Protein 5B4S (pdb70)

Radius of gyration: 27.18 Å; Cα contacts (8 Å, |Δi|>4): 978; chains: 2; bounding box: 67×73×70 Å

InterPro domains:
  IPR000400 Glycoside hydrolase, family 46 [PS60000] (121-167)
  IPR006311 Twin-arginine translocation pathway, signal sequence [PS51318] (1-37)
  IPR023346 Lysozyme-like domain superfamily [SSF53955] (87-176)
  IPR025880 Glycosyl hydrolase family 80, chitosanase [PF13647] (80-387)

Foldseek 3Di:
DDFFDACPPPCHPCHLAVVVCLAPSLQRLQLQCLQCLVPVGSPNRHHDQALDKDAQPCVVVVHDDGFGIFGGSLTDTQQACVVVLVQFQCCCLQVVDHPCDLVVCVVLCVQQVQDSVQFDGDNRHTAGNPPDDSPDPSRSSSSVSVSVVLSVSCVPPVNSSVSVSNCLRVQQVVLLQVLCVLQPDHHAQQANCCSLLRSVCSLAVFSNVLNQVNVQVVVVLQPPNDSRLSSLQLSLQLQLVQCCDPVHSVNNQQNVVSCSSVLCVVGSHGHNVSVVV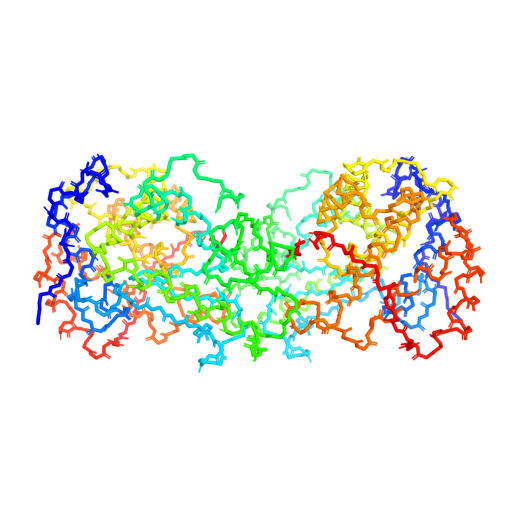CCVVAPHPNGHDRDHDPRDGPDHDGD/DDDFADACPPPCHPCHLAPVVCLAPSQQCLQLQCLCCLVPVGSPNRHHDQALDKDAQVCVVVVHPDGFGMFGGNLTDTQQACVVVLVQVQCCCLQVVHPGDDLVVCVVLCVQLVADSVQFDGDNRHTAGNPPDDSPDPSRSSSSVSVSVVLSVSCVPPVNSSSSVSNCLRVQQVVLLQVQCVLQPDHHAQQANCCSLLRSVCSLAVFSNVLNQVNVQVVVCLQPPPDSSLSSLQLSLQLQLVQCVDPVHSVNNQQNVVSCSSVLCVVGRHGHNVSVVVCCVVAPHPNGHDRDHDPRDTPDHDGD

Structure (mmCIF, N/CA/C/O backbone):
data_5B4S
#
_entry.id   5B4S
#
_cell.length_a   51.879
_cell.length_b   56.366
_cell.length_c   207.081
_cell.angle_alpha   90.00
_cell.angle_beta   90.00
_cell.angle_gamma   90.00
#
_symmetry.space_group_name_H-M   'P 21 21 21'
#
loop_
_entity.id
_entity.type
_entity.pdbx_description
1 polymer Chitosanase
2 water water
#
loop_
_atom_site.group_PDB
_atom_site.id
_atom_site.type_symbol
_atom_site.label_atom_id
_atom_site.label_alt_id
_atom_site.label_comp_id
_atom_site.label_asym_id
_atom_site.label_entity_id
_atom_site.label_seq_id
_atom_site.pdbx_PDB_ins_code
_atom_site.Cartn_x
_atom_site.Cartn_y
_atom_site.Cartn_z
_atom_site.occupancy
_atom_site.B_iso_or_equiv
_atom_site.auth_seq_id
_atom_site.auth_comp_id
_atom_site.auth_asym_id
_atom_site.auth_atom_id
_atom_site.pdbx_PDB_model_num
ATOM 1 N N . ALA A 1 17 ? 54.465 -12.830 28.528 1.00 30.59 3 ALA A N 1
ATOM 2 C CA . ALA A 1 17 ? 53.857 -13.563 29.633 1.00 26.66 3 ALA A CA 1
ATOM 3 C C . ALA A 1 17 ? 52.596 -14.302 29.186 1.00 18.42 3 ALA A C 1
ATOM 4 O O . ALA A 1 17 ? 52.137 -14.163 28.038 1.00 19.39 3 ALA A O 1
ATOM 6 N N . ALA A 1 18 ? 52.040 -15.096 30.093 1.00 18.85 4 ALA A N 1
ATOM 7 C CA . ALA A 1 18 ? 50.816 -15.838 29.809 1.00 16.45 4 ALA A CA 1
ATOM 8 C C . ALA A 1 18 ? 49.630 -14.888 29.716 1.00 16.49 4 ALA A C 1
ATOM 9 O O . ALA A 1 18 ? 49.573 -13.896 30.438 1.00 20.01 4 ALA A O 1
ATOM 11 N N . GLY A 1 19 ? 48.687 -15.206 28.836 1.00 16.01 5 GLY A N 1
ATOM 12 C CA . GLY A 1 19 ? 47.468 -14.423 28.721 1.00 13.33 5 GLY A CA 1
ATOM 13 C C . GLY A 1 19 ? 46.366 -15.012 29.578 1.00 14.09 5 GLY A C 1
ATOM 14 O O . GLY A 1 19 ? 46.570 -16.013 30.272 1.00 13.03 5 GLY A O 1
ATOM 15 N N . VAL A 1 20 ? 45.194 -14.391 29.543 1.00 10.33 6 VAL A N 1
ATOM 16 C CA . VAL A 1 20 ? 44.020 -14.973 30.190 1.00 9.34 6 VAL A CA 1
ATOM 17 C C . VAL A 1 20 ? 43.543 -16.194 29.392 1.00 10.34 6 VAL A C 1
ATOM 18 O O . VAL A 1 20 ? 44.005 -16.422 28.267 1.00 10.65 6 VAL A O 1
ATOM 22 N N . ILE A 1 21 ? 42.632 -16.984 29.961 1.00 8.12 7 ILE A N 1
ATOM 23 C CA . ILE A 1 21 ? 42.159 -18.182 29.259 1.00 9.90 7 ILE A CA 1
ATOM 24 C C . ILE A 1 21 ? 41.559 -17.791 27.910 1.00 9.89 7 ILE A C 1
ATOM 25 O O . ILE A 1 21 ? 40.856 -16.772 27.804 1.00 7.98 7 ILE A O 1
ATOM 30 N N . PRO A 1 22 ? 41.862 -18.581 26.866 1.00 8.92 8 PRO A N 1
ATOM 31 C CA . PRO A 1 22 ? 41.393 -18.287 25.510 1.00 10.76 8 PRO A CA 1
ATOM 32 C C . PRO A 1 22 ? 39.979 -18.765 25.303 1.00 8.65 8 PRO A C 1
ATOM 33 O O . PRO A 1 22 ? 39.430 -19.523 26.119 1.00 10.43 8 PRO A O 1
ATOM 37 N N . VAL A 1 23 ? 39.383 -18.328 24.202 1.00 7.43 9 VAL A N 1
ATOM 38 C CA . VAL A 1 23 ? 38.002 -18.687 23.930 1.00 9.58 9 VAL A CA 1
ATOM 39 C C . VAL A 1 23 ? 37.850 -20.219 23.838 1.00 9.78 9 VAL A C 1
ATOM 40 O O . VAL A 1 23 ? 36.820 -20.768 24.230 1.00 12.42 9 VAL A O 1
ATOM 44 N N . GLY A 1 24 ? 38.898 -20.906 23.381 1.00 11.17 10 GLY A N 1
ATOM 45 C CA . GLY A 1 24 ? 38.870 -22.357 23.221 1.00 10.16 10 GLY A CA 1
ATOM 46 C C . GLY A 1 24 ? 38.966 -23.183 24.500 1.00 12.66 10 GLY A C 1
ATOM 47 O O . GLY A 1 24 ? 38.821 -24.410 24.462 1.00 10.76 10 GLY A O 1
ATOM 48 N N . ASP A 1 25 ? 39.224 -22.525 25.628 1.00 11.17 11 ASP A N 1
ATOM 49 C CA . ASP A 1 25 ? 39.196 -23.195 26.931 1.00 11.90 11 ASP A CA 1
ATOM 50 C C . ASP A 1 25 ? 37.820 -23.834 27.123 1.00 11.72 11 ASP A C 1
ATOM 51 O O . ASP A 1 25 ? 36.801 -23.260 26.732 1.00 10.29 11 ASP A O 1
ATOM 56 N N . SER A 1 26 ? 37.788 -25.022 27.722 1.00 11.64 12 SER A N 1
ATOM 57 C CA A SER A 1 26 ? 36.544 -25.772 27.860 0.53 13.15 12 SER A CA 1
ATOM 58 C CA B SER A 1 26 ? 36.542 -25.770 27.868 0.47 13.14 12 SER A CA 1
ATOM 59 C C . SER A 1 26 ? 35.495 -25.036 28.694 1.00 12.05 12 SER A C 1
ATOM 60 O O . SER A 1 26 ? 34.297 -25.314 28.579 1.00 11.82 12 SER A O 1
ATOM 65 N N . ARG A 1 27 ? 35.941 -24.102 29.532 1.00 10.50 13 ARG A N 1
ATOM 66 C CA . ARG A 1 27 ? 35.030 -23.368 30.402 1.00 12.68 13 ARG A CA 1
ATOM 67 C C . ARG A 1 27 ? 34.387 -22.199 29.683 1.00 11.96 13 ARG A C 1
ATOM 68 O O . ARG A 1 27 ? 33.447 -21.585 30.198 1.00 14.02 13 ARG A O 1
ATOM 76 N N . VAL A 1 28 ? 34.915 -21.871 28.506 1.00 10.62 14 VAL A N 1
ATOM 77 C CA . VAL A 1 28 ? 34.482 -20.667 27.797 1.00 9.30 14 VAL A CA 1
ATOM 78 C C . VAL A 1 28 ? 33.570 -20.992 26.601 1.00 10.55 14 VAL A C 1
ATOM 79 O O . VAL A 1 28 ? 32.349 -20.931 26.722 1.00 10.99 14 VAL A O 1
ATOM 83 N N . TYR A 1 29 ? 34.149 -21.345 25.458 1.00 9.99 15 TYR A N 1
ATOM 84 C CA . TYR A 1 29 ? 33.358 -21.646 24.254 1.00 11.51 15 TYR A CA 1
ATOM 85 C C . TYR A 1 29 ? 32.346 -22.758 24.476 1.00 13.30 15 TYR A C 1
ATOM 86 O O . TYR A 1 29 ? 32.705 -23.844 24.935 1.00 12.67 15 TYR A O 1
ATOM 95 N N . GLY A 1 30 ? 31.087 -22.493 24.140 1.00 11.98 16 GLY A N 1
ATOM 96 C CA . GLY A 1 30 ? 30.043 -23.498 24.265 1.00 14.07 16 GLY A CA 1
ATOM 97 C C . GLY A 1 30 ? 29.429 -23.543 25.650 1.00 17.85 16 GLY A C 1
ATOM 98 O O . GLY A 1 30 ? 28.353 -24.115 25.845 1.00 17.99 16 GLY A O 1
ATOM 99 N N . ALA A 1 31 ? 30.109 -22.933 26.618 1.00 13.38 17 ALA A N 1
ATOM 100 C CA . ALA A 1 31 ? 29.667 -22.969 28.006 1.00 14.72 17 ALA A CA 1
ATOM 101 C C . ALA A 1 31 ? 29.138 -21.613 28.464 1.00 16.65 17 ALA A C 1
ATOM 102 O O . ALA A 1 31 ? 27.945 -21.467 28.723 1.00 20.31 17 ALA A O 1
ATOM 104 N N . VAL A 1 32 ? 30.015 -20.616 28.574 1.00 13.54 18 VAL A N 1
ATOM 105 C CA . VAL A 1 32 ? 29.548 -19.275 28.925 1.00 13.12 18 VAL A CA 1
ATOM 106 C C . VAL A 1 32 ? 29.554 -18.328 27.725 1.00 12.21 18 VAL A C 1
ATOM 107 O O . VAL A 1 32 ? 29.032 -17.222 27.807 1.00 13.65 18 VAL A O 1
ATOM 111 N N . PHE A 1 33 ? 30.128 -18.772 26.610 1.00 11.51 19 PHE A N 1
ATOM 112 C CA . PHE A 1 33 ? 30.299 -17.904 25.445 1.00 9.85 19 PHE A CA 1
ATOM 113 C C . PHE A 1 33 ? 29.932 -18.669 24.176 1.00 9.70 19 PHE A C 1
ATOM 114 O O . PHE A 1 33 ? 30.496 -19.731 23.933 1.00 11.68 19 PHE A O 1
ATOM 122 N N . ASP A 1 34 ? 29.029 -18.111 23.363 1.00 9.27 20 ASP A N 1
ATOM 123 C CA . ASP A 1 34 ? 28.511 -18.783 22.161 1.00 10.64 20 ASP A CA 1
ATOM 124 C C . ASP A 1 34 ? 27.945 -20.145 22.533 1.00 13.61 20 ASP A C 1
ATOM 125 O O . ASP A 1 34 ? 28.448 -21.192 22.111 1.00 13.40 20 ASP A O 1
ATOM 130 N N . LYS A 1 35 ? 26.897 -20.114 23.344 1.00 12.66 21 LYS A N 1
ATOM 131 C CA . LYS A 1 35 ? 26.342 -21.330 23.918 1.00 15.48 21 LYS A CA 1
ATOM 132 C C . LYS A 1 35 ? 25.761 -22.265 22.862 1.00 15.61 21 LYS A C 1
ATOM 133 O O . LYS A 1 35 ? 25.654 -23.471 23.097 1.00 18.44 21 LYS A O 1
ATOM 139 N N . GLY A 1 36 ? 25.398 -21.708 21.709 1.00 13.91 22 GLY A N 1
ATOM 140 C CA . GLY A 1 36 ? 24.836 -22.486 20.613 1.00 13.39 22 GLY A CA 1
ATOM 141 C C . GLY A 1 36 ? 25.844 -22.812 19.523 1.00 14.96 22 GLY A C 1
ATOM 142 O O . GLY A 1 36 ? 25.479 -23.384 18.486 1.00 14.07 22 GLY A O 1
ATOM 143 N N . ARG A 1 37 ? 27.106 -22.450 19.759 1.00 9.53 23 ARG A N 1
ATOM 144 C CA . ARG A 1 37 ? 28.208 -22.783 18.854 1.00 9.94 23 ARG A CA 1
ATOM 145 C C . ARG A 1 37 ? 27.962 -22.323 17.409 1.00 11.91 23 ARG A C 1
ATOM 146 O O . ARG A 1 37 ? 28.174 -23.082 16.457 1.00 12.85 23 ARG A O 1
ATOM 154 N N . LYS A 1 38 ? 27.516 -21.078 17.263 1.00 11.50 24 LYS A N 1
ATOM 155 C CA . LYS A 1 38 ? 27.236 -20.498 15.946 1.00 9.56 24 LYS A CA 1
ATOM 156 C C . LYS A 1 38 ? 28.504 -20.287 15.127 1.00 10.43 24 LYS A C 1
ATOM 157 O O . LYS A 1 38 ? 28.476 -20.387 13.895 1.00 13.07 24 LYS A O 1
ATOM 163 N N . LEU A 1 39 ? 29.601 -19.966 15.812 1.00 10.53 25 LEU A N 1
ATOM 164 C CA . LEU A 1 39 ? 30.921 -19.859 15.191 1.00 8.56 25 LEU A CA 1
ATOM 165 C C . LEU A 1 39 ? 31.772 -20.989 15.761 1.00 11.39 25 LEU A C 1
ATOM 166 O O . LEU A 1 39 ? 31.460 -21.521 16.835 1.00 12.41 25 LEU A O 1
ATOM 171 N N . THR A 1 40 ? 32.833 -21.372 15.059 1.00 8.78 26 THR A N 1
ATOM 172 C CA . THR A 1 40 ? 33.780 -22.351 15.591 1.00 11.39 26 THR A CA 1
ATOM 173 C C . THR A 1 40 ? 34.803 -21.664 16.489 1.00 9.36 26 THR A C 1
ATOM 174 O O . THR A 1 40 ? 34.872 -20.430 16.517 1.00 8.95 26 THR A O 1
ATOM 178 N N . VAL A 1 41 ? 35.603 -22.452 17.212 1.00 9.77 27 VAL A N 1
ATOM 179 C CA . VAL A 1 41 ? 36.659 -21.897 18.056 1.00 10.57 27 VAL A CA 1
ATOM 180 C C . VAL A 1 41 ? 37.679 -21.102 17.244 1.00 10.55 27 VAL A C 1
ATOM 181 O O . VAL A 1 41 ? 38.110 -20.022 17.655 1.00 10.03 27 VAL A O 1
ATOM 185 N N . ASN A 1 42 ? 38.066 -21.623 16.084 1.00 10.56 28 ASN A N 1
ATOM 186 C CA . ASN A 1 42 ? 39.043 -20.913 15.266 1.00 12.22 28 ASN A CA 1
ATOM 187 C C . ASN A 1 42 ? 38.477 -19.622 14.679 1.00 8.19 28 ASN A C 1
ATOM 188 O O . ASN A 1 42 ? 39.215 -18.654 14.509 1.00 9.26 28 ASN A O 1
ATOM 193 N N . GLN A 1 43 ? 37.182 -19.612 14.370 1.00 8.29 29 GLN A N 1
ATOM 194 C CA . GLN A 1 43 ? 36.519 -18.363 13.978 1.00 7.58 29 GLN A CA 1
ATOM 195 C C . GLN A 1 43 ? 36.537 -17.339 15.118 1.00 8.16 29 GLN A C 1
ATOM 196 O O . GLN A 1 43 ? 36.821 -16.169 14.890 1.00 7.22 29 GLN A O 1
ATOM 202 N N . TRP A 1 44 ? 36.237 -17.769 16.343 1.00 7.01 30 TRP A N 1
ATOM 203 C CA . TRP A 1 44 ? 36.334 -16.840 17.481 1.00 7.72 30 TRP A CA 1
ATOM 204 C C . TRP A 1 44 ? 37.758 -16.359 17.746 1.00 8.52 30 TRP A C 1
ATOM 205 O O . TRP A 1 44 ? 37.971 -15.194 18.094 1.00 8.82 30 TRP A O 1
ATOM 216 N N . GLN A 1 45 ? 38.737 -17.245 17.592 1.00 8.03 31 GLN A N 1
ATOM 217 C CA . GLN A 1 45 ? 40.138 -16.830 17.728 1.00 8.25 31 GLN A CA 1
ATOM 218 C C . GLN A 1 45 ? 40.453 -15.697 16.748 1.00 8.32 31 GLN A C 1
ATOM 219 O O . GLN A 1 45 ? 41.059 -14.686 17.108 1.00 8.36 31 GLN A O 1
ATOM 225 N N . ALA A 1 46 ? 40.011 -15.852 15.509 1.00 7.69 32 ALA A N 1
ATOM 226 C CA . ALA A 1 46 ? 40.264 -14.826 14.506 1.00 8.95 32 ALA A CA 1
ATOM 227 C C . ALA A 1 46 ? 39.518 -13.518 14.805 1.00 8.43 32 ALA A C 1
ATOM 228 O O . ALA A 1 46 ? 40.105 -12.430 14.760 1.00 7.38 32 ALA A O 1
ATOM 230 N N . VAL A 1 47 ? 38.233 -13.630 15.131 1.00 5.75 33 VAL A N 1
ATOM 231 C CA . VAL A 1 47 ? 37.377 -12.459 15.339 1.00 5.69 33 VAL A CA 1
ATOM 232 C C . VAL A 1 47 ? 37.782 -11.646 16.572 1.00 7.43 33 VAL A C 1
ATOM 233 O O . VAL A 1 47 ? 37.897 -10.422 16.509 1.00 6.89 33 VAL A O 1
ATOM 237 N N . LEU A 1 48 ? 38.000 -12.320 17.694 1.00 6.63 34 LEU A N 1
ATOM 238 C CA . LEU A 1 48 ? 38.454 -11.621 18.895 1.00 7.06 34 LEU A CA 1
ATOM 239 C C . LEU A 1 48 ? 39.847 -11.008 18.707 1.00 7.42 34 LEU A C 1
ATOM 240 O O . LEU A 1 48 ? 40.120 -9.931 19.218 1.00 6.81 34 LEU A O 1
ATOM 245 N N . SER A 1 49 ? 40.726 -11.681 17.970 1.00 5.95 35 SER A N 1
ATOM 246 C CA . SER A 1 49 ? 42.060 -11.131 17.723 1.00 6.65 35 SER A CA 1
ATOM 247 C C . SER A 1 49 ? 41.957 -9.886 16.855 1.00 9.19 35 SER A C 1
ATOM 248 O O . SER A 1 49 ? 42.622 -8.873 17.102 1.00 6.88 35 SER A O 1
ATOM 259 N N . ASP A 1 51 ? 39.376 -7.861 16.575 1.00 8.71 37 ASP A N 1
ATOM 260 C CA A ASP A 1 51 ? 38.723 -6.782 17.319 0.58 11.40 37 ASP A CA 1
ATOM 261 C CA B ASP A 1 51 ? 38.727 -6.800 17.337 0.42 11.41 37 ASP A CA 1
ATOM 262 C C . ASP A 1 51 ? 39.688 -6.100 18.279 1.00 13.93 37 ASP A C 1
ATOM 263 O O . ASP A 1 51 ? 39.561 -4.901 18.543 1.00 12.70 37 ASP A O 1
ATOM 272 N N . ALA A 1 52 ? 40.650 -6.859 18.794 1.00 10.00 38 ALA A N 1
ATOM 273 C CA . ALA A 1 52 ? 41.594 -6.318 19.759 1.00 10.94 38 ALA A CA 1
ATOM 274 C C . ALA A 1 52 ? 42.551 -5.309 19.142 1.00 10.91 38 ALA A C 1
ATOM 275 O O . ALA A 1 52 ? 43.085 -4.445 19.840 1.00 13.30 38 ALA A O 1
ATOM 277 N N . TYR A 1 53 ? 42.771 -5.403 17.836 1.00 8.97 39 TYR A N 1
ATOM 278 C CA . TYR A 1 53 ? 43.769 -4.543 17.209 1.00 11.16 39 TYR A CA 1
ATOM 279 C C . TYR A 1 53 ? 43.431 -3.035 17.259 1.00 12.37 39 TYR A C 1
ATOM 280 O O . TYR A 1 53 ? 44.253 -2.242 17.734 1.00 11.94 39 TYR A O 1
ATOM 289 N N . PRO A 1 54 ? 42.225 -2.637 16.804 1.00 11.92 40 PRO A N 1
ATOM 290 C CA . PRO A 1 54 ? 41.925 -1.199 16.837 1.00 12.40 40 PRO A CA 1
ATOM 291 C C . PRO A 1 54 ? 41.814 -0.704 18.261 1.00 17.81 40 PRO A C 1
ATOM 292 O O . PRO A 1 54 ? 42.061 0.471 18.537 1.00 18.31 40 PRO A O 1
ATOM 296 N N . GLU A 1 55 ? 41.439 -1.607 19.159 1.00 14.60 41 GLU A N 1
ATOM 297 C CA . GLU A 1 55 ? 41.237 -1.251 20.552 1.00 20.17 41 GLU A CA 1
ATOM 298 C C . GLU A 1 55 ? 42.524 -1.191 21.370 1.00 20.20 41 GLU A C 1
ATOM 299 O O . GLU A 1 55 ? 42.691 -0.289 22.190 1.00 25.40 41 GLU A O 1
ATOM 305 N N . ASN A 1 56 ? 43.429 -2.145 21.149 1.00 16.09 42 ASN A N 1
ATOM 306 C CA . ASN A 1 56 ? 44.614 -2.295 21.996 1.00 18.70 42 ASN A CA 1
ATOM 307 C C . ASN A 1 56 ? 45.959 -2.212 21.268 1.00 18.48 42 ASN A C 1
ATOM 308 O O . ASN A 1 56 ? 47.012 -2.220 21.910 1.00 19.46 42 ASN A O 1
ATOM 313 N N . GLY A 1 57 ? 45.935 -2.172 19.940 1.00 13.30 43 GL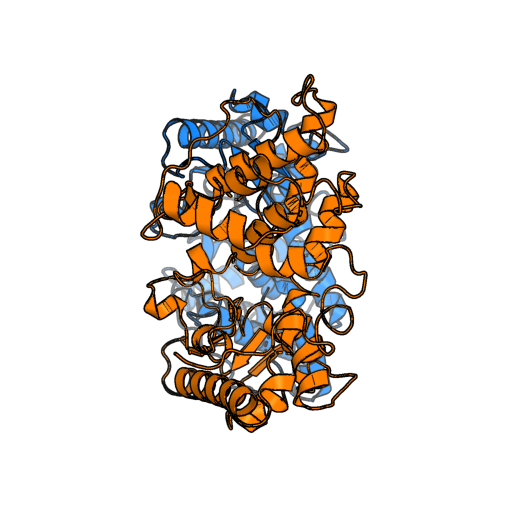Y A N 1
ATOM 314 C CA . GLY A 1 57 ? 47.165 -2.111 19.172 1.00 14.52 43 GLY A CA 1
ATOM 315 C C . GLY A 1 57 ? 47.841 -3.446 18.905 1.00 15.28 43 GLY A C 1
ATOM 316 O O . GLY A 1 57 ? 48.951 -3.489 18.381 1.00 18.18 43 GLY A O 1
ATOM 317 N N . THR A 1 58 ? 47.177 -4.540 19.264 1.00 12.88 44 THR A N 1
ATOM 318 C CA . THR A 1 58 ? 47.737 -5.871 19.061 1.00 12.97 44 THR A CA 1
ATOM 319 C C . THR A 1 58 ? 46.598 -6.820 18.743 1.00 10.24 44 THR A C 1
ATOM 320 O O . THR A 1 58 ? 45.458 -6.551 19.113 1.00 11.40 44 THR A O 1
ATOM 324 N N . THR A 1 59 ? 46.895 -7.937 18.082 1.00 10.79 45 THR A N 1
ATOM 325 C CA . THR A 1 59 ? 45.859 -8.955 17.884 1.00 9.01 45 THR A CA 1
ATOM 326 C C . THR A 1 59 ? 45.836 -9.965 19.024 1.00 10.39 45 THR A C 1
ATOM 327 O O . THR A 1 59 ? 45.033 -10.902 19.011 1.00 9.84 45 THR A O 1
ATOM 331 N N . ASN A 1 60 ? 46.718 -9.780 19.998 1.00 8.51 46 ASN A N 1
ATOM 332 C CA . ASN A 1 60 ? 46.800 -10.686 21.153 1.00 9.47 46 ASN A CA 1
ATOM 333 C C . ASN A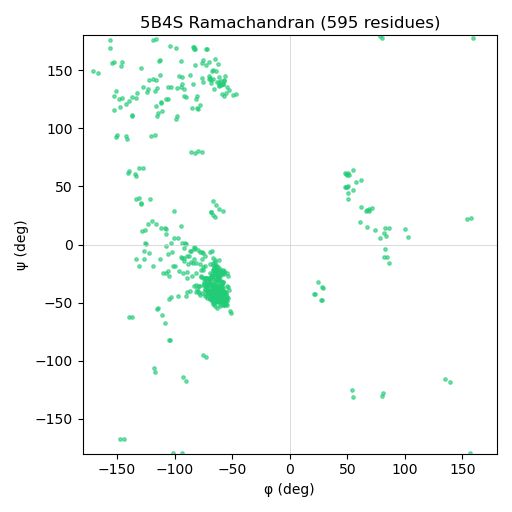 1 60 ? 45.697 -10.335 22.144 1.00 8.96 46 ASN A C 1
ATOM 334 O O . ASN A 1 60 ? 45.939 -9.646 23.142 1.00 10.44 46 ASN A O 1
ATOM 339 N N . TYR A 1 61 ? 44.484 -10.807 21.863 1.00 8.50 47 TYR A N 1
ATOM 340 C CA . TYR A 1 61 ? 43.312 -10.408 22.643 1.00 8.27 47 TYR A CA 1
ATOM 341 C C . TYR A 1 61 ? 43.372 -10.914 24.085 1.00 9.37 47 TYR A C 1
ATOM 342 O O . TYR A 1 61 ? 42.662 -10.391 24.943 1.00 10.50 47 TYR A O 1
ATOM 351 N N . GLN A 1 62 ? 44.224 -11.907 24.348 1.00 8.27 48 GLN A N 1
ATOM 352 C CA . GLN A 1 62 ? 44.313 -12.503 25.684 1.00 8.83 48 GLN A CA 1
ATOM 353 C C . GLN A 1 62 ? 45.245 -11.764 26.638 1.00 10.89 48 GLN A C 1
ATOM 354 O O . GLN A 1 62 ? 45.335 -12.146 27.804 1.00 11.26 48 GLN A O 1
ATOM 360 N N . GLU A 1 63 ? 45.960 -10.743 26.156 1.00 10.12 49 GLU A N 1
ATOM 361 C CA A GLU A 1 63 ? 46.924 -10.047 27.012 0.48 12.61 49 GLU A CA 1
ATOM 362 C CA B GLU A 1 63 ? 46.913 -10.002 26.988 0.52 12.62 49 GLU A CA 1
ATOM 363 C C . GLU A 1 63 ? 46.251 -9.552 28.291 1.00 12.31 49 GLU A C 1
ATOM 364 O O . GLU A 1 63 ? 45.153 -8.993 28.264 1.00 11.45 49 GLU A O 1
ATOM 375 N N . VAL A 1 64 ? 46.905 -9.801 29.424 1.00 11.19 50 VAL A N 1
ATOM 376 C CA . VAL A 1 64 ? 46.259 -9.565 30.719 1.00 11.00 50 VAL A CA 1
ATOM 377 C C . VAL A 1 64 ? 45.865 -8.112 30.964 1.00 11.90 50 VAL A C 1
ATOM 378 O O . VAL A 1 64 ? 44.870 -7.842 31.645 1.00 10.95 50 VAL A O 1
ATOM 382 N N . GLY A 1 65 ? 46.627 -7.184 30.396 1.00 12.16 51 GLY A N 1
ATOM 383 C CA . GLY A 1 65 ? 46.416 -5.772 30.673 1.00 13.02 51 GLY A CA 1
ATOM 384 C C . GLY A 1 65 ? 44.994 -5.266 30.496 1.00 12.12 51 GLY A C 1
ATOM 385 O O . GLY A 1 65 ? 44.402 -4.718 31.433 1.00 12.46 51 GLY A O 1
ATOM 386 N N . PRO A 1 66 ? 44.431 -5.437 29.294 1.00 11.24 52 PRO A N 1
ATOM 387 C CA . PRO A 1 66 ? 43.067 -4.956 29.060 1.00 11.08 52 PRO A CA 1
ATOM 388 C C . PRO A 1 66 ? 42.012 -5.707 29.869 1.00 11.45 52 PRO A C 1
ATOM 389 O O . PRO A 1 66 ? 40.926 -5.162 30.063 1.00 11.48 52 PRO A O 1
ATOM 393 N N . TRP A 1 67 ? 42.300 -6.931 30.314 1.00 8.31 53 TRP A N 1
ATOM 394 C CA . TRP A 1 67 ? 41.326 -7.670 31.126 1.00 8.39 53 TRP A CA 1
ATOM 395 C C . TRP A 1 67 ? 41.299 -7.205 32.586 1.00 9.74 53 TRP A C 1
ATOM 396 O O . TRP A 1 67 ? 40.236 -7.201 33.217 1.00 10.76 53 TRP A O 1
ATOM 407 N N . ARG A 1 68 ? 42.460 -6.838 33.131 1.00 9.72 54 ARG A N 1
ATOM 408 C CA . ARG A 1 68 ? 42.512 -6.296 34.493 1.00 9.42 54 ARG A CA 1
ATOM 409 C C . ARG A 1 68 ? 42.211 -4.799 34.516 1.00 10.52 54 ARG A C 1
ATOM 410 O O . ARG A 1 68 ? 41.901 -4.241 35.567 1.00 9.43 54 ARG A O 1
ATOM 418 N N . TYR A 1 69 ? 42.278 -4.159 33.352 1.00 10.03 55 TYR A N 1
ATOM 419 C CA . TYR A 1 69 ? 42.095 -2.704 33.238 1.00 11.40 55 TYR A CA 1
ATOM 420 C C . TYR A 1 69 ? 40.846 -2.191 33.948 1.00 10.68 55 TYR A C 1
ATOM 421 O O . TYR A 1 69 ? 39.748 -2.732 33.786 1.00 11.30 55 TYR A O 1
ATOM 430 N N . CYS A 1 70 ? 41.032 -1.175 34.783 1.00 8.79 56 CYS A N 1
ATOM 431 C CA . CYS A 1 70 ? 39.899 -0.447 35.333 1.00 9.42 56 CYS A CA 1
ATOM 432 C C . CYS A 1 70 ? 40.336 0.988 35.541 1.00 11.00 56 CYS A C 1
ATOM 433 O O . CYS A 1 70 ? 41.345 1.249 36.201 1.00 13.88 56 CYS A O 1
ATOM 436 N N . GLU A 1 71 ? 39.594 1.919 34.964 1.00 8.80 57 GLU A N 1
ATOM 437 C CA . GLU A 1 71 ? 39.981 3.316 35.075 1.00 9.06 57 GLU A CA 1
ATOM 438 C C . GLU A 1 71 ? 38.832 4.175 35.588 1.00 8.91 57 GLU A C 1
ATOM 439 O O . GLU A 1 71 ? 37.680 4.032 35.160 1.00 9.76 57 GLU A O 1
ATOM 445 N N . VAL A 1 72 ? 39.150 5.059 36.528 1.00 8.48 58 VAL A N 1
ATOM 446 C CA . VAL A 1 72 ? 38.170 6.001 37.050 1.00 9.08 58 VAL A CA 1
ATOM 447 C C . VAL A 1 72 ? 38.002 7.200 36.114 1.00 10.83 58 VAL A C 1
ATOM 448 O O . VAL A 1 72 ? 38.956 7.948 35.886 1.00 9.14 58 VAL A O 1
ATOM 452 N N . ASP A 1 73 ? 36.795 7.361 35.569 1.00 7.46 59 ASP A N 1
ATOM 453 C CA . ASP A 1 73 ? 36.459 8.494 34.699 1.00 9.94 59 ASP A CA 1
ATOM 454 C C . ASP A 1 73 ? 37.487 8.690 33.578 1.00 11.23 59 ASP A C 1
ATOM 455 O O . ASP A 1 73 ? 38.153 9.733 33.490 1.00 11.63 59 ASP A O 1
ATOM 460 N N . TYR A 1 74 ? 37.612 7.678 32.726 1.00 9.82 60 TYR A N 1
ATOM 461 C CA . TYR A 1 74 ? 38.482 7.743 31.561 1.00 11.77 60 TYR A CA 1
ATOM 462 C C . TYR A 1 74 ? 38.121 8.955 30.719 1.00 13.06 60 TYR A C 1
ATOM 463 O O . TYR A 1 74 ? 39.008 9.650 30.218 1.00 11.43 60 TYR A O 1
ATOM 472 N N . GLU A 1 75 ? 36.820 9.204 30.584 1.00 11.60 61 GLU A N 1
ATOM 473 C CA . GLU A 1 75 ? 36.332 10.341 29.805 1.00 12.80 61 GLU A CA 1
ATOM 474 C C . GLU A 1 75 ? 36.948 11.661 30.271 1.00 11.32 61 GLU A C 1
ATOM 475 O O . GLU A 1 75 ? 37.487 12.415 29.457 1.00 13.18 61 GLU A O 1
ATOM 481 N N . ALA A 1 76 ? 36.882 11.943 31.568 1.00 12.15 62 ALA A N 1
ATOM 482 C CA . ALA A 1 76 ? 37.445 13.200 32.075 1.00 12.68 62 ALA A CA 1
ATOM 483 C C . ALA A 1 76 ? 38.944 13.298 31.804 1.00 13.26 62 ALA A C 1
ATOM 484 O O . ALA A 1 76 ? 39.459 14.370 31.473 1.00 13.21 62 ALA A O 1
ATOM 48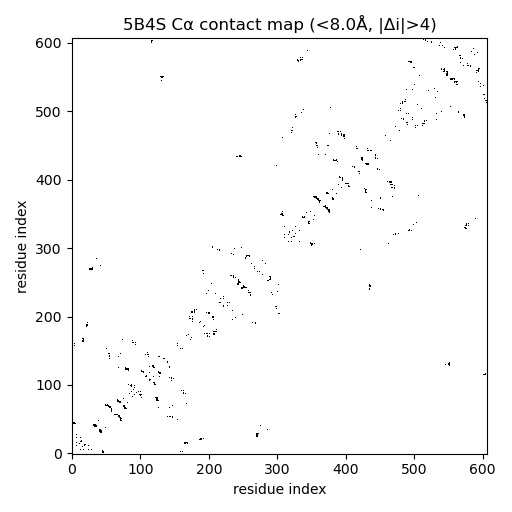6 N N . ALA A 1 77 ? 39.646 12.177 31.941 1.00 12.26 63 ALA A N 1
ATOM 487 C CA . ALA A 1 77 ? 41.092 12.174 31.753 1.00 11.93 63 ALA A CA 1
ATOM 488 C C . ALA A 1 77 ? 41.454 12.562 30.326 1.00 14.27 63 ALA A C 1
ATOM 489 O O . ALA A 1 77 ? 42.543 13.088 30.074 1.00 14.62 63 ALA A O 1
ATOM 491 N N . GLN A 1 78 ? 40.529 12.307 29.403 1.00 14.01 64 GLN A N 1
ATOM 492 C CA . GLN A 1 78 ? 40.760 12.528 27.974 1.00 16.25 64 GLN A CA 1
ATOM 493 C C . GLN A 1 78 ? 39.993 13.732 27.426 1.00 15.68 64 GLN A C 1
ATOM 494 O O . GLN A 1 78 ? 39.947 13.948 26.209 1.00 15.85 64 GLN A O 1
ATOM 500 N N . GLY A 1 79 ? 39.395 14.513 28.319 1.00 15.31 65 GLY A N 1
ATOM 501 C CA . GLY A 1 79 ? 38.678 15.718 27.927 1.00 15.63 65 GLY A CA 1
ATOM 502 C C . GLY A 1 79 ? 37.398 15.445 27.155 1.00 19.19 65 GLY A C 1
ATOM 503 O O . GLY A 1 79 ? 36.982 16.251 26.316 1.00 17.91 65 GLY A O 1
ATOM 504 N N . ILE A 1 80 ? 36.787 14.293 27.426 1.00 15.49 66 ILE A N 1
ATOM 505 C CA . ILE A 1 80 ? 35.484 13.942 26.869 1.00 18.66 66 ILE A CA 1
ATOM 506 C C . ILE A 1 80 ? 34.399 14.329 27.873 1.00 17.35 66 ILE A C 1
ATOM 507 O O . ILE A 1 80 ? 34.530 14.064 29.072 1.00 17.31 66 ILE A O 1
ATOM 512 N N . SER A 1 81 ? 33.325 14.953 27.395 1.00 17.60 67 SER A N 1
ATOM 513 C CA . SER A 1 81 ? 32.321 15.520 28.289 1.00 18.99 67 SER A CA 1
ATOM 514 C C . SER A 1 81 ? 31.403 14.478 28.930 1.00 18.82 67 SER A C 1
ATOM 515 O O . SER A 1 81 ? 30.970 14.652 30.072 1.00 20.56 67 SER A O 1
ATOM 518 N N . ASP A 1 82 ? 31.090 13.420 28.184 1.00 18.20 68 ASP A N 1
ATOM 519 C CA . ASP A 1 82 ? 30.198 12.366 28.672 1.00 18.78 68 ASP A CA 1
ATOM 520 C C . ASP A 1 82 ? 30.740 11.777 29.961 1.00 19.06 68 ASP A C 1
ATOM 521 O O . ASP A 1 82 ? 31.949 11.600 30.093 1.00 14.67 68 ASP A O 1
ATOM 526 N N . TYR A 1 83 ? 29.856 11.480 30.910 1.00 16.50 69 TYR A N 1
ATOM 527 C CA . TYR A 1 83 ? 30.273 10.819 32.145 1.00 14.82 69 TYR A CA 1
ATOM 528 C C . TYR A 1 83 ? 29.796 9.377 32.154 1.00 15.72 69 TYR A C 1
ATOM 529 O O . TYR A 1 83 ? 28.594 9.108 32.003 1.00 16.97 69 TYR A O 1
ATOM 538 N N . ARG A 1 84 ? 30.734 8.453 32.340 1.00 12.50 70 ARG A N 1
ATOM 539 C CA . ARG A 1 84 ? 30.425 7.029 32.314 1.00 11.74 70 ARG A CA 1
ATOM 540 C C . ARG A 1 84 ? 30.885 6.293 33.576 1.00 10.46 70 ARG A C 1
ATOM 541 O O . ARG A 1 84 ? 30.704 5.087 33.685 1.00 12.29 70 ARG A O 1
ATOM 549 N N . GLY A 1 85 ? 31.469 7.005 34.532 1.00 10.21 71 GLY A N 1
ATOM 550 C CA . GLY A 1 85 ? 31.904 6.349 35.759 1.00 11.43 71 GLY A CA 1
ATOM 551 C C . GLY A 1 85 ? 33.229 5.633 35.596 1.00 10.08 71 GLY A C 1
ATOM 552 O O . GLY A 1 85 ? 34.199 6.222 35.110 1.00 11.00 71 GLY A O 1
ATOM 553 N N . ASP A 1 86 ? 33.294 4.370 36.019 1.00 7.67 72 ASP A N 1
ATOM 554 C CA . ASP A 1 86 ? 34.499 3.576 35.815 1.00 7.66 72 ASP A CA 1
ATOM 555 C C . ASP A 1 86 ? 34.362 2.781 34.535 1.00 8.61 72 ASP A C 1
ATOM 556 O O . ASP A 1 86 ? 33.280 2.293 34.224 1.00 9.99 72 ASP A O 1
ATOM 561 N N . THR A 1 87 ? 35.465 2.620 33.819 1.00 8.44 73 THR A N 1
ATOM 562 C CA . THR A 1 87 ? 35.486 1.792 32.615 1.00 9.25 73 THR A CA 1
ATOM 563 C C . THR A 1 87 ? 36.409 0.619 32.884 1.00 10.20 73 THR A C 1
ATOM 564 O O . THR A 1 87 ? 37.505 0.808 33.414 1.00 8.97 73 THR A O 1
ATOM 568 N N . PHE A 1 88 ? 35.999 -0.598 32.525 1.00 8.51 74 PHE A N 1
ATOM 569 C CA . PHE A 1 88 ? 36.845 -1.743 32.859 1.00 9.58 74 PHE A CA 1
ATOM 570 C C . PHE A 1 88 ? 36.697 -2.961 31.954 1.00 8.02 74 PHE A C 1
ATOM 571 O O . PHE A 1 88 ? 35.658 -3.148 31.297 1.00 8.33 74 PHE A O 1
ATOM 579 N N . GLY A 1 89 ? 37.751 -3.777 31.924 1.00 9.18 75 GLY A N 1
ATOM 580 C CA . GLY A 1 89 ? 37.730 -5.032 31.188 1.00 9.30 75 GLY A CA 1
ATOM 581 C C . GLY A 1 89 ? 37.965 -4.856 29.702 1.00 10.57 75 GLY A C 1
ATOM 582 O O . GLY A 1 89 ? 38.105 -3.728 29.217 1.00 9.48 75 GLY A O 1
ATOM 583 N N . PRO A 1 90 ? 38.003 -5.976 28.964 1.00 9.66 76 PRO A N 1
ATOM 584 C CA . PRO A 1 90 ? 38.386 -5.977 27.547 1.00 12.41 76 PRO A CA 1
ATOM 585 C C . PRO A 1 90 ? 37.408 -5.258 26.628 1.00 14.90 76 PRO A C 1
ATOM 586 O O . PRO A 1 90 ? 37.821 -4.863 25.537 1.00 16.77 76 PRO A O 1
ATOM 590 N N . VAL A 1 91 ? 36.150 -5.090 27.032 1.00 12.17 77 VAL A N 1
ATOM 591 C CA . VAL A 1 91 ? 35.211 -4.360 26.185 1.00 12.37 77 VAL A CA 1
ATOM 592 C C . VAL A 1 91 ? 34.657 -3.114 26.873 1.00 12.93 77 VAL A C 1
ATOM 593 O O . VAL A 1 91 ? 33.609 -2.599 26.488 1.00 13.12 77 VAL A O 1
ATOM 597 N N . GLY A 1 92 ? 35.367 -2.631 27.893 1.00 12.30 78 GLY A N 1
ATOM 598 C CA . GLY A 1 92 ? 35.042 -1.354 28.504 1.00 12.75 78 GLY A CA 1
ATOM 599 C C . GLY A 1 92 ? 33.631 -1.217 29.062 1.00 13.31 78 GLY A C 1
ATOM 600 O O . GLY A 1 92 ? 32.906 -0.274 28.726 1.00 12.65 78 GLY A O 1
ATOM 601 N N . VAL A 1 93 ? 33.241 -2.150 29.921 1.00 8.87 79 VAL A N 1
ATOM 602 C CA . VAL A 1 93 ? 31.995 -2.019 30.657 1.00 8.89 79 VAL A CA 1
ATOM 603 C C . VAL A 1 93 ? 32.090 -0.719 31.436 1.00 9.40 79 VAL A C 1
ATOM 604 O O . VAL A 1 93 ? 33.159 -0.398 31.963 1.00 10.52 79 VAL A O 1
ATOM 608 N N . THR A 1 94 ? 31.009 0.057 31.474 1.00 10.29 80 THR A N 1
ATOM 609 C CA . THR A 1 94 ? 31.027 1.303 32.231 1.00 9.98 80 THR A CA 1
ATOM 610 C C . THR A 1 94 ? 29.988 1.286 33.335 1.00 10.61 80 THR A C 1
ATOM 611 O O . THR A 1 94 ? 28.886 0.777 33.154 1.00 10.58 80 THR A O 1
ATOM 615 N N . THR A 1 95 ? 30.328 1.860 34.483 1.00 9.72 81 THR A N 1
ATOM 616 C CA . THR A 1 95 ? 29.420 1.797 35.621 1.00 8.66 81 THR A CA 1
ATOM 617 C C . THR A 1 95 ? 28.130 2.609 35.426 1.00 10.93 81 THR A C 1
ATOM 618 O O . THR A 1 95 ? 27.097 2.272 35.995 1.00 11.15 81 THR A O 1
ATOM 622 N N . VAL A 1 96 ? 28.197 3.668 34.619 1.00 10.61 82 VAL A N 1
ATOM 623 C CA . VAL A 1 96 ? 26.993 4.258 34.042 1.00 12.24 82 VAL A CA 1
ATOM 624 C C . VAL A 1 96 ? 26.911 3.694 32.627 1.00 13.91 82 VAL A C 1
ATOM 625 O O . VAL A 1 96 ? 27.718 4.046 31.755 1.00 15.48 82 VAL A O 1
ATOM 629 N N . GLY A 1 97 ? 25.959 2.796 32.405 1.00 12.21 83 GLY A N 1
ATOM 630 C CA . GLY A 1 97 ? 25.883 2.091 31.141 1.00 14.52 83 GLY A CA 1
ATOM 631 C C . GLY A 1 97 ? 25.540 0.624 31.303 1.00 14.26 83 GLY A C 1
ATOM 632 O O . GLY A 1 97 ? 24.471 0.283 31.809 1.00 15.52 83 GLY A O 1
ATOM 633 N N . ASP A 1 98 ? 26.441 -0.253 30.869 1.00 13.48 84 ASP A N 1
ATOM 634 C CA . ASP A 1 98 ? 26.136 -1.677 30.846 1.00 13.18 84 ASP A CA 1
ATOM 635 C C . ASP A 1 98 ? 26.523 -2.415 32.127 1.00 10.98 84 ASP A C 1
ATOM 636 O O . ASP A 1 98 ? 26.329 -3.624 32.221 1.00 10.14 84 ASP A O 1
ATOM 641 N N . PHE A 1 99 ? 27.061 -1.707 33.117 1.00 10.28 85 PHE A N 1
ATOM 642 C CA . PHE A 1 99 ? 27.439 -2.366 34.375 1.00 9.26 85 PHE A CA 1
ATOM 643 C C . PHE A 1 99 ? 26.322 -3.149 35.077 1.00 8.21 85 PHE A C 1
ATOM 644 O O . PHE A 1 99 ? 26.575 -4.261 35.546 1.00 9.25 85 PHE A O 1
ATOM 652 N N . PRO A 1 100 ? 25.095 -2.588 35.170 1.00 9.69 86 PRO A N 1
ATOM 653 C CA . PRO A 1 100 ? 24.071 -3.379 35.860 1.00 9.97 86 PRO A CA 1
ATOM 654 C C . PRO A 1 100 ? 23.849 -4.753 35.231 1.00 10.51 86 PRO A C 1
ATOM 655 O O . PRO A 1 100 ? 23.750 -5.751 35.961 1.00 9.93 86 PRO A O 1
ATOM 659 N N . ASP A 1 101 ? 23.807 -4.817 33.902 1.00 12.05 87 ASP A N 1
ATOM 660 C CA . ASP A 1 101 ? 23.682 -6.104 33.224 1.00 11.53 87 ASP A CA 1
ATOM 661 C C . ASP A 1 101 ? 24.920 -6.967 33.455 1.00 10.31 87 ASP A C 1
ATOM 662 O O . ASP A 1 101 ? 24.810 -8.179 33.659 1.00 10.04 87 ASP A O 1
ATOM 667 N N . TYR A 1 102 ? 26.102 -6.348 33.409 1.00 7.92 88 TYR A N 1
ATOM 668 C CA . TYR A 1 102 ? 27.334 -7.080 33.689 1.00 8.90 88 TYR A CA 1
ATOM 669 C C . TYR A 1 102 ? 27.281 -7.650 35.103 1.00 8.78 88 TYR A C 1
ATOM 670 O O . TYR A 1 102 ? 27.623 -8.812 35.328 1.00 7.05 88 TYR A O 1
ATOM 679 N N . PHE A 1 103 ? 26.864 -6.831 36.063 1.00 7.03 89 PHE A N 1
ATOM 680 C CA . PHE A 1 103 ? 26.836 -7.291 37.449 1.00 7.46 89 PHE A CA 1
ATOM 681 C C . PHE A 1 103 ? 25.824 -8.410 37.654 1.00 9.37 89 PHE A C 1
ATOM 682 O O . PHE A 1 103 ? 26.149 -9.466 38.210 1.00 8.90 89 PHE A O 1
ATOM 690 N N . LYS A 1 104 ? 24.592 -8.186 37.209 1.00 7.80 90 LYS A N 1
ATOM 691 C CA . LYS A 1 104 ? 23.505 -9.111 37.531 1.00 11.07 90 LYS A CA 1
ATOM 692 C C . LYS A 1 104 ? 23.609 -10.433 36.781 1.00 12.60 90 LYS A C 1
ATOM 693 O O . LYS A 1 104 ? 23.263 -11.486 37.323 1.00 12.17 90 LYS A O 1
ATOM 699 N N . LYS A 1 105 ? 24.091 -10.386 35.545 1.00 9.41 91 LYS A N 1
ATOM 700 C CA . LYS A 1 105 ? 24.092 -11.585 34.701 1.00 11.32 91 LYS A CA 1
ATOM 701 C C . LYS A 1 105 ? 25.457 -12.226 34.474 1.00 13.25 91 LYS A C 1
ATOM 702 O O . LYS A 1 105 ? 25.557 -13.265 33.804 1.00 12.29 91 LYS A O 1
ATOM 708 N N . ALA A 1 106 ? 26.509 -11.634 35.033 1.00 9.99 92 ALA A N 1
ATOM 709 C CA . ALA A 1 106 ? 27.858 -12.148 34.787 1.00 9.02 92 ALA A CA 1
ATOM 710 C C . ALA A 1 106 ? 28.731 -12.143 36.040 1.00 8.42 92 ALA A C 1
ATOM 711 O O . ALA A 1 106 ? 29.174 -13.199 36.497 1.00 9.66 92 ALA A O 1
ATOM 713 N N . PHE A 1 107 ? 28.985 -10.963 36.597 1.00 8.29 93 PHE A N 1
ATOM 714 C CA . PHE A 1 107 ? 29.842 -10.876 37.781 1.00 9.11 93 PHE A CA 1
ATOM 715 C C . PHE A 1 107 ? 29.241 -11.617 38.978 1.00 9.53 93 PHE A C 1
ATOM 716 O O . PHE A 1 107 ? 29.919 -12.416 39.618 1.00 9.15 93 PHE A O 1
ATOM 724 N N . ALA A 1 108 ? 27.973 -11.360 39.290 1.00 9.01 94 ALA A N 1
ATOM 725 C CA . ALA A 1 108 ? 27.371 -12.004 40.454 1.00 10.04 94 ALA A CA 1
ATOM 726 C C . ALA A 1 108 ? 27.342 -13.535 40.340 1.00 11.24 94 ALA A C 1
ATOM 727 O O . ALA A 1 108 ? 27.764 -14.219 41.271 1.00 12.57 94 ALA A O 1
ATOM 729 N N . PRO A 1 109 ? 26.877 -14.080 39.199 1.00 11.18 95 PRO A N 1
ATOM 730 C CA . PRO A 1 109 ? 26.878 -15.549 39.158 1.00 11.82 95 PRO A CA 1
ATOM 731 C C . PRO A 1 109 ? 28.264 -16.194 39.071 1.00 12.51 95 PRO A C 1
ATOM 732 O O . PRO A 1 109 ? 28.496 -17.193 39.757 1.00 14.43 95 PRO A O 1
ATOM 736 N N . TYR A 1 110 ? 29.164 -15.659 38.254 1.00 9.59 96 TYR A N 1
ATOM 737 C CA . TYR A 1 110 ? 30.457 -16.316 38.057 1.00 10.45 96 TYR A CA 1
ATOM 738 C C . TYR A 1 110 ? 31.510 -16.010 39.125 1.00 12.10 96 TYR A C 1
ATOM 739 O O . TYR A 1 110 ? 32.295 -16.889 39.486 1.00 15.31 96 TYR A O 1
ATOM 748 N N . VAL A 1 111 ? 31.520 -14.782 39.642 1.00 10.21 97 VAL A N 1
ATOM 749 C CA . VAL A 1 111 ? 32.501 -14.411 40.660 1.00 11.35 97 VAL A CA 1
ATOM 750 C C . VAL A 1 111 ? 31.946 -14.526 42.082 1.00 13.52 97 VAL A C 1
ATOM 751 O O . VAL A 1 111 ? 32.613 -15.061 42.977 1.00 14.48 97 VAL A O 1
ATOM 755 N N . LEU A 1 112 ? 30.724 -14.044 42.293 1.00 12.00 98 LEU A N 1
ATOM 756 C CA . LEU A 1 112 ? 30.162 -14.017 43.645 1.00 13.92 98 LEU A CA 1
ATOM 757 C C . LEU A 1 112 ? 29.362 -15.266 43.990 1.00 18.03 98 LEU A C 1
ATOM 758 O O . LEU A 1 112 ? 29.003 -15.474 45.154 1.00 17.23 98 LEU A O 1
ATOM 763 N N . GLY A 1 113 ? 29.081 -16.086 42.982 1.00 14.10 99 GLY A N 1
ATOM 764 C CA . GLY A 1 113 ? 28.297 -17.293 43.167 1.00 16.61 99 GLY A CA 1
ATOM 765 C C . GLY A 1 113 ? 26.848 -16.987 43.489 1.00 18.14 99 GLY A C 1
ATOM 766 O O . GLY A 1 113 ? 26.181 -17.755 44.188 1.00 19.32 99 GLY A O 1
ATOM 767 N N . LYS A 1 114 ? 26.356 -15.865 42.969 1.00 14.85 100 LYS A N 1
ATOM 768 C CA . LYS A 1 114 ? 25.024 -15.380 43.323 1.00 16.55 100 LYS A CA 1
ATOM 769 C C . LYS A 1 114 ? 24.045 -15.465 42.156 1.00 18.60 100 LYS A C 1
ATOM 770 O O . LYS A 1 114 ? 24.283 -14.896 41.089 1.00 16.53 100 LYS A O 1
ATOM 776 N N . SER A 1 115 ? 22.945 -16.183 42.367 1.00 19.56 101 SER A N 1
ATOM 777 C CA A SER A 1 115 ? 21.867 -16.293 41.384 0.59 20.47 101 SER A CA 1
ATOM 778 C CA B SER A 1 115 ? 21.891 -16.265 41.365 0.41 20.45 101 SER A CA 1
ATOM 779 C C . SER A 1 115 ? 20.789 -15.251 41.667 1.00 17.78 101 SER A C 1
ATOM 780 O O . SER A 1 115 ? 20.698 -14.731 42.782 1.00 20.28 101 SER A O 1
ATOM 785 N N . ASN A 1 116 ? 19.958 -14.968 40.671 1.00 17.68 102 ASN A N 1
ATOM 786 C CA . ASN A 1 116 ? 18.881 -13.995 40.820 1.00 20.21 102 ASN A CA 1
ATOM 787 C C . ASN A 1 116 ? 19.374 -12.672 41.395 1.00 15.97 102 ASN A C 1
ATOM 788 O O . ASN A 1 116 ? 18.710 -12.057 42.224 1.00 16.92 102 ASN A O 1
ATOM 793 N N . ALA A 1 117 ? 20.551 -12.236 40.961 1.00 15.61 103 ALA A N 1
ATOM 794 C CA . ALA A 1 117 ? 21.077 -10.958 41.420 1.00 15.27 103 ALA A CA 1
ATOM 795 C C . ALA A 1 117 ? 20.174 -9.849 40.901 1.00 13.69 103 ALA A C 1
ATOM 796 O O . ALA A 1 117 ? 19.783 -9.853 39.734 1.00 13.19 103 ALA A O 1
ATOM 798 N N . THR A 1 118 ? 19.831 -8.912 41.778 1.00 12.53 104 THR A N 1
ATOM 799 C CA . THR A 1 118 ? 18.923 -7.823 41.429 1.00 11.78 104 THR A CA 1
ATOM 800 C C . THR A 1 118 ? 19.645 -6.499 41.587 1.00 13.25 104 THR A C 1
ATOM 801 O O . THR A 1 118 ? 20.790 -6.470 42.031 1.00 11.87 104 THR A O 1
ATOM 805 N N . ASN A 1 119 ? 18.974 -5.406 41.234 1.00 12.94 105 ASN A N 1
ATOM 806 C CA . ASN A 1 119 ? 19.517 -4.077 41.489 1.00 13.52 105 ASN A CA 1
ATOM 807 C C . ASN A 1 119 ? 19.773 -3.840 42.980 1.00 14.63 105 ASN A C 1
ATOM 808 O O . ASN A 1 119 ? 20.701 -3.120 43.352 1.00 13.68 105 ASN A O 1
ATOM 813 N N . ALA A 1 120 ? 18.947 -4.432 43.838 1.00 14.00 106 ALA A N 1
ATOM 814 C CA . ALA A 1 120 ? 19.155 -4.279 45.274 1.00 15.27 106 ALA A CA 1
ATOM 815 C C . ALA A 1 120 ? 20.463 -4.951 45.704 1.00 14.78 106 ALA A C 1
ATOM 816 O O . ALA A 1 120 ? 21.175 -4.445 46.586 1.00 12.04 106 ALA A O 1
ATOM 818 N N . ASP A 1 121 ? 20.780 -6.085 45.082 1.00 13.84 107 ASP A N 1
ATOM 819 C CA . ASP A 1 121 ? 22.025 -6.790 45.380 1.00 11.40 107 ASP A CA 1
ATOM 820 C C . ASP A 1 121 ? 23.219 -5.991 44.885 1.00 11.89 107 ASP A C 1
ATOM 821 O O . ASP A 1 121 ? 24.275 -5.976 45.525 1.00 11.60 107 ASP A O 1
ATOM 834 N N . LEU A 1 123 ? 23.289 -2.669 44.600 1.00 10.04 109 LEU A N 1
ATOM 835 C CA . LEU A 1 123 ? 23.401 -1.573 45.554 1.00 10.10 109 LEU A CA 1
ATOM 836 C C . LEU A 1 123 ? 24.144 -2.033 46.797 1.00 11.01 109 LEU A C 1
ATOM 837 O O . LEU A 1 123 ? 25.051 -1.351 47.266 1.00 10.13 109 LEU A O 1
ATOM 842 N N . ALA A 1 124 ? 23.757 -3.188 47.337 1.00 9.21 110 ALA A N 1
ATOM 843 C CA . ALA A 1 124 ? 24.407 -3.708 48.540 1.00 10.17 110 ALA A CA 1
ATOM 844 C C . ALA A 1 124 ? 25.908 -3.935 48.305 1.00 10.32 110 ALA A C 1
ATOM 845 O O . ALA A 1 124 ? 26.729 -3.675 49.189 1.00 9.39 110 ALA A O 1
ATOM 847 N N . TRP A 1 125 ? 26.262 -4.413 47.115 1.00 8.77 111 TRP A N 1
ATOM 848 C CA . TRP A 1 125 ? 27.664 -4.664 46.796 1.00 10.30 111 TRP A CA 1
ATOM 849 C C . TRP A 1 125 ? 28.422 -3.342 46.740 1.00 8.85 111 TRP A C 1
ATOM 850 O O . TRP A 1 125 ? 29.534 -3.228 47.260 1.00 8.46 111 TRP A O 1
ATOM 861 N N . GLY A 1 126 ? 27.812 -2.346 46.099 1.00 8.96 112 GLY A N 1
ATOM 862 C CA . GLY A 1 126 ? 28.413 -1.020 46.022 1.00 8.40 112 GLY A CA 1
ATOM 863 C C . GLY A 1 126 ? 28.649 -0.445 47.407 1.00 9.94 112 GLY A C 1
ATOM 864 O O . GLY A 1 126 ? 29.723 0.099 47.681 1.00 7.68 112 GLY A O 1
ATOM 865 N N . VAL A 1 127 ? 27.653 -0.566 48.284 1.00 8.90 113 VAL A N 1
ATOM 866 C CA . VAL A 1 127 ? 27.801 -0.111 49.675 1.00 10.01 113 VAL A CA 1
ATOM 867 C C . VAL A 1 127 ? 28.943 -0.857 50.384 1.00 11.70 113 VAL A C 1
ATOM 868 O O . VAL A 1 127 ? 29.779 -0.236 51.059 1.00 9.12 113 VAL A O 1
ATOM 872 N N . GLN A 1 128 ? 28.982 -2.179 50.205 1.00 9.61 114 GLN A N 1
ATOM 873 C CA . GLN A 1 128 ? 30.016 -3.031 50.803 1.00 11.18 114 GLN A CA 1
ATOM 874 C C . GLN A 1 128 ? 31.426 -2.601 50.443 1.00 11.39 114 GLN A C 1
ATOM 875 O O . GLN A 1 128 ? 32.305 -2.513 51.312 1.00 8.67 114 GLN A O 1
ATOM 881 N N . VAL A 1 129 ? 31.662 -2.360 49.157 1.00 8.68 115 VAL A N 1
ATOM 882 C CA . VAL A 1 129 ? 33.030 -2.123 48.712 1.00 7.19 115 VAL A CA 1
ATOM 883 C C . VAL A 1 129 ? 33.481 -0.661 48.768 1.00 7.39 115 VAL A C 1
ATOM 884 O O . VAL A 1 129 ? 34.676 -0.398 48.737 1.00 7.29 115 VAL A O 1
ATOM 888 N N . THR A 1 130 ? 32.536 0.276 48.866 1.00 7.82 116 THR A N 1
ATOM 889 C CA . THR A 1 130 ? 32.898 1.695 48.939 1.00 8.33 116 THR A CA 1
ATOM 890 C C . THR A 1 130 ? 32.762 2.287 50.334 1.00 8.52 116 THR A C 1
ATOM 891 O O . THR A 1 130 ? 33.432 3.276 50.651 1.00 10.14 116 THR A O 1
ATOM 895 N N . GLY A 1 131 ? 31.871 1.727 51.148 1.00 9.94 117 GLY A N 1
ATOM 896 C CA . GLY A 1 131 ? 31.594 2.301 52.463 1.00 11.99 117 GLY A CA 1
ATOM 897 C C . GLY A 1 131 ? 30.689 3.520 52.384 1.00 12.27 117 GLY A C 1
ATOM 898 O O . GLY A 1 131 ? 30.438 4.189 53.391 1.00 16.51 117 GLY A O 1
ATOM 899 N N . VAL A 1 132 ? 30.199 3.816 51.182 1.00 11.08 118 VAL A N 1
ATOM 900 C CA . VAL A 1 132 ? 29.248 4.903 50.969 1.00 12.86 118 VAL A CA 1
ATOM 901 C C . VAL A 1 132 ? 27.838 4.392 51.271 1.00 15.03 118 VAL A C 1
ATOM 902 O O . VAL A 1 132 ? 27.507 3.271 50.902 1.00 13.61 118 VAL A O 1
ATOM 906 N N . THR A 1 133 ? 27.018 5.194 51.953 1.00 14.35 119 THR A N 1
ATOM 907 C CA . THR A 1 133 ? 25.666 4.752 52.323 1.00 14.48 119 THR A CA 1
ATOM 908 C C . THR A 1 133 ? 24.740 4.551 51.121 1.00 15.60 119 THR A C 1
ATOM 909 O O . THR A 1 133 ? 24.888 5.213 50.090 1.00 12.38 119 THR A O 1
ATOM 913 N N . ALA A 1 134 ? 23.794 3.622 51.268 1.00 10.53 120 ALA A N 1
ATOM 914 C CA . ALA A 1 134 ? 22.889 3.225 50.196 1.00 11.54 120 ALA A CA 1
ATOM 915 C C . ALA A 1 134 ? 22.171 4.417 49.567 1.00 13.46 120 ALA A C 1
ATOM 916 O O . ALA A 1 134 ? 21.991 4.464 48.350 1.00 12.87 120 ALA A O 1
ATOM 918 N N . GLY A 1 135 ? 21.781 5.382 50.394 1.00 13.78 121 GLY A N 1
ATOM 919 C CA . GLY A 1 135 ? 21.039 6.539 49.913 1.00 15.32 121 GLY A CA 1
ATOM 920 C C . GLY A 1 135 ? 21.836 7.439 48.982 1.00 14.97 121 GLY A C 1
ATOM 921 O O . GLY A 1 135 ? 21.264 8.222 48.214 1.00 16.36 121 GLY A O 1
ATOM 922 N N . ASN A 1 136 ? 23.159 7.332 49.052 1.00 14.81 122 ASN A N 1
ATOM 923 C CA . ASN A 1 136 ? 24.032 8.140 48.213 1.00 13.44 122 ASN A CA 1
ATOM 924 C C . ASN A 1 136 ? 24.464 7.455 46.922 1.00 14.84 122 ASN A C 1
ATOM 925 O O . ASN A 1 136 ? 25.427 7.890 46.274 1.00 17.17 122 ASN A O 1
ATOM 930 N N . PHE A 1 137 ? 23.765 6.385 46.553 1.00 11.88 123 PHE A N 1
ATOM 931 C CA . PHE A 1 137 ? 23.978 5.744 45.259 1.00 13.45 123 PHE A CA 1
ATOM 932 C C . PHE A 1 137 ? 22.772 5.914 44.374 1.00 14.29 123 PHE A C 1
ATOM 933 O O . PHE A 1 137 ? 21.633 5.897 44.849 1.00 17.86 123 PHE A O 1
ATOM 941 N N . GLN A 1 138 ? 23.028 6.037 43.078 1.00 10.39 124 GLN A N 1
ATOM 942 C CA . GLN A 1 138 ? 22.042 5.667 42.087 1.00 13.14 124 GLN A CA 1
ATOM 943 C C . GLN A 1 138 ? 22.315 4.202 41.790 1.00 14.76 124 GLN A C 1
ATOM 944 O O . GLN A 1 138 ? 23.460 3.818 41.528 1.00 13.29 124 GLN A O 1
ATOM 950 N N . ALA A 1 139 ? 21.283 3.372 41.888 1.00 13.55 125 ALA A N 1
ATOM 951 C CA . ALA A 1 139 ? 21.435 1.949 41.613 1.00 13.46 125 ALA A CA 1
ATOM 952 C C . ALA A 1 139 ? 20.191 1.446 40.910 1.00 18.37 125 ALA A C 1
ATOM 953 O O . ALA A 1 139 ? 19.204 1.085 41.556 1.00 17.61 125 ALA A O 1
ATOM 955 N N . ASP A 1 140 ? 20.239 1.443 39.582 1.00 13.62 126 ASP A N 1
ATOM 956 C CA . ASP A 1 140 ? 19.110 0.990 38.773 1.00 14.31 126 ASP A CA 1
ATOM 957 C C . ASP A 1 140 ? 19.599 0.327 37.492 1.00 15.90 126 ASP A C 1
ATOM 958 O O . ASP A 1 140 ? 20.788 0.034 37.354 1.00 13.53 126 ASP A O 1
ATOM 963 N N . ASP A 1 141 ? 18.692 0.096 36.547 1.00 16.76 127 ASP A N 1
ATOM 964 C CA . ASP A 1 141 ? 19.067 -0.595 35.316 1.00 17.30 127 ASP A CA 1
ATOM 965 C C . ASP A 1 141 ? 20.085 0.175 34.473 1.00 18.50 127 ASP A C 1
ATOM 966 O O . ASP A 1 141 ? 20.732 -0.409 33.609 1.00 17.34 127 ASP A O 1
ATOM 971 N N . THR A 1 142 ? 20.228 1.472 34.734 1.00 16.32 128 THR A N 1
ATOM 972 C CA . THR A 1 142 ? 21.092 2.327 33.913 1.00 17.20 1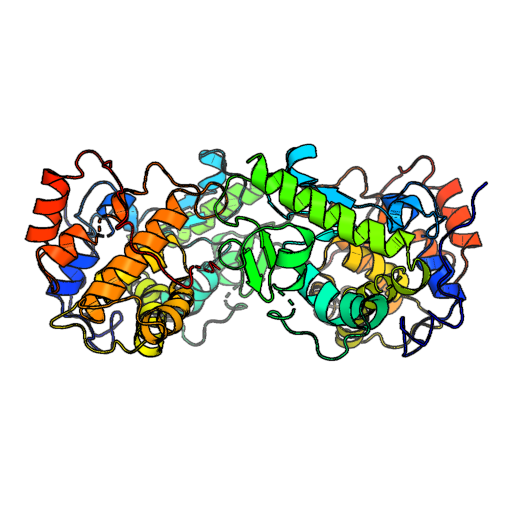28 THR A CA 1
ATOM 973 C C . THR A 1 142 ? 22.476 2.602 34.515 1.00 14.46 128 THR A C 1
ATOM 974 O O . THR A 1 142 ? 23.388 3.024 33.799 1.00 13.09 128 THR A O 1
ATOM 978 N N . ALA A 1 143 ? 22.634 2.382 35.820 1.00 13.74 129 ALA A N 1
ATOM 979 C CA . ALA A 1 143 ? 23.879 2.773 36.493 1.00 12.31 129 ALA A CA 1
ATOM 980 C C . ALA A 1 143 ? 24.003 2.272 37.921 1.00 11.97 129 ALA A C 1
ATOM 981 O O . ALA A 1 143 ? 23.005 2.129 38.636 1.00 12.50 129 ALA A O 1
ATOM 983 N N . LEU A 1 144 ? 25.242 2.029 38.335 1.00 11.04 130 LEU A N 1
ATOM 984 C CA . LEU A 1 144 ? 25.594 2.058 39.747 1.00 10.12 130 LEU A CA 1
ATOM 985 C C . LEU A 1 144 ? 26.548 3.239 39.889 1.00 11.23 130 LEU A C 1
ATOM 986 O O . LEU A 1 144 ? 27.642 3.227 39.317 1.00 11.14 130 LEU A O 1
ATOM 991 N N . ASP A 1 145 ? 26.135 4.284 40.601 1.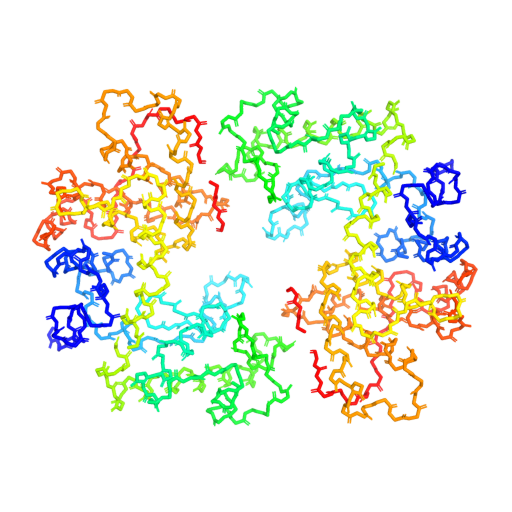00 9.72 131 ASP A N 1
ATOM 992 C CA . ASP A 1 145 ? 26.983 5.472 40.689 1.00 10.58 131 ASP A CA 1
ATOM 993 C C . ASP A 1 145 ? 26.928 6.100 42.077 1.00 9.56 131 ASP A C 1
ATOM 994 O O . ASP A 1 145 ? 25.859 6.493 42.549 1.00 12.29 131 ASP A O 1
ATOM 999 N N . PRO A 1 146 ? 28.087 6.195 42.741 1.00 8.80 132 PRO A N 1
ATOM 1000 C CA . PRO A 1 146 ? 28.136 6.843 44.057 1.00 12.20 132 PRO A CA 1
ATOM 1001 C C . PRO A 1 146 ? 28.051 8.360 43.891 1.00 12.81 132 PRO A C 1
ATOM 1002 O O . PRO A 1 146 ? 28.635 8.897 42.953 1.00 12.42 132 PRO A O 1
ATOM 1006 N N . TYR A 1 147 ? 27.314 9.026 44.774 1.00 13.04 133 TYR A N 1
ATOM 1007 C CA . TYR A 1 147 ? 27.192 10.486 44.742 1.00 14.73 133 TYR A CA 1
ATOM 1008 C C . TYR A 1 147 ? 26.854 11.062 43.357 1.00 13.34 133 TYR A C 1
ATOM 1009 O O . TYR A 1 147 ? 27.623 11.856 42.804 1.00 13.24 133 TYR A O 1
ATOM 1018 N N . PRO A 1 148 ? 25.702 10.674 42.793 1.00 13.56 134 PRO A N 1
ATOM 1019 C CA . PRO A 1 148 ? 25.377 11.105 41.425 1.00 14.17 134 PRO A CA 1
ATOM 1020 C C . PRO A 1 148 ? 25.219 12.621 41.258 1.00 17.55 134 PRO A C 1
ATOM 1021 O O . PRO A 1 148 ? 25.330 13.097 40.129 1.00 17.35 134 PRO A O 1
ATOM 1025 N N . SER A 1 149 ? 24.988 13.366 42.340 1.00 13.51 135 SER A N 1
ATOM 1026 C CA . SER A 1 149 ? 24.842 14.820 42.220 1.00 15.69 135 SER A CA 1
ATOM 1027 C C . SER A 1 149 ? 26.143 15.588 42.448 1.00 18.33 135 SER A C 1
ATOM 1028 O O . SER A 1 149 ? 26.210 16.792 42.175 1.00 17.59 135 SER A O 1
ATOM 1031 N N . LYS A 1 150 ? 27.175 14.908 42.943 1.00 14.45 136 LYS A N 1
ATOM 1032 C CA . LYS A 1 150 ? 28.449 15.584 43.196 1.00 14.43 136 LYS A CA 1
ATOM 1033 C C . LYS A 1 150 ? 29.201 15.812 41.896 1.00 15.71 136 LYS A C 1
ATOM 1034 O O . LYS A 1 150 ? 28.979 15.110 40.903 1.00 17.19 136 LYS A O 1
ATOM 1040 N N . SER A 1 151 ? 30.092 16.798 41.900 1.00 16.49 137 SER A N 1
ATOM 1041 C CA . SER A 1 151 ? 30.977 17.011 40.757 1.00 19.13 137 SER A CA 1
ATOM 1042 C C . SER A 1 151 ? 31.750 15.731 40.472 1.00 17.97 137 SER A C 1
ATOM 1043 O O . SER A 1 151 ? 32.096 15.000 41.396 1.00 14.78 137 SER A O 1
ATOM 1046 N N . ARG A 1 152 ? 32.022 15.457 39.200 1.00 16.37 138 ARG A N 1
ATOM 1047 C CA . ARG A 1 152 ? 32.727 14.230 38.843 1.00 17.94 138 ARG A CA 1
ATOM 1048 C C . ARG A 1 152 ? 34.145 14.188 39.423 1.00 13.91 138 ARG A C 1
ATOM 1049 O O . ARG A 1 152 ? 34.717 13.114 39.610 1.00 17.45 138 ARG A O 1
ATOM 1057 N N . SER A 1 153 ? 34.706 15.356 39.724 1.00 13.55 139 SER A N 1
ATOM 1058 C CA . SER A 1 153 ? 36.045 15.420 40.300 1.00 14.54 139 SER A CA 1
ATOM 1059 C C . SER A 1 153 ? 36.041 15.563 41.826 1.00 14.40 139 SER A C 1
ATOM 1060 O O . SER A 1 153 ? 37.099 15.725 42.439 1.00 14.42 139 SER A O 1
ATOM 1063 N N . ASP A 1 154 ? 34.859 15.492 42.438 1.00 12.47 140 ASP A N 1
ATOM 1064 C CA . ASP A 1 154 ? 34.750 15.529 43.899 1.00 11.75 140 ASP A CA 1
ATOM 1065 C C . ASP A 1 154 ? 35.615 14.441 44.539 1.00 14.08 140 ASP A C 1
ATOM 1066 O O . ASP A 1 154 ? 35.635 13.303 44.071 1.00 12.21 140 ASP A O 1
ATOM 1071 N N . LYS A 1 155 ? 36.340 14.799 45.595 1.00 13.14 141 LYS A N 1
ATOM 1072 C CA . LYS A 1 155 ? 37.283 13.870 46.230 1.00 13.51 141 LYS A CA 1
ATOM 1073 C C . LYS A 1 155 ? 36.604 12.586 46.698 1.00 13.34 141 LYS A C 1
ATOM 1074 O O . LYS A 1 155 ? 37.100 11.483 46.460 1.00 13.35 141 LYS A O 1
ATOM 1080 N N . ASN A 1 156 ? 35.464 12.725 47.359 1.00 12.46 142 ASN A N 1
ATOM 1081 C CA . ASN A 1 156 ? 34.767 11.553 47.877 1.00 12.06 142 ASN A CA 1
ATOM 1082 C C . ASN A 1 156 ? 34.131 10.717 46.779 1.00 11.28 142 ASN A C 1
ATOM 1083 O O . ASN A 1 156 ? 34.092 9.486 46.874 1.00 10.88 142 ASN A O 1
ATOM 1088 N N . LYS A 1 157 ? 33.619 11.374 45.741 1.00 8.68 143 LYS A N 1
ATOM 1089 C CA . LYS A 1 157 ? 33.112 10.628 44.594 1.00 10.52 143 LYS A CA 1
ATOM 1090 C C . LYS A 1 157 ? 34.224 9.826 43.925 1.00 10.10 143 LYS A C 1
ATOM 1091 O O . LYS A 1 157 ? 34.051 8.634 43.640 1.00 10.37 143 LYS A O 1
ATOM 1097 N N . ARG A 1 158 ? 35.357 10.476 43.654 1.00 9.84 144 ARG A N 1
ATOM 1098 C CA . ARG A 1 158 ? 36.488 9.768 43.053 1.00 11.81 144 ARG A CA 1
ATOM 1099 C C . ARG A 1 158 ? 37.001 8.646 43.947 1.00 9.89 144 ARG A C 1
ATOM 1100 O O . ARG A 1 158 ? 37.379 7.589 43.451 1.00 10.54 144 ARG A O 1
ATOM 1108 N N . ALA A 1 159 ? 36.979 8.856 45.259 1.00 8.52 145 ALA A N 1
ATOM 1109 C CA . ALA A 1 159 ? 37.413 7.804 46.182 1.00 10.26 145 ALA A CA 1
ATOM 1110 C C . ALA A 1 159 ? 36.533 6.560 46.078 1.00 9.11 145 ALA A C 1
ATOM 1111 O O . ALA A 1 159 ? 37.040 5.437 46.115 1.00 8.55 145 ALA A O 1
ATOM 1113 N N . ALA A 1 160 ? 35.223 6.760 45.957 1.00 8.82 146 ALA A N 1
ATOM 1114 C CA . ALA A 1 160 ? 34.297 5.633 45.871 1.00 8.99 146 ALA A CA 1
ATOM 1115 C C . ALA A 1 160 ? 34.459 4.917 44.532 1.00 9.15 146 ALA A C 1
ATOM 1116 O O . ALA A 1 160 ? 34.435 3.686 44.472 1.00 7.93 146 ALA A O 1
ATOM 1118 N N . LEU A 1 161 ? 34.627 5.676 43.453 1.00 7.46 147 LEU A N 1
ATOM 1119 C CA . LEU A 1 161 ? 34.822 5.051 42.141 1.00 8.29 147 LEU A CA 1
ATOM 1120 C C . LEU A 1 161 ? 36.123 4.246 42.143 1.00 8.81 147 LEU A C 1
ATOM 1121 O O . LEU A 1 161 ? 36.218 3.184 41.520 1.00 8.90 147 LEU A O 1
ATOM 1126 N N . THR A 1 162 ? 37.119 4.753 42.855 1.00 7.81 148 THR A N 1
ATOM 1127 C CA . THR A 1 162 ? 38.386 4.060 42.987 1.00 7.19 148 THR A CA 1
ATOM 1128 C C . THR A 1 162 ? 38.198 2.730 43.722 1.00 7.54 148 THR A C 1
ATOM 1129 O O . THR A 1 162 ? 38.778 1.721 43.327 1.00 8.05 148 THR A O 1
ATOM 1133 N N . LYS A 1 163 ? 37.375 2.723 44.771 1.00 8.63 149 LYS A N 1
ATOM 1134 C CA . LYS A 1 163 ? 37.114 1.484 45.517 1.00 8.47 149 LYS A CA 1
ATOM 1135 C C . LYS A 1 163 ? 36.384 0.454 44.651 1.00 7.72 149 LYS A C 1
ATOM 1136 O O . LYS A 1 163 ? 36.643 -0.748 44.758 1.00 7.31 149 LYS A O 1
ATOM 1142 N N . ILE A 1 164 ? 35.477 0.916 43.796 1.00 6.90 150 ILE A N 1
ATOM 1143 C CA . ILE A 1 164 ? 34.807 0.008 42.866 1.00 6.27 150 ILE A CA 1
ATOM 1144 C C . ILE A 1 164 ? 35.818 -0.628 41.902 1.00 8.38 150 ILE A C 1
ATOM 1145 O O . ILE A 1 164 ? 35.810 -1.846 41.687 1.00 6.83 150 ILE A O 1
ATOM 1150 N N . CYS A 1 165 ? 36.707 0.183 41.337 1.00 7.53 151 CYS A N 1
ATOM 1151 C CA . CYS A 1 165 ? 37.799 -0.360 40.531 1.00 7.22 151 CYS A CA 1
ATOM 1152 C C . CYS A 1 165 ? 38.652 -1.348 41.322 1.00 7.55 151 CYS A C 1
ATOM 1153 O O . CYS A 1 165 ? 39.024 -2.400 40.799 1.00 8.43 151 CYS A O 1
ATOM 1156 N N . GLY A 1 166 ? 38.968 -1.008 42.569 1.00 8.40 152 GLY A N 1
ATOM 1157 C CA . GLY A 1 166 ? 39.738 -1.897 43.424 1.00 9.79 152 GLY A CA 1
ATOM 1158 C C . GLY A 1 166 ? 39.064 -3.254 43.595 1.00 6.81 152 GLY A C 1
ATOM 1159 O O . GLY A 1 166 ? 39.729 -4.296 43.550 1.00 6.84 152 GLY A O 1
ATOM 1160 N N . ALA A 1 167 ? 37.748 -3.246 43.778 1.00 6.59 153 ALA A N 1
ATOM 1161 C CA . ALA A 1 167 ? 37.005 -4.487 44.018 1.00 6.48 153 ALA A CA 1
ATOM 1162 C C . ALA A 1 167 ? 37.018 -5.364 42.769 1.00 7.16 153 ALA A C 1
ATOM 1163 O O . ALA A 1 167 ? 37.150 -6.587 42.848 1.00 6.43 153 ALA A O 1
ATOM 1165 N N . LEU A 1 168 ? 36.887 -4.740 41.607 1.00 6.62 154 LEU A N 1
ATOM 1166 C CA . LEU A 1 168 ? 36.882 -5.495 40.362 1.00 6.40 154 LEU A CA 1
ATOM 1167 C C . LEU A 1 168 ? 38.267 -6.071 40.097 1.00 7.37 154 LEU A C 1
ATOM 1168 O O . LEU A 1 168 ? 38.399 -7.223 39.679 1.00 8.32 154 LEU A O 1
ATOM 1173 N N . GLN A 1 169 ? 39.307 -5.279 40.346 1.00 7.20 155 GLN A N 1
ATOM 1174 C CA . GLN A 1 169 ? 40.670 -5.784 40.180 1.00 8.49 155 GLN A CA 1
ATOM 1175 C C . GLN A 1 169 ? 41.033 -6.834 41.228 1.00 8.10 155 GLN A C 1
ATOM 1176 O O . GLN A 1 169 ? 41.838 -7.721 40.956 1.00 8.26 155 GLN A O 1
ATOM 1182 N N . SER A 1 170 ? 40.430 -6.749 42.412 1.00 7.13 156 SER A N 1
ATOM 1183 C CA . SER A 1 170 ? 40.624 -7.785 43.425 1.00 7.12 156 SER A CA 1
ATOM 1184 C C . SER A 1 170 ? 40.038 -9.104 42.938 1.00 6.99 156 SER A C 1
ATOM 1185 O O . SER A 1 170 ? 40.574 -10.180 43.227 1.00 8.16 156 SER A O 1
ATOM 1188 N N . ALA A 1 171 ? 38.922 -9.019 42.214 1.00 7.30 157 ALA A N 1
ATOM 1189 C CA . ALA A 1 171 ? 38.332 -10.203 41.582 1.00 6.83 157 ALA A CA 1
ATOM 1190 C C . ALA A 1 171 ? 39.271 -10.793 40.530 1.00 8.24 157 ALA A C 1
ATOM 1191 O O . ALA A 1 171 ? 39.466 -12.010 40.487 1.00 7.12 157 ALA A O 1
ATOM 1193 N N . PHE A 1 172 ? 39.868 -9.946 39.688 1.00 6.54 158 PHE A N 1
ATOM 1194 C CA . PHE A 1 172 ? 40.860 -10.430 38.732 1.00 6.33 158 PHE A CA 1
ATOM 1195 C C . PHE A 1 172 ? 42.034 -11.117 39.444 1.00 7.35 158 PHE A C 1
ATOM 1196 O O . PHE A 1 172 ? 42.523 -12.163 38.998 1.00 8.68 158 PHE A O 1
ATOM 1204 N N . ASP A 1 173 ? 42.491 -10.528 40.549 1.00 5.82 159 ASP A N 1
ATOM 1205 C CA . ASP A 1 173 ? 43.677 -11.049 41.221 1.00 8.10 159 ASP A CA 1
ATOM 1206 C C . ASP A 1 173 ? 43.400 -12.351 41.970 1.00 9.63 159 ASP A C 1
ATOM 1207 O O . ASP A 1 173 ? 44.219 -13.273 41.949 1.00 9.63 159 ASP A O 1
ATOM 1212 N N . THR A 1 174 ? 42.240 -12.449 42.610 1.00 7.86 160 THR A N 1
ATOM 1213 C CA . THR A 1 174 ? 41.940 -13.622 43.442 1.00 7.67 160 THR A CA 1
ATOM 1214 C C . THR A 1 174 ? 41.279 -14.759 42.668 1.00 8.25 160 THR A C 1
ATOM 1215 O O . THR A 1 174 ? 41.426 -15.930 43.017 1.00 9.35 160 THR A O 1
ATOM 1219 N N . GLN A 1 175 ? 40.537 -14.415 41.621 1.00 8.03 161 GLN A N 1
ATOM 1220 C CA . GLN A 1 175 ? 39.794 -15.417 40.872 1.00 8.79 161 GLN A CA 1
ATOM 1221 C C . GLN A 1 175 ? 39.895 -15.109 39.389 1.00 8.59 161 GLN A C 1
ATOM 1222 O O . GLN A 1 175 ? 38.873 -14.840 38.756 1.00 7.08 161 GLN A O 1
ATOM 1228 N N . GLN A 1 176 ? 41.103 -15.146 38.834 1.00 7.45 162 GLN A N 1
ATOM 1229 C CA . GLN A 1 176 ? 41.294 -14.688 37.460 1.00 7.77 162 GLN A CA 1
ATOM 1230 C C . GLN A 1 176 ? 40.389 -15.404 36.466 1.00 8.09 162 GLN A C 1
ATOM 1231 O O . GLN A 1 176 ? 39.758 -14.762 35.626 1.00 7.83 162 GLN A O 1
ATOM 1237 N N . ASP A 1 177 ? 40.317 -16.728 36.556 1.00 8.70 163 ASP A N 1
ATOM 1238 C CA . ASP A 1 177 ? 39.525 -17.477 35.580 1.00 9.33 163 ASP A CA 1
ATOM 1239 C C . ASP A 1 177 ? 38.033 -17.139 35.656 1.00 9.17 163 ASP A C 1
ATOM 1240 O O . ASP A 1 177 ? 37.412 -16.898 34.617 1.00 8.22 163 ASP A O 1
ATOM 1245 N N . LYS A 1 178 ? 37.468 -17.085 36.865 1.00 7.19 164 LYS A N 1
ATOM 1246 C CA . LYS A 1 178 ? 36.057 -16.733 37.036 1.00 7.75 164 LYS A CA 1
ATOM 1247 C C . LYS A 1 178 ? 35.771 -15.312 36.586 1.00 7.62 164 LYS A C 1
ATOM 1248 O O . LYS A 1 178 ? 34.719 -15.034 36.005 1.00 7.99 164 LYS A O 1
ATOM 1254 N N . TYR A 1 179 ? 36.696 -14.404 36.870 1.00 7.19 165 TYR A N 1
ATOM 1255 C CA . TYR A 1 179 ? 36.516 -13.009 36.470 1.00 7.21 165 TYR A CA 1
ATOM 1256 C C . TYR A 1 179 ? 36.577 -12.866 34.958 1.00 6.45 165 TYR A C 1
ATOM 1257 O O . TYR A 1 179 ? 35.750 -12.170 34.349 1.00 6.49 165 TYR A O 1
ATOM 1266 N N . VAL A 1 180 ? 37.567 -13.516 34.355 1.00 6.41 166 VAL A N 1
ATOM 1267 C CA . VAL A 1 180 ? 37.665 -13.569 32.896 1.00 6.40 166 VAL A CA 1
ATOM 1268 C C . VAL A 1 180 ? 36.392 -14.190 32.306 1.00 7.15 166 VAL A C 1
ATOM 1269 O O . VAL A 1 180 ? 35.825 -13.655 31.347 1.00 7.84 166 VAL A O 1
ATOM 1281 N N . SER A 1 182 ? 33.451 -14.066 33.565 1.00 7.18 168 SER A N 1
ATOM 1282 C CA . SER A 1 182 ? 32.358 -13.098 33.685 1.00 7.78 168 SER A CA 1
ATOM 1283 C C . SER A 1 182 ? 32.372 -12.112 32.523 1.00 9.00 168 SER A C 1
ATOM 1284 O O . SER A 1 182 ? 31.315 -11.710 32.019 1.00 6.91 168 SER A O 1
ATOM 1287 N N . HIS A 1 183 ? 33.565 -11.738 32.076 1.00 7.65 169 HIS A N 1
ATOM 1288 C CA . HIS A 1 183 ? 33.647 -10.834 30.934 1.00 8.21 169 HIS A CA 1
ATOM 1289 C C . HIS A 1 183 ? 33.306 -11.538 29.623 1.00 7.14 169 HIS A C 1
ATOM 1290 O O . HIS A 1 183 ? 32.641 -10.957 28.774 1.00 8.38 169 HIS A O 1
ATOM 1297 N N . TYR A 1 184 ? 33.732 -12.788 29.459 1.00 7.79 170 TYR A N 1
ATOM 1298 C CA . TYR A 1 184 ? 33.282 -13.550 28.298 1.00 8.26 170 TYR A CA 1
ATOM 1299 C C . TYR A 1 184 ? 31.760 -13.673 28.292 1.00 8.98 170 TYR A C 1
ATOM 1300 O O . TYR A 1 184 ? 31.128 -13.531 27.245 1.00 8.84 170 TYR A O 1
ATOM 1309 N N . ALA A 1 185 ? 31.169 -13.923 29.461 1.00 8.23 171 ALA A N 1
ATOM 1310 C CA . ALA A 1 185 ? 29.714 -14.067 29.573 1.00 8.57 171 ALA A CA 1
ATOM 1311 C C . ALA A 1 185 ? 28.978 -12.777 29.210 1.00 9.09 171 ALA A C 1
ATOM 1312 O O . ALA A 1 185 ? 27.920 -12.803 28.574 1.00 10.20 171 ALA A O 1
ATOM 1314 N N . HIS A 1 186 ? 29.543 -11.648 29.617 1.00 7.72 172 HIS A N 1
ATOM 1315 C CA . HIS A 1 186 ? 28.963 -10.353 29.292 1.00 8.36 172 HIS A CA 1
ATOM 1316 C C . HIS A 1 186 ? 29.077 -10.087 27.801 1.00 10.00 172 HIS A C 1
ATOM 1317 O O . HIS A 1 186 ? 28.129 -9.603 27.176 1.00 11.24 172 HIS A O 1
ATOM 1324 N N . ILE A 1 187 ? 30.231 -10.406 27.224 1.00 8.76 173 ILE A N 1
ATOM 1325 C CA . ILE A 1 187 ? 30.403 -10.245 25.788 1.00 8.95 173 ILE A CA 1
ATOM 1326 C C . ILE A 1 187 ? 29.352 -11.105 25.074 1.00 11.17 173 ILE A C 1
ATOM 1327 O O . ILE A 1 187 ? 28.723 -10.664 24.104 1.00 9.14 173 ILE A O 1
ATOM 1332 N N . ASP A 1 188 ? 29.136 -12.313 25.580 1.00 8.46 174 ASP A N 1
ATOM 1333 C CA . ASP A 1 188 ? 28.125 -13.209 25.000 1.00 9.82 174 ASP A CA 1
ATOM 1334 C C . ASP A 1 188 ? 26.718 -12.602 25.049 1.00 11.95 174 ASP A C 1
ATOM 1335 O O . ASP A 1 188 ? 26.008 -12.546 24.040 1.00 11.06 174 ASP A O 1
ATOM 1340 N N . GLN A 1 189 ? 26.318 -12.134 26.224 1.00 11.09 175 GLN A N 1
ATOM 1341 C CA . GLN A 1 189 ? 24.955 -11.652 26.411 1.00 13.51 175 GLN A CA 1
ATOM 1342 C C . GLN A 1 189 ? 24.700 -10.249 25.866 1.00 12.10 175 GLN A C 1
ATOM 1343 O O . GLN A 1 189 ? 23.610 -9.967 25.351 1.00 13.70 175 GLN A O 1
ATOM 1349 N N . ASP A 1 190 ? 25.698 -9.375 25.969 1.00 11.08 176 ASP A N 1
ATOM 1350 C CA . ASP A 1 190 ? 25.538 -7.976 25.574 1.00 12.55 176 ASP A CA 1
ATOM 1351 C C . ASP A 1 190 ? 25.947 -7.707 24.126 1.00 12.51 176 ASP A C 1
ATOM 1352 O O . ASP A 1 190 ? 25.487 -6.732 23.516 1.00 12.74 176 ASP A O 1
ATOM 1357 N N . LYS A 1 191 ? 26.822 -8.542 23.574 1.00 11.19 177 LYS A N 1
ATOM 1358 C CA . LYS A 1 191 ? 27.308 -8.306 22.219 1.00 10.39 177 LYS A CA 1
ATOM 1359 C C . LYS A 1 191 ? 26.883 -9.420 21.265 1.00 10.65 177 LYS A C 1
ATOM 1360 O O . LYS A 1 191 ? 26.274 -9.146 20.235 1.00 10.54 177 LYS A O 1
ATOM 1366 N N . LEU A 1 192 ? 27.207 -10.670 21.592 1.00 9.24 178 LEU A N 1
ATOM 1367 C CA . LEU A 1 192 ? 26.929 -11.761 20.645 1.00 8.97 178 LEU A CA 1
ATOM 1368 C C . LEU A 1 192 ? 25.446 -12.007 20.416 1.00 10.72 178 LEU A C 1
ATOM 1369 O O . LEU A 1 192 ? 25.001 -12.107 19.266 1.00 10.31 178 LEU A O 1
ATOM 1374 N N . VAL A 1 193 ? 24.676 -12.117 21.495 1.00 11.10 179 VAL A N 1
ATOM 1375 C CA . VAL A 1 193 ? 23.247 -12.387 21.347 1.00 11.26 179 VAL A CA 1
ATOM 1376 C C . VAL A 1 193 ? 22.507 -11.330 20.502 1.00 11.38 179 VAL A C 1
ATOM 1377 O O . VAL A 1 193 ? 21.787 -11.702 19.569 1.00 13.07 179 VAL A O 1
ATOM 1381 N N . PRO A 1 194 ? 22.702 -10.024 20.785 1.00 11.50 180 PRO A N 1
ATOM 1382 C CA . PRO A 1 194 ? 22.070 -9.033 19.895 1.00 12.14 180 PRO A CA 1
ATOM 1383 C C . PRO A 1 194 ? 22.529 -9.153 18.436 1.00 13.95 180 PRO A C 1
ATOM 1384 O O . PRO A 1 194 ? 21.705 -8.959 17.521 1.00 12.40 180 PRO A O 1
ATOM 1388 N N . VAL A 1 195 ? 23.805 -9.472 18.218 1.00 10.15 181 VAL A N 1
ATOM 1389 C CA . VAL A 1 195 ? 24.316 -9.672 16.860 1.00 9.75 181 VAL A CA 1
ATOM 1390 C C . VAL A 1 195 ? 23.587 -10.831 16.179 1.00 11.09 181 VAL A C 1
ATOM 1391 O O . VAL A 1 195 ? 23.148 -10.705 15.025 1.00 11.56 181 VAL A O 1
ATOM 1395 N N . LEU A 1 196 ? 23.445 -11.949 16.893 1.00 9.01 182 LEU A N 1
ATOM 1396 C CA . LEU A 1 196 ? 22.794 -13.127 16.320 1.00 12.51 182 LEU A CA 1
ATOM 1397 C C . LEU A 1 196 ? 21.316 -12.857 16.030 1.00 13.23 182 LEU A C 1
ATOM 1398 O O . LEU A 1 196 ? 20.802 -13.225 14.955 1.00 12.20 182 LEU A O 1
ATOM 1403 N N . ASN A 1 197 ? 20.633 -12.214 16.976 1.00 13.22 183 ASN A N 1
ATOM 1404 C CA . ASN A 1 197 ? 19.229 -11.854 16.769 1.00 14.50 183 ASN A CA 1
ATOM 1405 C C . ASN A 1 197 ? 19.053 -10.919 15.568 1.00 15.49 183 ASN A C 1
ATOM 1406 O O . ASN A 1 197 ? 18.152 -11.111 14.753 1.00 12.06 183 ASN A O 1
ATOM 1411 N N . ALA A 1 198 ? 19.917 -9.912 15.466 1.00 10.85 184 ALA A N 1
ATOM 1412 C CA . ALA A 1 198 ? 19.816 -8.938 14.379 1.00 10.48 184 ALA A CA 1
ATOM 1413 C C . ALA A 1 198 ? 20.067 -9.603 13.036 1.00 13.51 184 ALA A C 1
ATOM 1414 O O . ALA A 1 198 ? 19.340 -9.347 12.070 1.00 11.42 184 ALA A O 1
ATOM 1416 N N . LEU A 1 199 ? 21.090 -10.452 12.971 1.00 9.81 185 LEU A N 1
ATOM 1417 C CA . LEU A 1 199 ? 21.419 -11.117 11.713 1.00 11.07 185 LEU A CA 1
ATOM 1418 C C . LEU A 1 199 ? 20.289 -12.058 11.301 1.00 11.56 185 LEU A C 1
ATOM 1419 O O . LEU A 1 199 ? 19.943 -12.147 10.120 1.00 13.54 185 LEU A O 1
ATOM 1424 N N . LYS A 1 200 ? 19.701 -12.739 12.276 1.00 11.80 186 LYS A N 1
ATOM 1425 C CA . LYS A 1 200 ? 18.584 -13.639 11.998 1.00 12.75 186 LYS A CA 1
ATOM 1426 C C . LYS A 1 200 ? 17.417 -12.863 11.397 1.00 13.59 186 LYS A C 1
ATOM 1427 O O . LYS A 1 200 ? 16.759 -13.342 10.464 1.00 15.16 186 LYS A O 1
ATOM 1433 N N . GLY A 1 201 ? 17.183 -11.658 11.915 1.00 13.46 187 GLY A N 1
ATOM 1434 C CA . GLY A 1 201 ? 16.100 -10.812 11.450 1.00 15.14 187 GLY A CA 1
ATOM 1435 C C . GLY A 1 201 ? 16.203 -10.440 9.980 1.00 18.39 187 GLY A C 1
ATOM 1436 O O . GLY A 1 201 ? 15.188 -10.183 9.334 1.00 20.53 187 GLY A O 1
ATOM 1437 N N . ILE A 1 202 ? 17.420 -10.413 9.443 1.00 13.46 188 ILE A N 1
ATOM 1438 C CA . ILE A 1 202 ? 17.614 -10.081 8.032 1.00 12.98 188 ILE A CA 1
ATOM 1439 C C . ILE A 1 202 ? 18.022 -11.287 7.185 1.00 15.53 188 ILE A C 1
ATOM 1440 O O . ILE A 1 202 ? 18.485 -11.126 6.052 1.00 16.52 188 ILE A O 1
ATOM 1445 N N . GLY A 1 203 ? 17.873 -12.489 7.738 1.00 13.02 189 GLY A N 1
ATOM 1446 C CA . GLY A 1 203 ? 18.015 -13.704 6.954 1.00 15.03 189 GLY A CA 1
ATOM 1447 C C . GLY A 1 203 ? 19.294 -14.515 7.063 1.00 14.80 189 GLY A C 1
ATOM 1448 O O . GLY A 1 203 ? 19.475 -15.477 6.315 1.00 17.25 189 GLY A O 1
ATOM 1449 N N . PHE A 1 204 ? 20.186 -14.152 7.981 1.00 12.65 190 PHE A N 1
ATOM 1450 C CA . PHE A 1 204 ? 21.449 -14.876 8.124 1.00 12.36 190 PHE A CA 1
ATOM 1451 C C . PHE A 1 204 ? 21.501 -15.637 9.448 1.00 13.07 190 PHE A C 1
ATOM 1452 O O . PHE A 1 204 ? 21.397 -15.035 10.522 1.00 12.63 190 PHE A O 1
ATOM 1460 N N . THR A 1 205 ? 21.676 -16.954 9.367 1.00 11.65 191 THR A N 1
ATOM 1461 C CA . THR A 1 205 ? 21.637 -17.815 10.552 1.00 14.38 191 THR A CA 1
ATOM 1462 C C . THR A 1 205 ? 22.791 -18.813 10.617 1.00 16.12 191 THR A C 1
ATOM 1463 O O . THR A 1 205 ? 23.017 -19.440 11.654 1.00 16.74 191 THR A O 1
ATOM 1467 N N . ALA A 1 206 ? 23.517 -18.962 9.515 1.00 12.30 192 ALA A N 1
ATOM 1468 C CA . ALA A 1 206 ? 24.580 -19.961 9.427 1.00 13.12 192 ALA A CA 1
ATOM 1469 C C . ALA A 1 206 ? 25.889 -19.283 9.048 1.00 10.61 192 ALA A C 1
ATOM 1470 O O . ALA A 1 206 ? 25.923 -18.515 8.080 1.00 13.45 192 ALA A O 1
ATOM 1472 N N . PHE A 1 207 ? 26.967 -19.588 9.777 1.00 11.19 193 PHE A N 1
ATOM 1473 C CA . PHE A 1 207 ? 28.182 -18.780 9.680 1.00 10.07 193 PHE A CA 1
ATOM 1474 C C . PHE A 1 207 ? 29.474 -19.553 9.410 1.00 10.22 193 PHE A C 1
ATOM 1475 O O . PHE A 1 207 ? 30.572 -18.987 9.476 1.00 9.98 193 PHE A O 1
ATOM 1483 N N . ASP A 1 208 ? 29.342 -20.825 9.048 1.00 13.30 194 ASP A N 1
ATOM 1484 C CA . ASP A 1 208 ? 30.515 -21.656 8.813 1.00 11.30 194 ASP A CA 1
ATOM 1485 C C . ASP A 1 208 ? 31.232 -21.305 7.506 1.00 14.20 194 ASP A C 1
ATOM 1486 O O . ASP A 1 208 ? 32.452 -21.470 7.397 1.00 14.96 194 ASP A O 1
ATOM 1491 N N . ARG A 1 209 ? 30.481 -20.805 6.524 1.00 13.12 195 ARG A N 1
ATOM 1492 C CA . ARG A 1 209 ? 31.047 -20.438 5.225 1.00 12.12 195 ARG A CA 1
ATOM 1493 C C . ARG A 1 209 ? 31.171 -18.925 5.066 1.00 12.27 195 ARG A C 1
ATOM 1494 O O . ARG A 1 209 ? 32.206 -18.425 4.611 1.00 13.08 195 ARG A O 1
ATOM 1502 N N . TYR A 1 210 ? 30.094 -18.216 5.407 1.00 11.32 196 TYR A N 1
ATOM 1503 C CA . TYR A 1 210 ? 30.055 -16.751 5.321 1.00 9.57 196 TYR A CA 1
ATOM 1504 C C . TYR A 1 210 ? 29.870 -16.161 6.703 1.00 8.26 196 TYR A C 1
ATOM 1505 O O . TYR A 1 210 ? 28.738 -16.028 7.187 1.00 8.83 196 TYR A O 1
ATOM 1514 N N . ASN A 1 211 ? 30.989 -15.815 7.335 1.00 9.32 197 ASN A N 1
ATOM 1515 C CA . ASN A 1 211 ? 30.984 -15.409 8.738 1.00 7.15 197 ASN A CA 1
ATOM 1516 C C . ASN A 1 211 ? 30.693 -13.916 8.904 1.00 9.55 197 ASN A C 1
ATOM 1517 O O . ASN A 1 211 ? 31.602 -13.104 9.129 1.00 9.52 197 ASN A O 1
ATOM 1522 N N . LEU A 1 212 ? 29.414 -13.566 8.809 1.00 7.42 198 LEU A N 1
ATOM 1523 C CA . LEU A 1 212 ? 28.992 -12.182 8.937 1.00 7.61 198 LEU A CA 1
ATOM 1524 C C . LEU A 1 212 ? 29.025 -11.717 10.388 1.00 8.88 198 LEU A C 1
ATOM 1525 O O . LEU A 1 212 ? 29.072 -10.513 10.658 1.00 9.84 198 LEU A O 1
ATOM 1530 N N . VAL A 1 213 ? 29.032 -12.665 11.319 1.00 8.07 199 VAL A N 1
ATOM 1531 C CA . VAL A 1 213 ? 29.161 -12.323 12.732 1.00 8.78 199 VAL A CA 1
ATOM 1532 C C . VAL A 1 213 ? 30.478 -11.583 12.952 1.00 9.15 199 VAL A C 1
ATOM 1533 O O . VAL A 1 213 ? 30.553 -10.656 13.769 1.00 12.00 199 VAL A O 1
ATOM 1537 N N . GLY A 1 214 ? 31.513 -11.971 12.206 1.00 9.19 200 GLY A N 1
ATOM 1538 C CA . GLY A 1 214 ? 32.810 -11.318 12.316 1.00 10.80 200 GLY A CA 1
ATOM 1539 C C . GLY A 1 214 ? 32.757 -9.825 12.054 1.00 14.55 200 GLY A C 1
ATOM 1540 O O . GLY A 1 214 ? 33.408 -9.044 12.748 1.00 19.94 200 GLY A O 1
ATOM 1541 N N . LEU A 1 215 ? 31.968 -9.411 11.069 1.00 9.42 201 LEU A N 1
ATOM 1542 C CA . LEU A 1 215 ? 31.821 -7.990 10.773 1.00 10.66 201 LEU A CA 1
ATOM 1543 C C . LEU A 1 215 ? 30.882 -7.306 11.757 1.00 10.61 201 LEU A C 1
ATOM 1544 O O . LEU A 1 215 ? 31.153 -6.203 12.239 1.00 10.57 201 LEU A O 1
ATOM 1549 N N . ALA A 1 216 ? 29.768 -7.964 12.054 1.00 8.64 202 ALA A N 1
ATOM 1550 C CA . ALA A 1 216 ? 28.752 -7.357 12.901 1.00 8.49 202 ALA A CA 1
ATOM 1551 C C . ALA A 1 216 ? 29.242 -7.249 14.346 1.00 10.02 202 ALA A C 1
ATOM 1552 O O . ALA A 1 216 ? 28.844 -6.342 15.076 1.00 9.42 202 ALA A O 1
ATOM 1554 N N . PHE A 1 217 ? 30.119 -8.161 14.754 1.00 9.93 203 PHE A N 1
ATOM 1555 C CA . PHE A 1 217 ? 30.583 -8.183 16.134 1.00 11.29 203 PHE A CA 1
ATOM 1556 C C . PHE A 1 217 ? 31.332 -6.893 16.485 1.00 9.95 203 PHE A C 1
ATOM 1557 O O . PHE A 1 217 ? 31.035 -6.249 17.497 1.00 11.29 203 PHE A O 1
ATOM 1565 N N . GLN A 1 218 ? 32.265 -6.489 15.627 1.00 9.75 204 GLN A N 1
ATOM 1566 C CA . GLN A 1 218 ? 32.990 -5.250 15.845 1.00 11.62 204 GLN A CA 1
ATOM 1567 C C . GLN A 1 218 ? 32.046 -4.048 15.902 1.00 10.96 204 GLN A C 1
ATOM 1568 O O . GLN A 1 218 ? 32.204 -3.156 16.742 1.00 9.06 204 GLN A O 1
ATOM 1574 N N . VAL A 1 219 ? 31.057 -4.026 15.010 1.00 8.78 205 VAL A N 1
ATOM 1575 C CA . VAL A 1 219 ? 30.088 -2.931 15.017 1.00 8.64 205 VAL A CA 1
ATOM 1576 C C . VAL A 1 219 ? 29.309 -2.893 16.329 1.00 9.96 205 VAL A C 1
ATOM 1577 O O . VAL A 1 219 ? 29.085 -1.821 16.911 1.00 10.59 205 VAL A O 1
ATOM 1581 N N . GLN A 1 220 ? 28.930 -4.064 16.828 1.00 8.29 206 GLN A N 1
ATOM 1582 C CA . GLN A 1 220 ? 28.172 -4.104 18.075 1.00 10.43 206 GLN A CA 1
ATOM 1583 C C . GLN A 1 220 ? 29.023 -3.666 19.264 1.00 11.45 206 GLN A C 1
ATOM 1584 O O . GLN A 1 220 ? 28.552 -2.921 20.118 1.00 13.96 206 GLN A O 1
ATOM 1590 N N . VAL A 1 221 ? 30.273 -4.120 19.321 1.00 10.62 207 VAL A N 1
ATOM 1591 C CA . VAL A 1 221 ? 31.163 -3.711 20.418 1.00 10.89 207 VAL A CA 1
ATOM 1592 C C . VAL A 1 221 ? 31.397 -2.192 20.428 1.00 12.58 207 VAL A C 1
ATOM 1593 O O . VAL A 1 221 ? 31.386 -1.560 21.486 1.00 15.34 207 VAL A O 1
ATOM 1597 N N . ASN A 1 222 ? 31.547 -1.602 19.246 1.00 10.77 208 ASN A N 1
ATOM 1598 C CA . ASN A 1 222 ? 31.840 -0.176 19.118 1.00 11.58 208 ASN A CA 1
ATOM 1599 C C . ASN A 1 222 ? 30.610 0.716 19.272 1.00 16.41 208 ASN A C 1
ATOM 1600 O O . ASN A 1 222 ? 30.689 1.774 19.897 1.00 15.45 208 ASN A O 1
ATOM 1605 N N . THR A 1 223 ? 29.479 0.294 18.705 1.00 13.08 209 THR A N 1
ATOM 1606 C CA . THR A 1 223 ? 28.287 1.153 18.629 1.00 13.81 209 THR A CA 1
ATOM 1607 C C . THR A 1 223 ? 27.146 0.748 19.568 1.00 13.59 209 THR A C 1
ATOM 1608 O O . THR A 1 223 ? 26.306 1.582 19.919 1.00 16.50 209 THR A O 1
ATOM 1612 N N . GLY A 1 224 ? 27.095 -0.526 19.951 1.00 11.13 210 GLY A N 1
ATOM 1613 C CA . GLY A 1 224 ? 25.991 -1.056 20.729 1.00 13.96 210 GLY A CA 1
ATOM 1614 C C . GLY A 1 224 ? 24.655 -0.954 20.007 1.00 17.38 210 GLY A C 1
ATOM 1615 O O . GLY A 1 224 ? 23.594 -1.026 20.629 1.00 16.68 210 GLY A O 1
ATOM 1616 N N . SER A 1 225 ? 24.699 -0.801 18.687 1.00 12.96 211 SER A N 1
ATOM 1617 C CA . SER A 1 225 ? 23.485 -0.516 17.931 1.00 13.15 211 SER A CA 1
ATOM 1618 C C . SER A 1 225 ? 23.275 -1.447 16.734 1.00 13.80 211 SER A C 1
ATOM 1619 O O . SER A 1 225 ? 22.747 -1.022 15.704 1.00 13.48 211 SER A O 1
ATOM 1622 N N . ILE A 1 226 ? 23.674 -2.710 16.872 1.00 11.50 212 ILE A N 1
ATOM 1623 C CA . ILE A 1 226 ? 23.612 -3.665 15.759 1.00 11.77 212 ILE A CA 1
ATOM 1624 C C . ILE A 1 226 ? 22.171 -3.954 15.315 1.00 13.55 212 ILE A C 1
ATOM 1625 O O . ILE A 1 226 ? 21.940 -4.380 14.187 1.00 12.41 212 ILE A O 1
ATOM 1630 N N . GLY A 1 227 ? 21.196 -3.692 16.181 1.00 13.25 213 GLY A N 1
ATOM 1631 C CA . GLY A 1 227 ? 19.806 -3.880 15.794 1.00 14.05 213 GLY A CA 1
ATOM 1632 C C . GLY A 1 227 ? 19.440 -3.032 14.582 1.00 13.83 213 GLY A C 1
ATOM 1633 O O . GLY A 1 227 ? 18.511 -3.362 13.833 1.00 17.02 213 GLY A O 1
ATOM 1634 N N . SER A 1 228 ? 20.184 -1.949 14.385 1.00 13.63 214 SER A N 1
ATOM 1635 C CA . SER A 1 228 ? 19.986 -1.051 13.247 1.00 14.02 214 SER A CA 1
ATOM 1636 C C . SER A 1 228 ? 20.195 -1.705 11.876 1.00 13.13 214 SER A C 1
ATOM 1637 O O . SER A 1 228 ? 19.810 -1.128 10.852 1.00 13.70 214 SER A O 1
ATOM 1640 N N . ILE A 1 229 ? 20.790 -2.897 11.838 1.00 11.80 215 ILE A N 1
ATOM 1641 C CA . ILE A 1 229 ? 21.023 -3.546 10.545 1.00 12.10 215 ILE A CA 1
ATOM 1642 C C . ILE A 1 229 ? 19.734 -4.013 9.875 1.00 15.04 215 ILE A C 1
ATOM 1643 O O . ILE A 1 229 ? 19.766 -4.458 8.729 1.00 13.28 215 ILE A O 1
ATOM 1648 N N . SER A 1 230 ? 18.607 -3.902 10.582 1.00 14.35 216 SER A N 1
ATOM 1649 C CA . SER A 1 230 ? 17.295 -4.231 10.018 1.00 14.27 216 SER A CA 1
ATOM 1650 C C . SER A 1 230 ? 17.032 -3.465 8.720 1.00 15.39 216 SER A C 1
ATOM 1651 O O . SER A 1 230 ? 16.238 -3.904 7.874 1.00 16.00 216 SER A O 1
ATOM 1654 N N . ALA A 1 231 ? 17.696 -2.323 8.565 1.00 13.23 217 ALA A N 1
ATOM 1655 C CA . ALA A 1 231 ? 17.577 -1.514 7.354 1.00 16.21 217 ALA A CA 1
ATOM 1656 C C . ALA A 1 231 ? 17.986 -2.272 6.087 1.00 16.70 217 ALA A C 1
ATOM 1657 O O . ALA A 1 231 ? 17.528 -1.940 4.997 1.00 15.38 217 ALA A O 1
ATOM 1659 N N . PHE A 1 232 ? 18.837 -3.285 6.228 1.00 12.66 218 PHE A N 1
ATOM 1660 C CA . PHE A 1 232 ? 19.280 -4.064 5.067 1.00 14.22 218 PHE A CA 1
ATOM 1661 C C . PHE A 1 232 ? 18.132 -4.797 4.358 1.00 12.73 218 PHE A C 1
ATOM 1662 O O . PHE A 1 232 ? 18.210 -5.060 3.155 1.00 13.86 218 PHE A O 1
ATOM 1670 N N . SER A 1 233 ? 17.069 -5.124 5.088 1.00 15.59 219 SER A N 1
ATOM 1671 C CA . SER A 1 233 ? 15.922 -5.797 4.469 1.00 15.20 219 SER A CA 1
ATOM 1672 C C . SER A 1 233 ? 15.339 -4.968 3.329 1.00 16.58 219 SER A C 1
ATOM 1673 O O . SER A 1 233 ? 15.014 -5.508 2.270 1.00 17.71 219 SER A O 1
ATOM 1676 N N . SER A 1 234 ? 15.212 -3.662 3.546 1.00 15.74 220 SER A N 1
ATOM 1677 C CA . SER A 1 234 ? 14.702 -2.755 2.513 1.00 18.80 220 SER A CA 1
ATOM 1678 C C . SER A 1 234 ? 15.672 -2.634 1.341 1.00 18.23 220 SER A C 1
ATOM 1679 O O . SER A 1 234 ? 15.264 -2.556 0.179 1.00 20.48 220 SER A O 1
ATOM 1682 N N . VAL A 1 235 ? 16.959 -2.603 1.661 1.00 16.75 221 VAL A N 1
ATOM 1683 C CA . VAL A 1 235 ? 18.013 -2.520 0.666 1.00 13.74 221 VAL A CA 1
ATOM 1684 C C . VAL A 1 235 ? 17.965 -3.728 -0.266 1.00 15.82 221 VAL A C 1
ATOM 1685 O O . VAL A 1 235 ? 18.068 -3.597 -1.493 1.00 17.37 221 VAL A O 1
ATOM 1689 N N . LYS A 1 236 ? 17.803 -4.907 0.323 1.00 14.03 222 LYS A N 1
ATOM 1690 C CA . LYS A 1 236 ? 17.771 -6.146 -0.446 1.00 16.50 222 LYS A CA 1
ATOM 1691 C C . LYS A 1 236 ? 16.501 -6.216 -1.288 1.00 18.39 222 LYS A C 1
ATOM 1692 O O . LYS A 1 236 ? 16.553 -6.527 -2.483 1.00 19.97 222 LYS A O 1
ATOM 1698 N N . SER A 1 237 ? 15.365 -5.902 -0.670 1.00 19.74 223 SER A N 1
ATOM 1699 C CA . SER A 1 237 ? 14.084 -5.883 -1.375 1.00 23.21 223 SER A CA 1
ATOM 1700 C C . SER A 1 237 ? 14.055 -4.888 -2.533 1.00 25.66 223 SER A C 1
ATOM 1701 O O . SER A 1 237 ? 13.398 -5.126 -3.546 1.00 27.88 223 SER A O 1
ATOM 1704 N N . ALA A 1 238 ? 14.762 -3.773 -2.380 1.00 22.51 224 ALA A N 1
ATOM 1705 C CA . ALA A 1 238 ? 14.816 -2.756 -3.424 1.00 24.56 224 ALA A CA 1
ATOM 1706 C C . ALA A 1 238 ? 15.688 -3.186 -4.605 1.00 25.08 224 ALA A C 1
ATOM 1707 O O . ALA A 1 238 ? 15.705 -2.521 -5.643 1.00 26.03 224 ALA A O 1
ATOM 1709 N N . GLY A 1 239 ? 16.419 -4.285 -4.441 1.00 19.99 225 GLY A N 1
ATOM 1710 C CA . GLY A 1 239 ? 17.269 -4.799 -5.502 1.00 17.45 225 GLY A CA 1
ATOM 1711 C C . GLY A 1 239 ? 18.659 -4.188 -5.547 1.00 18.33 225 GLY A C 1
ATOM 1712 O O . GLY A 1 239 ? 19.378 -4.353 -6.539 1.00 15.47 225 GLY A O 1
ATOM 1713 N N . ASN A 1 240 ? 19.054 -3.493 -4.480 1.00 15.44 226 ASN A N 1
ATOM 1714 C CA . ASN A 1 240 ? 20.341 -2.798 -4.457 1.00 14.14 226 ASN A CA 1
ATOM 1715 C C . ASN A 1 240 ? 21.565 -3.695 -4.623 1.00 14.19 226 ASN A C 1
ATOM 1716 O O . ASN A 1 240 ? 22.647 -3.207 -4.962 1.00 13.05 226 ASN A O 1
ATOM 1721 N N . CYS A 1 241 ? 21.415 -4.987 -4.351 1.00 13.31 227 CYS A N 1
ATOM 1722 C CA . CYS A 1 241 ? 22.559 -5.896 -4.416 1.00 11.20 227 CYS A CA 1
ATOM 1723 C C . CYS A 1 241 ? 22.955 -6.287 -5.837 1.00 11.37 227 CYS A C 1
ATOM 1724 O O . CYS A 1 241 ? 24.119 -6.599 -6.097 1.00 11.35 227 CYS A O 1
ATOM 1727 N N . GLY A 1 242 ? 21.999 -6.274 -6.763 1.00 11.94 228 GLY A N 1
ATOM 1728 C CA . GLY A 1 242 ? 22.301 -6.721 -8.110 1.00 11.82 228 GLY A CA 1
ATOM 1729 C C . GLY A 1 242 ? 22.897 -8.118 -8.120 1.00 12.75 228 GLY A C 1
ATOM 1730 O O . GLY A 1 242 ? 22.310 -9.054 -7.564 1.00 10.74 228 GLY A O 1
ATOM 1731 N N . SER A 1 243 ? 24.070 -8.263 -8.730 1.00 10.18 229 SER A N 1
ATOM 1732 C CA . SER A 1 243 ? 24.690 -9.577 -8.868 1.00 12.23 229 SER A CA 1
ATOM 1733 C C . SER A 1 243 ? 25.478 -10.016 -7.631 1.00 11.80 229 SER A C 1
ATOM 1734 O O . SER A 1 243 ? 26.002 -11.141 -7.588 1.00 11.72 229 SER A O 1
ATOM 1737 N N . LEU A 1 244 ? 25.582 -9.143 -6.629 1.00 10.99 230 LEU A N 1
ATOM 1738 C CA . LEU A 1 244 ? 26.279 -9.527 -5.403 1.00 10.37 230 LEU A CA 1
ATOM 1739 C C . LEU A 1 244 ? 25.442 -10.550 -4.643 1.00 10.75 230 LEU A C 1
ATOM 1740 O O . LEU A 1 244 ? 24.224 -10.441 -4.599 1.00 12.43 230 LEU A O 1
ATOM 1745 N N . SER A 1 245 ? 26.093 -11.532 -4.026 1.00 11.04 231 SER A N 1
ATOM 1746 C CA . SER A 1 245 ? 25.370 -12.465 -3.163 1.00 12.55 231 SER A CA 1
ATOM 1747 C C . SER A 1 245 ? 24.810 -11.713 -1.963 1.00 11.91 231 SER A C 1
ATOM 1748 O O . SER A 1 245 ? 25.287 -10.616 -1.638 1.00 10.79 231 SER A O 1
ATOM 1751 N N . ALA A 1 246 ? 23.803 -12.291 -1.307 1.00 10.69 232 ALA A N 1
ATOM 1752 C CA . ALA A 1 246 ? 23.198 -11.652 -0.140 1.00 13.43 232 ALA A CA 1
ATOM 1753 C C . ALA A 1 246 ? 24.257 -11.377 0.917 1.00 11.15 232 ALA A C 1
ATOM 1754 O O . ALA A 1 246 ? 24.254 -10.317 1.548 1.00 10.56 232 ALA A O 1
ATOM 1756 N N . GLU A 1 247 ? 25.161 -12.332 1.102 1.00 10.41 233 GLU A N 1
ATOM 1757 C CA . GLU A 1 247 ? 26.205 -12.200 2.120 1.00 10.97 233 GLU A CA 1
ATOM 1758 C C . GLU A 1 247 ? 27.239 -11.133 1.776 1.00 10.20 233 GLU A C 1
ATOM 1759 O O . GLU A 1 247 ? 27.600 -10.309 2.623 1.00 10.77 233 GLU A O 1
ATOM 1765 N N . THR A 1 248 ? 27.726 -11.145 0.541 1.00 8.75 234 THR A N 1
ATOM 1766 C CA . THR A 1 248 ? 28.700 -10.142 0.119 1.00 10.24 234 THR A CA 1
ATOM 1767 C C . THR A 1 248 ? 28.059 -8.761 0.110 1.00 9.40 234 THR A C 1
ATOM 1768 O O . THR A 1 248 ? 28.674 -7.770 0.519 1.00 9.51 234 THR A O 1
ATOM 1772 N N . CYS A 1 249 ? 26.809 -8.699 -0.332 1.00 9.45 235 CYS A N 1
ATOM 1773 C CA . CYS A 1 249 ? 26.086 -7.437 -0.328 1.00 8.87 235 CYS A CA 1
ATOM 1774 C C . CYS A 1 249 ? 25.976 -6.872 1.091 1.00 12.24 235 CYS A C 1
ATOM 1775 O O . CYS A 1 249 ? 26.305 -5.704 1.342 1.00 9.83 235 CYS A O 1
ATOM 1778 N N . PHE A 1 250 ? 25.553 -7.707 2.032 1.00 8.19 236 PHE A N 1
ATOM 1779 C CA . PHE A 1 250 ? 25.450 -7.247 3.408 1.00 9.07 236 PHE A CA 1
ATOM 1780 C C . PHE A 1 250 ? 26.809 -6.836 3.989 1.00 7.30 236 PHE A C 1
ATOM 1781 O O . PHE A 1 250 ? 26.917 -5.821 4.687 1.00 9.34 236 PHE A O 1
ATOM 1789 N N . ALA A 1 251 ? 27.843 -7.623 3.722 1.00 6.85 237 ALA A N 1
ATOM 1790 C CA . ALA A 1 251 ? 29.175 -7.304 4.241 1.00 7.61 237 ALA A CA 1
ATOM 1791 C C . ALA A 1 251 ? 29.590 -5.919 3.776 1.00 8.99 237 ALA A C 1
ATOM 1792 O O . ALA A 1 251 ? 30.151 -5.129 4.542 1.00 9.21 237 ALA A O 1
ATOM 1794 N N . THR A 1 252 ? 29.293 -5.620 2.515 1.00 9.21 238 THR A N 1
ATOM 1795 C CA . THR A 1 252 ? 29.657 -4.329 1.944 1.00 10.00 238 THR A CA 1
ATOM 1796 C C . THR A 1 252 ? 28.784 -3.213 2.512 1.00 9.18 238 THR A C 1
ATOM 1797 O O . THR A 1 252 ? 29.288 -2.147 2.882 1.00 9.97 238 THR A O 1
ATOM 1801 N N . TYR A 1 253 ? 27.478 -3.461 2.569 1.00 8.63 239 TYR A N 1
ATOM 1802 C CA . TYR A 1 253 ? 26.528 -2.511 3.129 1.00 9.00 239 TYR A CA 1
ATOM 1803 C C . TYR A 1 253 ? 26.895 -2.139 4.556 1.00 11.36 239 TYR A C 1
ATOM 1804 O O . TYR A 1 253 ? 26.998 -0.956 4.887 1.00 7.74 239 TYR A O 1
ATOM 1813 N N . LEU A 1 254 ? 27.092 -3.147 5.403 1.00 8.37 240 LEU A N 1
ATOM 1814 C CA . LEU A 1 254 ? 27.448 -2.888 6.795 1.00 9.72 240 LEU A CA 1
ATOM 1815 C C . LEU A 1 254 ? 28.740 -2.081 6.899 1.00 8.63 240 LEU A C 1
ATOM 1816 O O . LEU A 1 254 ? 28.828 -1.137 7.694 1.00 9.69 240 LEU A O 1
ATOM 1821 N N . THR A 1 255 ? 29.739 -2.438 6.095 1.00 8.32 241 THR A N 1
ATOM 1822 C CA . THR A 1 255 ? 31.013 -1.724 6.123 1.00 8.36 241 THR A CA 1
ATOM 1823 C C . THR A 1 255 ? 30.844 -0.257 5.707 1.00 10.32 241 THR A C 1
ATOM 1824 O O . THR A 1 255 ? 31.362 0.644 6.376 1.00 9.97 241 THR A O 1
ATOM 1828 N N . ASP A 1 256 ? 30.101 -0.011 4.629 1.00 8.19 242 ASP A N 1
ATOM 1829 C CA . ASP A 1 256 ? 29.812 1.375 4.229 1.00 10.71 242 ASP A CA 1
ATOM 1830 C C . ASP A 1 256 ? 29.111 2.157 5.324 1.00 11.03 242 ASP A C 1
ATOM 1831 O O . ASP A 1 256 ? 29.441 3.334 5.571 1.00 10.71 242 ASP A O 1
ATOM 1836 N N . GLN A 1 257 ? 28.128 1.526 5.965 1.00 9.70 243 GLN A N 1
ATOM 1837 C CA . GLN A 1 257 ? 27.335 2.195 6.992 1.00 10.41 243 GLN A CA 1
ATOM 1838 C C . GLN A 1 257 ? 28.172 2.488 8.240 1.00 13.08 243 GLN A C 1
ATOM 1839 O O . GLN A 1 257 ? 28.042 3.548 8.853 1.00 10.77 243 GLN A O 1
ATOM 1845 N N . TYR A 1 258 ? 29.041 1.547 8.595 1.00 10.15 244 TYR A N 1
ATOM 1846 C CA . TYR A 1 258 ? 29.943 1.687 9.740 1.00 10.09 244 TYR A CA 1
ATOM 1847 C C . TYR A 1 258 ? 30.962 2.804 9.492 1.00 12.23 244 TYR A C 1
ATOM 1848 O O . TYR A 1 258 ? 31.231 3.615 10.382 1.00 12.57 244 TYR A O 1
ATOM 1857 N N . ILE A 1 259 ? 31.522 2.852 8.283 1.00 9.69 245 ILE A N 1
ATOM 1858 C CA . ILE A 1 259 ? 32.417 3.946 7.897 1.00 12.07 245 ILE A CA 1
ATOM 1859 C C . ILE A 1 259 ? 31.701 5.295 7.996 1.00 14.34 245 ILE A C 1
ATOM 1860 O O . ILE A 1 259 ? 32.254 6.268 8.519 1.00 15.04 245 ILE A O 1
ATOM 1865 N N . ARG A 1 260 ? 30.470 5.341 7.493 1.00 11.79 246 ARG A N 1
ATOM 1866 C CA . ARG A 1 260 ? 29.643 6.543 7.589 1.00 15.51 246 ARG A CA 1
ATOM 1867 C C . ARG A 1 260 ? 29.515 6.979 9.045 1.00 18.62 246 ARG A C 1
ATOM 1868 O O . ARG A 1 260 ? 29.714 8.155 9.371 1.00 15.09 246 ARG A O 1
ATOM 1876 N N . TRP A 1 261 ? 29.225 6.016 9.921 1.00 13.20 247 TRP A N 1
ATOM 1877 C CA . TRP A 1 261 ? 29.092 6.275 11.347 1.00 15.07 247 TRP A CA 1
ATOM 1878 C C . TRP A 1 261 ? 30.398 6.792 11.959 1.00 17.25 247 TRP A C 1
ATOM 1879 O O . TRP A 1 261 ? 30.394 7.770 12.713 1.00 18.80 247 TRP A O 1
ATOM 1890 N N . LEU A 1 262 ? 31.515 6.150 11.624 1.00 13.40 248 LEU A N 1
ATOM 1891 C CA . LEU A 1 262 ? 32.816 6.535 12.183 1.00 14.68 248 LEU A CA 1
ATOM 1892 C C . LEU A 1 262 ? 33.275 7.919 11.724 1.00 18.08 248 LEU A C 1
ATOM 1893 O O . LEU A 1 262 ? 33.820 8.688 12.510 1.00 17.66 248 LEU A O 1
ATOM 1898 N N . LYS A 1 263 ? 33.053 8.228 10.451 1.00 17.39 249 LYS A N 1
ATOM 1899 C CA . LYS A 1 263 ? 33.556 9.466 9.857 1.00 19.67 249 LYS A CA 1
ATOM 1900 C C . LYS A 1 263 ? 32.791 10.713 10.301 1.00 23.14 249 LYS A C 1
ATOM 1901 O O . LYS A 1 263 ? 33.353 11.811 10.356 1.00 21.21 249 LYS A O 1
ATOM 1907 N N . SER A 1 264 ? 31.513 10.538 10.623 1.00 21.63 250 SER A N 1
ATOM 1908 C CA . SER A 1 264 ? 30.606 11.667 10.857 1.00 23.18 250 SER A CA 1
ATOM 1909 C C . SER A 1 264 ? 30.698 12.300 12.245 1.00 25.05 250 SER A C 1
ATOM 1910 O O . SER A 1 264 ? 30.521 11.626 13.256 1.00 23.96 250 SER A O 1
ATOM 1913 N N . SER A 1 265 ? 30.930 13.611 12.290 1.00 25.13 251 SER A N 1
ATOM 1914 C CA . SER A 1 265 ? 30.916 14.338 13.555 1.00 23.49 251 SER A CA 1
ATOM 1915 C C . SER A 1 265 ? 29.558 14.203 14.242 1.00 25.79 251 SER A C 1
ATOM 1916 O O . SER A 1 265 ? 29.452 14.327 15.462 1.00 28.88 251 SER A O 1
ATOM 1919 N N . SER A 1 266 ? 28.523 13.928 13.451 1.00 26.27 252 SER A N 1
ATOM 1920 C CA . SER A 1 266 ? 27.163 13.816 13.974 1.00 28.02 252 SER A CA 1
ATOM 1921 C C . SER A 1 266 ? 26.811 12.409 14.459 1.00 30.09 252 SER A C 1
ATOM 1922 O O . SER A 1 266 ? 25.773 12.210 15.089 1.00 31.81 252 SER A O 1
ATOM 1925 N N . LEU A 1 267 ? 27.673 11.438 14.169 1.00 26.81 253 LEU A N 1
ATOM 1926 C CA . LEU A 1 267 ? 27.414 10.056 14.569 1.00 26.31 253 LEU A CA 1
ATOM 1927 C C . LEU A 1 267 ? 28.468 9.523 15.540 1.00 24.78 253 LEU A C 1
ATOM 1928 O O . LEU A 1 267 ? 28.483 9.896 16.712 1.00 26.22 253 LEU A O 1
ATOM 1933 N N . GLY A 1 268 ? 29.351 8.655 15.054 1.00 20.05 254 GLY A N 1
ATOM 1934 C CA . GLY A 1 268 ? 30.391 8.087 15.891 1.00 18.15 254 GLY A CA 1
ATOM 1935 C C . GLY A 1 268 ? 31.520 9.060 16.187 1.00 20.22 254 GLY A C 1
ATOM 1936 O O . GLY A 1 268 ? 32.174 8.957 17.228 1.00 22.99 254 GLY A O 1
ATOM 1937 N N . ASP A 1 269 ? 31.754 9.990 15.263 1.00 22.84 255 ASP A N 1
ATOM 1938 C CA . ASP A 1 269 ? 32.789 11.019 15.412 1.00 23.69 255 ASP A CA 1
ATOM 1939 C C . ASP A 1 269 ? 34.144 10.439 15.818 1.00 27.52 255 ASP A C 1
ATOM 1940 O O . ASP A 1 269 ? 34.782 10.905 16.766 1.00 24.60 255 ASP A O 1
ATOM 1945 N N . ASP A 1 270 ? 34.572 9.409 15.100 1.00 19.46 256 ASP A N 1
ATOM 1946 C CA . ASP A 1 270 ? 35.876 8.812 15.330 1.00 19.40 256 ASP A CA 1
ATOM 1947 C C . ASP A 1 270 ? 36.553 8.592 13.975 1.00 20.53 256 ASP A C 1
ATOM 1948 O O . ASP A 1 270 ? 36.861 7.457 13.606 1.00 19.21 256 ASP A O 1
ATOM 1953 N N . PRO A 1 271 ? 36.789 9.685 13.223 1.00 19.16 257 PRO A N 1
ATOM 1954 C CA . PRO A 1 271 ? 37.302 9.550 11.857 1.00 19.47 257 PRO A CA 1
ATOM 1955 C C . PRO A 1 271 ? 38.691 8.923 11.764 1.00 20.71 257 PRO A C 1
ATOM 1956 O O . PRO A 1 271 ? 38.969 8.240 10.779 1.00 22.45 257 PRO A O 1
ATOM 1960 N N . ASP A 1 272 ? 39.549 9.147 12.755 1.00 20.27 258 ASP A N 1
ATOM 1961 C CA . ASP A 1 272 ? 40.884 8.553 12.743 1.00 21.95 258 ASP A CA 1
ATOM 1962 C C . ASP A 1 272 ? 40.862 7.029 12.834 1.00 18.29 258 ASP A C 1
ATOM 1963 O O . ASP A 1 272 ? 41.879 6.378 12.596 1.00 21.20 258 ASP A O 1
ATOM 1968 N N . ASN A 1 273 ? 39.716 6.470 13.208 1.00 18.84 259 ASN A N 1
ATOM 1969 C CA . ASN A 1 273 ? 39.571 5.017 13.324 1.00 16.36 259 ASN A CA 1
ATOM 1970 C C . ASN A 1 273 ? 38.647 4.414 12.285 1.00 16.07 259 ASN A C 1
ATOM 1971 O O . ASN A 1 273 ? 38.224 3.266 12.431 1.00 13.78 259 ASN A O 1
ATOM 1976 N N . CYS A 1 274 ? 38.316 5.171 11.243 1.00 12.98 260 CYS A N 1
ATOM 1977 C CA . CYS A 1 274 ? 37.368 4.662 10.252 1.00 13.59 260 CYS A CA 1
ATOM 1978 C C . CYS A 1 274 ? 37.905 3.426 9.522 1.00 12.10 260 CYS A C 1
ATOM 1979 O O . CYS A 1 274 ? 37.125 2.593 9.047 1.00 11.02 260 CYS A O 1
ATOM 1982 N N . TRP A 1 275 ? 39.229 3.304 9.458 1.00 12.39 261 TRP A N 1
ATOM 1983 C CA . TRP A 1 275 ? 39.903 2.182 8.804 1.00 10.52 261 TRP A CA 1
ATOM 1984 C C . TRP A 1 275 ? 39.546 0.825 9.419 1.00 10.03 261 TRP A C 1
ATOM 1985 O O . TRP A 1 275 ? 39.672 -0.208 8.757 1.00 10.59 261 TRP A O 1
ATOM 1996 N N . ARG A 1 276 ? 39.106 0.819 10.673 1.00 9.55 262 ARG A N 1
ATOM 1997 C CA . ARG A 1 276 ? 38.761 -0.443 11.331 1.00 11.17 262 ARG A CA 1
ATOM 1998 C C . ARG A 1 276 ? 37.612 -1.152 10.618 1.00 12.35 262 ARG A C 1
ATOM 1999 O O . ARG A 1 276 ? 37.545 -2.383 10.612 1.00 10.22 262 ARG A O 1
ATOM 2007 N N . ALA A 1 277 ? 36.728 -0.381 9.990 1.00 10.39 263 ALA A N 1
ATOM 2008 C CA . ALA A 1 277 ? 35.657 -0.980 9.204 1.00 9.48 263 ALA A CA 1
ATOM 2009 C C . ALA A 1 277 ? 36.219 -1.642 7.957 1.00 8.61 263 ALA A C 1
ATOM 2010 O O . ALA A 1 277 ? 35.858 -2.771 7.638 1.00 9.71 263 ALA A O 1
ATOM 2012 N N . SER A 1 278 ? 37.108 -0.948 7.255 1.00 7.11 264 SER A N 1
ATOM 2013 C CA . SER A 1 278 ? 37.709 -1.496 6.036 1.00 9.91 264 SER A CA 1
ATOM 2014 C C . SER A 1 278 ? 38.602 -2.703 6.318 1.00 10.11 264 SER A C 1
ATOM 2015 O O . SER A 1 278 ? 38.706 -3.612 5.495 1.00 10.71 264 SER A O 1
ATOM 2026 N N . ALA A 1 280 ? 38.080 -5.039 8.530 1.00 9.02 266 ALA A N 1
ATOM 2027 C CA . ALA A 1 280 ? 37.234 -6.203 8.700 1.00 8.24 266 ALA A CA 1
ATOM 2028 C C . ALA A 1 280 ? 36.723 -6.695 7.357 1.00 8.99 266 ALA A C 1
ATOM 2029 O O . ALA A 1 280 ? 36.705 -7.899 7.109 1.00 8.46 266 ALA A O 1
ATOM 2031 N N . LEU A 1 281 ? 36.312 -5.769 6.483 1.00 7.17 267 LEU A N 1
ATOM 2032 C CA . LEU A 1 281 ? 35.842 -6.170 5.151 1.00 8.15 267 LEU A CA 1
ATOM 2033 C C . LEU A 1 281 ? 36.962 -6.809 4.340 1.00 8.94 267 LEU A C 1
ATOM 2034 O O . LEU A 1 281 ? 36.728 -7.786 3.625 1.00 9.62 267 LEU A O 1
ATOM 2039 N N . ASP A 1 282 ? 38.181 -6.276 4.461 1.00 9.19 268 ASP A N 1
ATOM 2040 C CA . ASP A 1 282 ? 39.330 -6.823 3.734 1.00 12.07 268 ASP A CA 1
ATOM 2041 C C . ASP A 1 282 ? 39.603 -8.257 4.170 1.00 11.67 268 ASP A C 1
ATOM 2042 O O . ASP A 1 282 ? 39.966 -9.109 3.356 1.00 12.03 268 ASP A O 1
ATOM 2047 N N . ILE A 1 283 ? 39.449 -8.514 5.465 1.00 8.92 269 ILE A N 1
ATOM 2048 C CA . ILE A 1 283 ? 39.638 -9.859 5.992 1.00 8.22 269 ILE A CA 1
ATOM 2049 C C . ILE A 1 283 ? 38.573 -10.812 5.462 1.00 8.65 269 ILE A C 1
ATOM 2050 O O . ILE A 1 283 ? 38.897 -11.922 5.026 1.00 9.64 269 ILE A O 1
ATOM 2055 N N . TYR A 1 284 ? 37.316 -10.370 5.466 1.00 8.57 270 TYR A N 1
ATOM 2056 C CA . TYR A 1 284 ? 36.199 -11.157 4.936 1.00 8.18 270 TYR A CA 1
ATOM 2057 C C . TYR A 1 284 ? 36.400 -11.495 3.457 1.00 9.76 270 TYR A C 1
ATOM 2058 O O . TYR A 1 284 ? 36.092 -12.605 3.011 1.00 9.82 270 TYR A O 1
ATOM 2067 N N . LYS A 1 285 ? 36.904 -10.533 2.692 1.00 10.73 271 LYS A N 1
ATOM 2068 C CA . LYS A 1 285 ? 37.198 -10.769 1.281 1.00 10.83 271 LYS A CA 1
ATOM 2069 C C . LYS A 1 285 ? 38.320 -11.797 1.061 1.00 14.41 271 LYS A C 1
ATOM 2070 O O . LYS A 1 285 ? 38.275 -12.593 0.117 1.00 16.16 271 LYS A O 1
ATOM 2076 N N . LYS A 1 286 ? 39.337 -11.785 1.912 1.00 12.83 272 LYS A N 1
ATOM 2077 C CA . LYS A 1 286 ? 40.385 -12.799 1.785 1.00 14.93 272 LYS A CA 1
ATOM 2078 C C . LYS A 1 286 ? 39.908 -14.157 2.278 1.00 15.42 272 LYS A C 1
ATOM 2079 O O . LYS A 1 286 ? 40.288 -15.192 1.736 1.00 14.63 272 LYS A O 1
ATOM 2085 N N . ASP A 1 287 ? 39.070 -14.146 3.307 1.00 10.80 273 ASP A N 1
ATOM 2086 C CA . ASP A 1 287 ? 38.624 -15.380 3.937 1.00 12.14 273 ASP A CA 1
ATOM 2087 C C . ASP A 1 287 ? 37.241 -15.180 4.519 1.00 10.87 273 ASP A C 1
ATOM 2088 O O . ASP A 1 287 ? 37.115 -14.760 5.670 1.00 11.03 273 ASP A O 1
ATOM 2093 N N . PRO A 1 288 ? 36.195 -15.500 3.741 1.00 9.78 274 PRO A N 1
ATOM 2094 C CA . PRO A 1 288 ? 34.830 -15.243 4.212 1.00 10.23 274 PRO A CA 1
ATOM 2095 C C . PRO A 1 288 ? 34.476 -16.026 5.466 1.00 11.21 274 PRO A C 1
ATOM 2096 O O . PRO A 1 288 ? 33.545 -15.621 6.160 1.00 9.97 274 PRO A O 1
ATOM 2100 N N . THR A 1 289 ? 35.210 -17.096 5.771 1.00 10.16 275 THR A N 1
ATOM 2101 C CA . THR A 1 289 ? 34.960 -17.827 7.012 1.00 10.51 275 THR A CA 1
ATOM 2102 C C . THR A 1 289 ? 35.450 -17.050 8.218 1.00 11.91 275 THR A C 1
ATOM 2103 O O . THR A 1 289 ? 35.064 -17.362 9.344 1.00 9.94 275 THR A O 1
ATOM 2115 N N . GLY A 1 291 ? 38.113 -17.295 9.776 1.00 13.05 277 GLY A N 1
ATOM 2116 C CA . GLY A 1 291 ? 38.445 -18.357 10.705 1.00 10.47 277 GLY A CA 1
ATOM 2117 C C . GLY A 1 291 ? 39.935 -18.596 10.833 1.00 14.57 277 GLY A C 1
ATOM 2118 O O . GLY A 1 291 ? 40.357 -19.679 11.240 1.00 16.39 277 GLY A O 1
ATOM 2119 N N . SER A 1 292 ? 40.727 -17.585 10.489 1.00 10.40 278 SER A N 1
ATOM 2120 C CA . SER A 1 292 ? 42.181 -17.687 10.558 1.00 12.71 278 SER A CA 1
ATOM 2121 C C . SER A 1 292 ? 42.815 -16.427 11.137 1.00 11.46 278 SER A C 1
ATOM 2122 O O . SER A 1 292 ? 42.815 -15.371 10.500 1.00 11.30 278 SER A O 1
ATOM 2125 N N . VAL A 1 293 ? 43.388 -16.538 12.333 1.00 11.09 279 VAL A N 1
ATOM 2126 C CA . VAL A 1 293 ? 44.054 -15.397 12.938 1.00 10.61 279 VAL A CA 1
ATOM 2127 C C . VAL A 1 293 ? 45.270 -15.011 12.083 1.00 10.24 279 VAL A C 1
ATOM 2128 O O . VAL A 1 293 ? 45.687 -13.852 12.059 1.00 11.36 279 VAL A O 1
ATOM 2132 N N . SER A 1 294 ? 45.804 -15.975 11.338 1.00 11.26 280 SER A N 1
ATOM 2133 C CA . SER A 1 294 ? 46.903 -15.673 10.420 1.00 12.14 280 SER A CA 1
ATOM 2134 C C . SER A 1 294 ? 46.510 -14.664 9.348 1.00 12.02 280 SER A C 1
ATOM 2135 O O . SER A 1 294 ? 47.250 -13.727 9.085 1.00 11.42 280 SER A O 1
ATOM 2138 N N . VAL A 1 295 ? 45.343 -14.858 8.743 1.00 10.33 281 VAL A N 1
ATOM 2139 C CA . VAL A 1 295 ? 44.838 -13.919 7.746 1.00 12.41 281 VAL A CA 1
ATOM 2140 C C . VAL A 1 295 ? 44.600 -12.543 8.375 1.00 12.99 281 VAL A C 1
ATOM 2141 O O . VAL A 1 295 ? 44.896 -11.517 7.767 1.00 10.29 281 VAL A O 1
ATOM 2145 N N . VAL A 1 296 ? 44.080 -12.526 9.600 1.00 10.00 282 VAL A N 1
ATOM 2146 C CA . VAL A 1 296 ? 43.892 -11.264 10.326 1.00 9.28 282 VAL A CA 1
ATOM 2147 C C . VAL A 1 296 ? 45.214 -10.494 10.436 1.00 10.21 282 VAL A C 1
ATOM 2148 O O . VAL A 1 296 ? 45.285 -9.297 10.117 1.00 9.61 282 VAL A O 1
ATOM 2152 N N . ASN A 1 297 ? 46.266 -11.185 10.868 1.00 10.68 283 ASN A N 1
ATOM 2153 C CA . ASN A 1 297 ? 47.572 -10.558 11.011 1.00 11.86 283 ASN A CA 1
ATOM 2154 C C . ASN A 1 297 ? 48.108 -10.079 9.668 1.00 11.56 283 ASN A C 1
ATOM 2155 O O . ASN A 1 297 ? 48.683 -8.997 9.574 1.00 13.52 283 ASN A O 1
ATOM 2160 N N . GLN A 1 298 ? 47.930 -10.903 8.640 1.00 13.29 284 GLN A N 1
ATOM 2161 C CA . GLN A 1 298 ? 48.438 -10.594 7.304 1.00 13.90 284 GLN A CA 1
ATOM 2162 C C . GLN A 1 298 ? 47.812 -9.308 6.771 1.00 13.88 284 GLN A C 1
ATOM 2163 O O . GLN A 1 298 ? 48.513 -8.432 6.264 1.00 16.40 284 GLN A O 1
ATOM 2169 N N . VAL A 1 299 ? 46.495 -9.188 6.906 1.00 11.39 285 VAL A N 1
ATOM 2170 C CA . VAL A 1 299 ? 45.787 -7.999 6.432 1.00 10.58 285 VAL A CA 1
ATOM 2171 C C . VAL A 1 299 ? 46.204 -6.753 7.213 1.00 11.99 285 VAL A C 1
ATOM 2172 O O . VAL A 1 299 ? 46.429 -5.678 6.638 1.00 12.80 285 VAL A O 1
ATOM 2176 N N . ILE A 1 300 ? 46.310 -6.891 8.528 1.00 10.69 286 ILE A N 1
ATOM 2177 C CA . ILE A 1 300 ? 46.719 -5.764 9.365 1.00 11.90 286 ILE A CA 1
ATOM 2178 C C . ILE A 1 300 ? 48.124 -5.270 9.029 1.00 15.18 286 ILE A C 1
ATOM 2179 O O . ILE A 1 300 ? 48.354 -4.063 8.909 1.00 16.36 286 ILE A O 1
ATOM 2184 N N . ASN A 1 301 ? 49.062 -6.197 8.863 1.00 13.71 287 ASN A N 1
ATOM 2185 C CA . ASN A 1 301 ? 50.443 -5.805 8.585 1.00 18.73 287 ASN A CA 1
ATOM 2186 C C . ASN A 1 301 ? 50.623 -5.208 7.188 1.00 21.28 287 ASN A C 1
ATOM 2187 O O . ASN A 1 301 ? 51.457 -4.325 6.982 1.00 24.23 287 ASN A O 1
ATOM 2192 N N . ALA A 1 302 ? 49.813 -5.663 6.241 1.00 18.70 288 ALA A N 1
ATOM 2193 C CA . ALA A 1 302 ? 49.886 -5.165 4.867 1.00 19.08 288 ALA A CA 1
ATOM 2194 C C . ALA A 1 302 ? 49.267 -3.779 4.688 1.00 22.77 288 ALA A C 1
ATOM 2195 O O . ALA A 1 302 ? 49.827 -2.930 3.981 1.00 23.63 288 ALA A O 1
ATOM 2197 N N . SER A 1 303 ? 48.115 -3.550 5.318 1.00 18.98 289 SER A N 1
ATOM 2198 C CA . SER A 1 303 ? 47.292 -2.392 4.982 1.00 16.34 289 SER A CA 1
ATOM 2199 C C . SER A 1 303 ? 46.913 -1.496 6.157 1.00 16.60 289 SER A C 1
ATOM 2200 O O . SER A 1 303 ? 46.404 -0.385 5.960 1.00 15.10 289 SER A O 1
ATOM 2203 N N . TYR A 1 304 ? 47.131 -1.970 7.378 1.00 14.72 290 TYR A N 1
ATOM 2204 C CA . TYR A 1 304 ? 46.748 -1.180 8.539 1.00 13.78 290 TYR A CA 1
ATOM 2205 C C . TYR A 1 304 ? 47.806 -1.082 9.649 1.00 15.95 290 TYR A C 1
ATOM 2206 O O . TYR A 1 304 ? 47.455 -1.101 10.828 1.00 15.22 290 TYR A O 1
ATOM 2215 N N . PRO A 1 305 ? 49.097 -0.946 9.285 1.00 16.36 291 PRO A N 1
ATOM 2216 C CA . PRO A 1 305 ? 50.073 -0.880 10.380 1.00 17.84 291 PRO A CA 1
ATOM 2217 C C . PRO A 1 305 ? 49.974 0.426 11.158 1.00 18.73 291 PRO A C 1
ATOM 2218 O O . PRO A 1 305 ? 49.457 1.423 10.640 1.00 19.13 291 PRO A O 1
ATOM 2222 N N . GLY A 1 306 ? 50.440 0.406 12.403 1.00 20.00 292 GLY A N 1
ATOM 2223 C CA . GLY A 1 306 ? 50.418 1.585 13.248 1.00 18.20 292 GLY A CA 1
ATOM 2224 C C . GLY A 1 306 ? 49.027 2.108 13.533 1.00 20.71 292 GLY A C 1
ATOM 2225 O O . GLY A 1 306 ? 48.838 3.317 13.691 1.00 19.45 292 GLY A O 1
ATOM 2226 N N . ASN A 1 307 ? 48.056 1.199 13.601 1.00 17.67 293 ASN A N 1
ATOM 2227 C CA . ASN A 1 307 ? 46.668 1.562 13.874 1.00 15.34 293 ASN A CA 1
ATOM 2228 C C . ASN A 1 307 ? 46.158 2.715 13.021 1.00 15.76 293 ASN A C 1
ATOM 2229 O O . ASN A 1 307 ? 45.593 3.680 13.536 1.00 16.94 293 ASN A O 1
ATOM 2234 N N . SER A 1 308 ? 46.365 2.614 11.717 1.00 16.39 294 SER A N 1
ATOM 2235 C CA . SER A 1 308 ? 45.793 3.600 10.807 1.00 17.46 294 SER A CA 1
ATOM 2236 C C . SER A 1 308 ? 45.662 2.992 9.425 1.00 14.04 294 SER A C 1
ATOM 2237 O O . SER A 1 308 ? 46.080 1.860 9.190 1.00 17.66 294 SER A O 1
ATOM 2240 N N . GLY A 1 309 ? 45.079 3.746 8.507 1.00 16.02 295 GLY A N 1
ATOM 2241 C CA . GLY A 1 309 ? 44.852 3.241 7.166 1.00 15.60 295 GLY A CA 1
ATOM 2242 C C . GLY A 1 309 ? 43.720 4.035 6.555 1.00 15.92 295 GLY A C 1
ATOM 2243 O O . GLY A 1 309 ? 43.165 4.936 7.191 1.00 16.49 295 GLY A O 1
ATOM 2244 N N . LYS A 1 310 ? 43.368 3.695 5.325 1.00 17.94 296 LYS A N 1
ATOM 2245 C CA . LYS A 1 310 ? 42.289 4.392 4.645 1.00 16.11 296 LYS A CA 1
ATOM 2246 C C . LYS A 1 310 ? 40.978 3.647 4.823 1.00 14.31 296 LYS A C 1
ATOM 2247 O O . LYS A 1 310 ? 40.968 2.449 5.121 1.00 14.17 296 LYS A O 1
ATOM 2253 N N . CYS A 1 311 ? 39.870 4.368 4.665 1.00 12.60 297 CYS A N 1
ATOM 2254 C CA . CYS A 1 311 ? 38.549 3.767 4.793 1.00 12.21 297 CYS A CA 1
ATOM 2255 C C . CYS A 1 311 ? 37.676 4.064 3.570 1.00 11.81 297 CYS A C 1
ATOM 2256 O O . CYS A 1 311 ? 36.669 4.755 3.680 1.00 13.55 297 CYS A O 1
ATOM 2259 N N . PRO A 1 312 ? 38.060 3.529 2.402 1.00 12.76 298 PRO A N 1
ATOM 2260 C CA . PRO A 1 312 ? 37.233 3.750 1.214 1.00 14.22 298 PRO A CA 1
ATOM 2261 C C . PRO A 1 312 ? 35.879 3.057 1.343 1.00 15.61 298 PRO A C 1
ATOM 2262 O O . PRO A 1 312 ? 35.804 1.958 1.898 1.00 15.91 298 PRO A O 1
ATOM 2266 N N . THR A 1 313 ? 34.822 3.699 0.854 1.00 11.45 299 THR A N 1
ATOM 2267 C CA . THR A 1 313 ? 33.514 3.048 0.785 1.00 11.74 299 THR A CA 1
ATOM 2268 C C . THR A 1 313 ? 33.294 2.526 -0.629 1.00 14.09 299 THR A C 1
ATOM 2269 O O . THR A 1 313 ? 34.039 2.866 -1.548 1.00 12.09 299 THR A O 1
ATOM 2273 N N . SER A 1 314 ? 32.258 1.716 -0.812 1.00 13.11 300 SER A N 1
ATOM 2274 C CA . SER A 1 314 ? 32.076 1.007 -2.074 1.00 12.91 300 SER A CA 1
ATOM 2275 C C . SER A 1 314 ? 31.523 1.892 -3.182 1.00 12.91 300 SER A C 1
ATOM 2276 O O . SER A 1 314 ? 31.639 1.566 -4.368 1.00 14.20 300 SER A O 1
ATOM 2279 N N . GLY A 1 315 ? 30.879 2.987 -2.807 1.00 13.64 301 GLY A N 1
ATOM 2280 C CA . GLY A 1 315 ? 30.224 3.824 -3.796 1.00 14.91 301 GLY A CA 1
ATOM 2281 C C . GLY A 1 315 ? 28.826 3.344 -4.156 1.00 15.05 301 GLY A C 1
ATOM 2282 O O . GLY A 1 315 ? 28.076 4.058 -4.825 1.00 16.36 301 GLY A O 1
ATOM 2283 N N . ILE A 1 316 ? 28.465 2.141 -3.717 1.00 14.88 302 ILE A N 1
ATOM 2284 C CA . ILE A 1 316 ? 27.165 1.570 -4.073 1.00 12.75 302 ILE A CA 1
ATOM 2285 C C . ILE A 1 316 ? 26.030 2.448 -3.555 1.00 16.00 302 ILE A C 1
ATOM 2286 O O . ILE A 1 316 ? 26.083 2.963 -2.435 1.00 14.90 302 ILE A O 1
ATOM 2291 N N . LYS A 1 317 ? 25.017 2.656 -4.388 1.00 14.04 303 LYS A N 1
ATOM 2292 C CA . LYS A 1 317 ? 23.863 3.431 -3.974 1.00 17.43 303 LYS A CA 1
ATOM 2293 C C . LYS A 1 317 ? 22.941 2.552 -3.142 1.00 17.53 303 LYS A C 1
ATOM 2294 O O . LYS A 1 317 ? 22.411 1.544 -3.630 1.00 17.51 303 LYS A O 1
ATOM 2300 N N . TRP A 1 318 ? 22.762 2.922 -1.877 1.00 14.36 304 TRP A N 1
ATOM 2301 C CA . TRP A 1 318 ? 21.871 2.181 -0.990 1.00 12.57 304 TRP A CA 1
ATOM 2302 C C . TRP A 1 318 ? 20.583 2.966 -0.779 1.00 14.41 304 TRP A C 1
ATOM 2303 O O . TRP A 1 318 ? 20.618 4.177 -0.547 1.00 19.78 304 TRP A O 1
ATOM 2314 N N . SER A 1 319 ? 19.447 2.280 -0.846 1.00 16.91 305 SER A N 1
ATOM 2315 C CA . SER A 1 319 ? 18.149 2.953 -0.778 1.00 18.28 305 SER A CA 1
ATOM 2316 C C . SER A 1 319 ? 17.777 3.380 0.638 1.00 19.50 305 SER A C 1
ATOM 2317 O O . SER A 1 319 ? 16.840 4.156 0.841 1.00 18.18 305 SER A O 1
ATOM 2320 N N . LYS A 1 320 ? 18.518 2.877 1.620 1.00 14.89 306 LYS A N 1
ATOM 2321 C CA . LYS A 1 320 ? 18.203 3.147 3.010 1.00 15.74 306 LYS A CA 1
ATOM 2322 C C . LYS A 1 320 ? 19.478 3.072 3.843 1.00 15.94 306 LYS A C 1
ATOM 2323 O O . LYS A 1 320 ? 20.211 2.083 3.778 1.00 15.69 306 LYS A O 1
ATOM 2329 N N . ASN A 1 321 ? 19.748 4.116 4.617 1.00 13.41 307 ASN A N 1
ATOM 2330 C CA . ASN A 1 321 ? 20.874 4.065 5.540 1.00 16.93 307 ASN A CA 1
ATOM 2331 C C . ASN A 1 321 ? 20.442 3.513 6.884 1.00 17.78 307 ASN A C 1
ATOM 2332 O O . ASN A 1 321 ? 19.247 3.448 7.197 1.00 19.31 307 ASN A O 1
ATOM 2345 N N . SER A 1 323 ? 19.844 3.748 10.775 1.00 16.69 309 SER A N 1
ATOM 2346 C CA . SER A 1 323 ? 19.563 4.749 11.793 1.00 22.59 309 SER A CA 1
ATOM 2347 C C . SER A 1 323 ? 20.108 4.248 13.124 1.00 20.54 309 SER A C 1
ATOM 2348 O O . SER A 1 323 ? 19.641 3.238 13.656 1.00 24.46 309 SER A O 1
ATOM 2351 N N . TRP A 1 324 ? 21.098 4.964 13.650 1.00 20.02 310 TRP A N 1
ATOM 2352 C CA . TRP A 1 324 ? 21.864 4.500 14.801 1.00 21.00 310 TRP A CA 1
ATOM 2353 C C . TRP A 1 324 ? 21.235 4.865 16.147 1.00 27.04 310 TRP A C 1
ATOM 2354 O O . TRP A 1 324 ? 20.624 5.927 16.287 1.00 30.03 310 TRP A O 1
ATOM 2365 N N . GLN A 1 325 ? 21.404 3.967 17.118 1.00 24.55 311 GLN A N 1
ATOM 2366 C CA . GLN A 1 325 ? 20.819 4.063 18.461 1.00 32.39 311 GLN A CA 1
ATOM 2367 C C . GLN A 1 325 ? 19.320 3.765 18.463 1.00 41.49 311 GLN A C 1
ATOM 2368 O O . GLN A 1 325 ? 18.905 2.670 18.847 1.00 47.73 311 GLN A O 1
ATOM 2371 N N . ALA B 1 16 ? 2.265 46.062 25.599 1.00 39.65 2 ALA B N 1
ATOM 2372 C CA . ALA B 1 16 ? 1.505 46.899 24.673 1.00 37.03 2 ALA B CA 1
ATOM 2373 C C . ALA B 1 16 ? 1.077 46.152 23.404 1.00 36.61 2 ALA B C 1
ATOM 2374 O O . ALA B 1 16 ? 0.652 46.770 22.425 1.00 40.01 2 ALA B O 1
ATOM 2376 N N . ALA B 1 17 ? 1.170 44.826 23.422 1.00 34.91 3 ALA B N 1
ATOM 2377 C CA . ALA B 1 17 ? 0.793 44.031 22.253 1.00 28.42 3 ALA B CA 1
ATOM 2378 C C . ALA B 1 17 ? -0.166 42.898 22.610 1.00 21.85 3 ALA B C 1
ATOM 2379 O O . ALA B 1 17 ? -0.156 42.398 23.738 1.00 21.71 3 ALA B O 1
ATOM 2381 N N . ALA B 1 18 ? -0.994 42.497 21.646 1.00 19.14 4 ALA B N 1
ATOM 2382 C CA . ALA B 1 18 ? -1.890 41.362 21.845 1.00 15.81 4 ALA B CA 1
ATOM 2383 C C . ALA B 1 18 ? -1.074 40.081 21.946 1.00 16.44 4 ALA B C 1
ATOM 2384 O O . ALA B 1 18 ? -0.090 39.915 21.223 1.00 17.38 4 ALA B O 1
ATOM 2386 N N . GLY B 1 19 ? -1.489 39.179 22.828 1.00 14.09 5 GLY B N 1
ATOM 2387 C CA . GLY B 1 19 ? -0.794 37.913 22.998 1.00 11.87 5 GLY B CA 1
ATOM 2388 C C . GLY B 1 19 ? -1.531 36.798 22.282 1.00 11.66 5 GLY B C 1
ATOM 2389 O O . GLY B 1 19 ? -2.564 37.050 21.656 1.00 9.62 5 GLY B O 1
ATOM 2390 N N . VAL B 1 20 ? -1.008 35.574 22.360 1.00 8.63 6 VAL B N 1
ATOM 2391 C CA . VAL B 1 20 ? -1.698 34.420 21.784 1.00 7.63 6 VAL B CA 1
ATOM 2392 C C . VAL B 1 20 ? -2.913 34.063 22.637 1.00 8.21 6 VAL B C 1
ATOM 2393 O O . VAL B 1 20 ? -3.054 34.565 23.753 1.00 10.21 6 VAL B O 1
ATOM 2397 N N . ILE B 1 21 ? -3.788 33.198 22.126 1.00 8.30 7 ILE B N 1
ATOM 2398 C CA . ILE B 1 21 ? -4.996 32.845 22.876 1.00 6.37 7 ILE B CA 1
ATOM 2399 C C . ILE B 1 21 ? -4.613 32.226 24.218 1.00 8.37 7 ILE B C 1
ATOM 2400 O O . ILE B 1 21 ? -3.629 31.478 24.304 1.00 8.31 7 ILE B O 1
ATOM 2405 N N . PRO B 1 22 ? -5.362 32.575 25.277 1.00 8.50 8 PRO B N 1
ATOM 2406 C CA . PRO B 1 22 ? -5.042 32.095 26.623 1.00 8.70 8 PRO B CA 1
ATOM 2407 C C . PRO B 1 22 ? -5.605 30.712 26.859 1.00 9.36 8 PRO B C 1
ATOM 2408 O O . PRO B 1 22 ? -6.409 30.197 26.069 1.00 9.77 8 PRO B O 1
ATOM 2412 N N . VAL B 1 23 ? -5.188 30.108 27.964 1.00 9.19 9 VAL B N 1
ATOM 2413 C CA . VAL B 1 23 ? -5.627 28.765 28.270 1.00 9.10 9 VAL B CA 1
ATOM 2414 C C . VAL B 1 23 ? -7.154 28.725 28.426 1.00 9.36 9 VAL B C 1
ATOM 2415 O O . VAL B 1 23 ? -7.778 27.721 28.080 1.00 9.40 9 VAL B O 1
ATOM 2419 N N . GLY B 1 24 ? -7.750 29.841 28.862 1.00 9.21 10 GLY B N 1
ATOM 2420 C CA . GLY B 1 24 ? -9.181 29.924 29.127 1.00 11.69 10 GLY B CA 1
ATOM 2421 C C . GLY B 1 24 ? -10.058 30.111 27.901 1.00 10.84 10 GLY B C 1
ATOM 2422 O O . GLY B 1 24 ? -11.291 30.134 27.998 1.00 12.11 10 GLY B O 1
ATOM 2423 N N . ASP B 1 25 ? -9.426 30.272 26.744 1.00 8.91 11 ASP B N 1
ATOM 2424 C CA . ASP B 1 25 ? -10.153 30.318 25.481 1.00 10.87 11 ASP B CA 1
ATOM 2425 C C . ASP B 1 25 ? -10.867 28.982 25.299 1.00 11.71 11 ASP B C 1
ATOM 2426 O O . ASP B 1 25 ? -10.287 27.917 25.555 1.00 11.52 11 ASP B O 1
ATOM 2431 N N . SER B 1 26 ? -12.127 29.029 24.861 1.00 11.32 12 SER B N 1
ATOM 2432 C CA A SER B 1 26 ? -12.932 27.821 24.695 0.56 13.19 12 SER B CA 1
ATOM 2433 C CA B SER B 1 26 ? -12.926 27.816 24.713 0.44 13.19 12 SER B CA 1
ATOM 2434 C C . SER B 1 26 ? -12.267 26.774 23.811 1.00 13.01 12 SER B C 1
ATOM 2435 O O . SER B 1 26 ? -12.564 25.583 23.918 1.00 14.23 12 SER B O 1
ATOM 2440 N N . ARG B 1 27 ? -11.370 27.211 22.929 1.00 11.50 13 ARG B N 1
ATOM 2441 C CA . ARG B 1 27 ? -10.697 26.269 22.037 1.00 11.25 13 ARG B CA 1
ATOM 2442 C C . ARG B 1 27 ? -9.577 25.482 22.716 1.00 13.81 13 ARG B C 1
ATOM 2443 O O . ARG B 1 27 ? -9.135 24.450 22.200 1.00 11.97 13 ARG B O 1
ATOM 2451 N N . VAL B 1 28 ? -9.127 25.965 23.873 1.00 11.17 14 VAL B N 1
ATOM 2452 C CA . VAL B 1 28 ? -7.956 25.398 24.535 1.00 10.73 14 VAL B CA 1
ATOM 2453 C C . VAL B 1 28 ? -8.314 24.511 25.742 1.00 10.73 14 VAL B C 1
ATOM 2454 O O . VAL B 1 28 ? -8.363 23.283 25.621 1.00 10.56 14 VAL B O 1
ATOM 2458 N N . TYR B 1 29 ? -8.554 25.118 26.898 1.00 10.26 15 TYR B N 1
ATOM 2459 C CA . TYR B 1 29 ? -8.838 24.343 28.105 1.00 9.28 15 TYR B CA 1
ATOM 2460 C C . TYR B 1 29 ? -10.049 23.443 27.942 1.00 11.49 15 TYR B C 1
ATOM 2461 O O . TYR B 1 29 ? -11.128 23.897 27.534 1.00 12.48 15 TYR B O 1
ATOM 2470 N N . GLY B 1 30 ? -9.861 22.171 28.286 1.00 12.04 16 GLY B N 1
ATOM 2471 C CA . GLY B 1 30 ? -10.916 21.177 28.227 1.00 13.61 16 GLY B CA 1
ATOM 2472 C C . GLY B 1 30 ? -11.124 20.593 26.844 1.00 15.27 16 GLY B C 1
ATOM 2473 O O . GLY B 1 30 ? -11.853 19.612 26.693 1.00 16.27 16 GLY B O 1
ATOM 2474 N N . ALA B 1 31 ? -10.503 21.200 25.835 1.00 15.26 17 ALA B N 1
ATOM 2475 C CA . ALA B 1 31 ? -10.659 20.738 24.455 1.00 16.10 17 ALA B CA 1
ATOM 2476 C C . ALA B 1 31 ? -9.378 20.114 23.911 1.00 17.49 17 ALA B C 1
ATOM 2477 O O . ALA B 1 31 ? -9.379 18.943 23.529 1.00 19.88 17 ALA B O 1
ATOM 2479 N N . VAL B 1 32 ? -8.292 20.886 23.863 1.00 12.14 18 VAL B N 1
ATOM 2480 C CA . VAL B 1 32 ? -7.017 20.344 23.396 1.00 14.05 18 VAL B CA 1
ATOM 2481 C C . VAL B 1 32 ? -5.998 20.272 24.527 1.00 13.91 18 VAL B C 1
ATOM 2482 O O . VAL B 1 32 ? -4.958 19.618 24.399 1.00 13.76 18 VAL B O 1
ATOM 2486 N N . PHE B 1 33 ? -6.313 20.926 25.644 1.00 9.78 19 PHE B N 1
ATOM 2487 C CA . PHE B 1 33 ? -5.386 21.018 26.769 1.00 10.46 19 PHE B CA 1
ATOM 2488 C C . PHE B 1 33 ? -6.122 20.717 28.080 1.00 9.82 19 PHE B C 1
ATOM 2489 O O . PHE B 1 33 ? -7.135 21.351 28.366 1.00 10.55 19 PHE B O 1
ATOM 2497 N N . ASP B 1 34 ? -5.606 19.755 28.853 1.00 9.92 20 ASP B N 1
ATOM 2498 C CA . ASP B 1 34 ? -6.234 19.283 30.097 1.00 10.76 20 ASP B CA 1
ATOM 2499 C C . ASP B 1 34 ? -7.699 18.912 29.863 1.00 11.76 20 ASP B C 1
ATOM 2500 O O . ASP B 1 34 ? -8.602 19.482 30.466 1.00 9.80 20 ASP B O 1
ATOM 2505 N N . LYS B 1 35 ? -7.923 17.948 28.973 1.00 10.96 21 LYS B N 1
ATOM 2506 C CA . LYS B 1 35 ? -9.279 17.498 28.667 1.00 13.54 21 LYS B CA 1
ATOM 2507 C C . LYS B 1 35 ? -9.999 17.003 29.910 1.00 12.15 21 LYS B C 1
ATOM 2508 O O . LYS B 1 35 ? -11.215 17.166 30.037 1.00 12.38 21 LYS B O 1
ATOM 2514 N N . GLY B 1 36 ? -9.235 16.428 30.838 1.00 11.10 22 GLY B N 1
ATOM 2515 C CA . GLY B 1 36 ? -9.796 15.921 32.079 1.00 10.56 22 GLY B CA 1
ATOM 2516 C C . GLY B 1 36 ? -10.134 17.000 33.085 1.00 11.15 22 GLY B C 1
ATOM 2517 O O . GLY B 1 36 ? -10.714 16.704 34.133 1.00 10.51 22 GLY B O 1
ATOM 2518 N N . ARG B 1 37 ? -9.766 18.244 32.778 1.00 9.45 23 ARG B N 1
ATOM 2519 C CA . ARG B 1 37 ? -9.999 19.373 33.692 1.00 10.47 23 ARG B CA 1
ATOM 2520 C C . ARG B 1 37 ? -9.486 19.074 35.099 1.00 11.12 23 ARG B C 1
ATOM 2521 O O . ARG B 1 37 ? -10.164 19.341 36.103 1.00 12.12 23 ARG B O 1
ATOM 2529 N N . LYS B 1 38 ? -8.289 18.500 35.163 1.00 9.72 24 LYS B N 1
ATOM 2530 C CA . LYS B 1 38 ? -7.664 18.188 36.439 1.00 11.19 24 LYS B CA 1
ATOM 2531 C C . LYS B 1 38 ? -7.315 19.457 37.210 1.00 11.37 24 LYS B C 1
ATOM 2532 O O . LYS B 1 38 ? -7.383 19.481 38.442 1.00 11.58 24 LYS B O 1
ATOM 2538 N N . LEU B 1 39 ? -6.944 20.509 36.480 1.00 7.97 25 LEU B N 1
ATOM 2539 C CA . LEU B 1 39 ? -6.791 21.832 37.082 1.00 8.19 25 LEU B CA 1
ATOM 2540 C C . LEU B 1 39 ? -7.864 22.747 36.511 1.00 8.78 25 LEU B C 1
ATOM 2541 O O . LEU B 1 39 ? -8.396 22.484 35.424 1.00 10.57 25 LEU B O 1
ATOM 2546 N N . THR B 1 40 ? -8.178 23.815 37.236 1.00 8.10 26 THR B N 1
ATOM 2547 C CA . THR B 1 40 ? -9.136 24.808 36.754 1.00 9.79 26 THR B CA 1
ATOM 2548 C C . THR B 1 40 ? -8.434 25.779 35.831 1.00 8.83 26 THR B C 1
ATOM 2549 O O . THR B 1 40 ? -7.197 25.799 35.779 1.00 8.77 26 THR B O 1
ATOM 2553 N N . VAL B 1 41 ? -9.215 26.593 35.118 1.00 8.63 27 VAL B N 1
ATOM 2554 C CA . VAL B 1 41 ? -8.631 27.630 34.259 1.00 9.25 27 VAL B CA 1
ATOM 2555 C C . VAL B 1 41 ? -7.754 28.581 35.059 1.00 10.02 27 VAL B C 1
ATOM 2556 O O . VAL B 1 41 ? -6.675 28.984 34.603 1.00 11.09 27 VAL B O 1
ATOM 2560 N N . ASN B 1 42 ? -8.207 28.943 36.252 1.00 9.91 28 ASN B N 1
ATOM 2561 C CA . ASN B 1 42 ? -7.453 29.901 37.040 1.00 10.95 28 ASN B CA 1
ATOM 2562 C C . ASN B 1 42 ? -6.163 29.289 37.556 1.00 9.14 28 ASN B C 1
ATOM 2563 O O . ASN B 1 42 ? -5.157 29.980 37.710 1.00 9.23 28 ASN B O 1
ATOM 2568 N N . GLN B 1 43 ? -6.189 27.987 37.821 1.00 9.18 29 GLN B N 1
ATOM 2569 C CA . GLN B 1 43 ? -4.960 27.298 38.197 1.00 7.64 29 GLN B CA 1
ATOM 2570 C C . GLN B 1 43 ? -3.970 27.276 37.033 1.00 8.51 29 GLN B C 1
ATOM 2571 O O . GLN B 1 43 ? -2.779 27.522 37.222 1.00 8.83 29 GLN B O 1
ATOM 2577 N N . TRP B 1 44 ? -4.449 26.983 35.829 1.00 7.57 30 TRP B N 1
ATOM 2578 C CA . TRP B 1 44 ? -3.561 27.015 34.670 1.00 8.18 30 TRP B CA 1
ATOM 2579 C C . TRP B 1 44 ? -3.034 28.423 34.383 1.00 7.05 30 TRP B C 1
ATOM 2580 O O . TRP B 1 44 ? -1.857 28.593 34.043 1.00 6.88 30 TRP B O 1
ATOM 2591 N N . GLN B 1 45 ? -3.892 29.429 34.530 1.00 7.52 31 GLN B N 1
ATOM 2592 C CA . GLN B 1 45 ? -3.449 30.811 34.377 1.00 9.74 31 GLN B CA 1
ATOM 2593 C C . GLN B 1 45 ? -2.284 31.093 35.317 1.00 9.14 31 GLN B C 1
ATOM 2594 O O . GLN B 1 45 ? -1.272 31.669 34.901 1.00 8.57 31 GLN B O 1
ATOM 2600 N N . ALA B 1 46 ? -2.414 30.673 36.575 1.00 6.75 32 ALA B N 1
ATOM 2601 C CA . ALA B 1 46 ? -1.343 30.865 37.552 1.00 8.77 32 ALA B CA 1
ATOM 2602 C C . ALA B 1 46 ? -0.096 30.052 37.203 1.00 7.32 32 ALA B C 1
ATOM 2603 O O . ALA B 1 46 ? 1.019 30.577 37.195 1.00 7.70 32 ALA B O 1
ATOM 2605 N N . VAL B 1 47 ? -0.278 28.771 36.910 1.00 5.58 33 VAL B N 1
ATOM 2606 C CA . VAL B 1 47 ? 0.854 27.881 36.674 1.00 6.48 33 VAL B CA 1
ATOM 2607 C C . VAL B 1 47 ? 1.634 28.245 35.408 1.00 7.42 33 VAL B C 1
ATOM 2608 O O . VAL B 1 47 ? 2.871 28.313 35.427 1.00 7.10 33 VAL B O 1
ATOM 2612 N N . LEU B 1 48 ? 0.926 28.496 34.312 1.00 6.37 34 LEU B N 1
ATOM 2613 C CA . LEU B 1 48 ? 1.603 28.874 33.072 1.00 6.71 34 LEU B CA 1
ATOM 2614 C C . LEU B 1 48 ? 2.288 30.242 33.195 1.00 6.45 34 LEU B C 1
ATOM 2615 O O . LEU B 1 48 ? 3.371 30.446 32.643 1.00 6.20 34 LEU B O 1
ATOM 2620 N N . SER B 1 49 ? 1.662 31.170 33.914 1.00 6.29 35 SER B N 1
ATOM 2621 C CA . SER B 1 49 ? 2.267 32.487 34.148 1.00 6.79 35 SER B CA 1
ATOM 2622 C C . SER B 1 49 ? 3.530 32.368 34.983 1.00 7.28 35 SER B C 1
ATOM 2623 O O . SER B 1 49 ? 4.565 32.980 34.669 1.00 7.64 35 SER B O 1
ATOM 2634 N N . ASP B 1 51 ? 5.494 29.705 35.298 1.00 7.21 37 ASP B N 1
ATOM 2635 C CA . ASP B 1 51 ? 6.527 29.002 34.539 1.00 9.13 37 ASP B CA 1
ATOM 2636 C C . ASP B 1 51 ? 7.216 29.936 33.561 1.00 11.28 37 ASP B C 1
ATOM 2637 O O . ASP B 1 51 ? 8.399 29.774 33.256 1.00 13.09 37 ASP B O 1
ATOM 2642 N N . ALA B 1 52 ? 6.466 30.904 33.045 1.00 8.42 38 ALA B N 1
ATOM 2643 C CA . ALA B 1 52 ? 7.007 31.817 32.040 1.00 10.20 38 ALA B CA 1
ATOM 2644 C C . ALA B 1 52 ? 8.080 32.726 32.629 1.00 10.97 38 ALA B C 1
ATOM 2645 O O . ALA B 1 52 ? 8.953 33.218 31.909 1.00 11.54 38 ALA B O 1
ATOM 2647 N N . TYR B 1 53 ? 8.020 32.961 33.937 1.00 8.21 39 TYR B N 1
ATOM 2648 C CA . TYR B 1 53 ? 8.951 33.918 34.544 1.00 9.09 39 TYR B CA 1
ATOM 2649 C C . TYR B 1 53 ? 10.442 33.518 34.443 1.00 9.40 39 TYR B C 1
ATOM 2650 O O . TYR B 1 53 ? 11.250 34.296 33.925 1.00 9.61 39 TYR B O 1
ATOM 2659 N N . PRO B 1 54 ? 10.816 32.304 34.904 1.00 9.34 40 PRO B N 1
ATOM 2660 C CA . PRO B 1 54 ? 12.233 31.941 34.761 1.00 10.00 40 PRO B CA 1
ATOM 2661 C C . PRO B 1 54 ? 12.619 31.759 33.300 1.00 13.66 40 PRO B C 1
ATOM 2662 O O . PRO B 1 54 ? 13.786 31.946 32.946 1.00 13.59 40 PRO B O 1
ATOM 2666 N N . GLU B 1 55 ? 11.654 31.388 32.463 1.00 12.36 41 GLU B N 1
ATOM 2667 C CA . GLU B 1 55 ? 11.937 31.096 31.059 1.00 16.88 41 GLU B CA 1
ATOM 2668 C C . GLU B 1 55 ? 12.100 32.332 30.186 1.00 18.15 41 GLU B C 1
ATOM 2669 O O . GLU B 1 55 ? 12.994 32.381 29.338 1.00 20.96 41 GLU B O 1
ATOM 2675 N N . ASN B 1 56 ? 11.238 33.324 30.405 1.00 14.29 42 ASN B N 1
ATOM 2676 C CA . ASN B 1 56 ? 11.109 34.472 29.518 1.00 16.66 42 ASN B CA 1
ATOM 2677 C C . ASN B 1 56 ? 11.248 35.825 30.228 1.00 15.89 42 ASN B C 1
ATOM 2678 O O . ASN B 1 56 ? 11.251 36.869 29.572 1.00 19.40 42 ASN B O 1
ATOM 2683 N N . GLY B 1 57 ? 11.344 35.816 31.558 1.00 11.59 43 GLY B N 1
ATOM 2684 C CA . GLY B 1 57 ? 11.532 37.040 32.326 1.00 10.78 43 GLY B CA 1
ATOM 2685 C C . GLY B 1 57 ? 10.257 37.821 32.595 1.00 12.09 43 GLY B C 1
ATOM 2686 O O . GLY B 1 57 ? 10.305 38.962 33.067 1.00 13.84 43 GLY B O 1
ATOM 2687 N N . THR B 1 58 ? 9.112 37.212 32.291 1.00 11.68 44 THR B N 1
ATOM 2688 C CA . THR B 1 58 ? 7.823 37.843 32.541 1.00 10.29 44 THR B CA 1
ATOM 2689 C C . THR B 1 58 ? 6.809 36.767 32.899 1.00 9.17 44 THR B C 1
ATOM 2690 O O . THR B 1 58 ? 6.964 35.621 32.494 1.00 11.92 44 THR B O 1
ATOM 2694 N N . THR B 1 59 ? 5.776 37.122 33.653 1.00 9.25 45 THR B N 1
ATOM 2695 C CA . THR B 1 59 ? 4.685 36.173 33.895 1.00 7.98 45 THR B CA 1
ATOM 2696 C C . THR B 1 59 ? 3.673 36.160 32.742 1.00 8.70 45 THR B C 1
ATOM 2697 O O . THR B 1 59 ? 2.711 35.388 32.762 1.00 9.03 45 THR B O 1
ATOM 2701 N N . ASN B 1 60 ? 3.883 37.024 31.751 1.00 7.23 46 ASN B N 1
ATOM 2702 C CA . ASN B 1 60 ? 3.000 37.084 30.582 1.00 8.05 46 ASN B CA 1
ATOM 2703 C C . ASN B 1 60 ? 3.270 35.925 29.616 1.00 9.18 46 ASN B C 1
ATOM 2704 O O . ASN B 1 60 ? 3.952 36.085 28.589 1.00 10.34 46 ASN B O 1
ATOM 2709 N N . TYR B 1 61 ? 2.735 34.751 29.939 1.00 7.75 47 TYR B N 1
ATOM 2710 C CA . TYR B 1 61 ? 3.035 33.552 29.157 1.00 7.04 47 TYR B CA 1
ATOM 2711 C C . TYR B 1 61 ? 2.491 33.599 27.722 1.00 8.82 47 TYR B C 1
ATOM 2712 O O . TYR B 1 61 ? 2.905 32.800 26.876 1.00 9.79 47 TYR B O 1
ATOM 2721 N N . GLN B 1 62 ? 1.567 34.522 27.450 1.00 6.97 48 GLN B N 1
ATOM 2722 C CA . GLN B 1 62 ? 0.942 34.627 26.128 1.00 8.41 48 GLN B CA 1
ATOM 2723 C C . GLN B 1 62 ? 1.724 35.495 25.143 1.00 8.27 48 GLN B C 1
ATOM 2724 O O . GLN B 1 62 ? 1.342 35.603 23.978 1.00 8.83 48 GLN B O 1
ATOM 2730 N N . GLU B 1 63 ? 2.793 36.137 25.604 1.00 9.20 49 GLU B N 1
ATOM 2731 C CA . GLU B 1 63 ? 3.565 37.038 24.737 1.00 9.02 49 GLU B CA 1
ATOM 2732 C C . GLU B 1 63 ? 3.973 36.319 23.451 1.00 11.25 49 GLU B C 1
ATOM 2733 O O . GLU B 1 63 ? 4.436 35.181 23.501 1.00 10.26 49 GLU B O 1
ATOM 2739 N N . VAL B 1 64 ? 3.781 36.958 22.295 1.00 9.79 50 VAL B N 1
ATOM 2740 C CA . VAL B 1 64 ? 3.890 36.232 21.029 1.00 9.50 50 VAL B CA 1
ATOM 2741 C C . VAL B 1 64 ? 5.292 35.699 20.729 1.00 11.90 50 VAL B C 1
ATOM 2742 O O . VAL B 1 64 ? 5.426 34.662 20.082 1.00 11.33 50 VAL B O 1
ATOM 2746 N N . GLY B 1 65 ? 6.320 36.392 21.212 1.00 13.02 51 GLY B N 1
ATOM 2747 C CA . GLY B 1 65 ? 7.697 36.039 20.892 1.00 12.11 51 GLY B CA 1
ATOM 2748 C C . GLY B 1 65 ? 8.061 34.582 21.121 1.00 11.96 51 GLY B C 1
ATOM 2749 O O . GLY B 1 65 ? 8.482 33.885 20.185 1.00 12.65 51 GLY B O 1
ATOM 2750 N N . PRO B 1 66 ? 7.907 34.103 22.361 1.00 11.12 52 PRO B N 1
ATOM 2751 C CA . PRO B 1 66 ? 8.203 32.695 22.635 1.00 10.38 52 PRO B CA 1
ATOM 2752 C C . PRO B 1 66 ? 7.363 31.704 21.821 1.00 12.09 52 PRO B C 1
ATOM 2753 O O . PRO B 1 66 ? 7.823 30.583 21.626 1.00 11.46 52 PRO B O 1
ATOM 2757 N N . TRP B 1 67 ? 6.175 32.086 21.359 1.00 8.59 53 TRP B N 1
ATOM 2758 C CA . TRP B 1 67 ? 5.328 31.147 20.611 1.00 8.81 53 TRP B CA 1
ATOM 2759 C C . TRP B 1 67 ? 5.752 31.051 19.147 1.00 10.02 53 TRP B C 1
ATOM 2760 O O . TRP B 1 67 ? 5.676 29.980 18.540 1.00 10.90 53 TRP B O 1
ATOM 2771 N N . ARG B 1 68 ? 6.209 32.165 18.580 1.00 9.47 54 ARG B N 1
ATOM 2772 C CA . ARG B 1 68 ? 6.675 32.163 17.194 1.00 11.22 54 ARG B CA 1
ATOM 2773 C C . ARG B 1 68 ? 8.148 31.746 17.107 1.00 11.28 54 ARG B C 1
ATOM 2774 O O . ARG B 1 68 ? 8.642 31.412 16.029 1.00 10.74 54 ARG B O 1
ATOM 2782 N N . TYR B 1 69 ? 8.833 31.767 18.249 1.00 10.47 55 TYR B N 1
ATOM 2783 C CA . TYR B 1 69 ? 10.260 31.445 18.348 1.00 10.87 55 TYR B CA 1
ATOM 2784 C C . TYR B 1 69 ? 10.663 30.165 17.610 1.00 10.67 55 TYR B C 1
ATOM 2785 O O . TYR B 1 69 ? 10.029 29.124 17.761 1.00 10.46 55 TYR B O 1
ATOM 2794 N N . CYS B 1 70 ? 11.705 30.263 16.790 1.00 11.00 56 CYS B N 1
ATOM 2795 C CA . CYS B 1 70 ? 12.324 29.077 16.215 1.00 11.24 56 CYS B CA 1
ATOM 2796 C C . CYS B 1 70 ? 13.785 29.403 15.974 1.00 12.53 56 CYS B C 1
ATOM 2797 O O . CYS B 1 70 ? 14.109 30.460 15.427 1.00 14.15 56 CYS B O 1
ATOM 2800 N N . GLU B 1 71 ? 14.669 28.513 16.404 1.00 10.41 57 GLU B N 1
ATOM 2801 C CA . GLU B 1 71 ? 16.094 28.779 16.310 1.00 11.76 57 GLU B CA 1
ATOM 2802 C C . GLU B 1 71 ? 16.822 27.588 15.726 1.00 12.78 57 GLU B C 1
ATOM 2803 O O . GLU B 1 71 ? 16.652 26.452 16.183 1.00 11.97 57 GLU B O 1
ATOM 2809 N N . VAL B 1 72 ? 17.654 27.856 14.727 1.00 10.62 58 VAL B N 1
ATOM 2810 C CA . VAL B 1 72 ? 18.500 26.818 14.152 1.00 11.19 58 VAL B CA 1
ATOM 2811 C C . VAL B 1 72 ? 19.714 26.544 15.042 1.00 11.40 58 VAL B C 1
ATOM 2812 O O . VAL B 1 72 ? 20.524 27.444 15.308 1.00 12.55 58 VAL B O 1
ATOM 2816 N N . ASP B 1 73 ? 19.831 25.299 15.502 1.00 9.77 59 ASP B N 1
ATOM 2817 C CA . ASP B 1 73 ? 20.987 24.848 16.283 1.00 12.21 59 ASP B CA 1
ATOM 2818 C C . ASP B 1 73 ? 21.321 25.790 17.439 1.00 14.67 59 ASP B C 1
ATOM 2819 O O . ASP B 1 73 ? 22.411 26.368 17.509 1.00 15.40 59 ASP B O 1
ATOM 2824 N N . TYR B 1 74 ? 20.357 25.952 18.335 1.00 10.24 60 TYR B N 1
ATOM 2825 C CA . TYR B 1 74 ? 20.545 26.733 19.549 1.00 14.23 60 TYR B CA 1
ATOM 2826 C C . TYR B 1 74 ? 21.762 26.238 20.334 1.00 14.92 60 TYR B C 1
ATOM 2827 O O . TYR B 1 74 ? 22.504 27.027 20.923 1.00 14.36 60 TYR B O 1
ATOM 2836 N N . GLU B 1 75 ? 21.985 24.929 20.318 1.00 14.20 61 GLU B N 1
ATOM 2837 C CA . GLU B 1 75 ? 23.085 24.353 21.079 1.00 13.56 61 GLU B CA 1
ATOM 2838 C C . GLU B 1 75 ? 24.446 24.870 20.613 1.00 15.13 61 GLU B C 1
ATOM 2839 O O . GLU B 1 75 ? 25.289 25.226 21.435 1.00 18.90 61 GLU B O 1
ATOM 2845 N N . ALA B 1 76 ? 24.655 24.926 19.304 1.00 12.51 62 ALA B N 1
ATOM 2846 C CA . ALA B 1 76 ? 25.908 25.451 18.766 1.00 15.92 62 ALA B CA 1
ATOM 2847 C C . ALA B 1 76 ? 26.114 26.911 19.158 1.00 18.41 62 ALA B C 1
ATOM 2848 O O . ALA B 1 76 ? 27.234 27.331 19.461 1.00 16.13 62 ALA B O 1
ATOM 2850 N N . ALA B 1 77 ? 25.029 27.683 19.141 1.00 15.82 63 ALA B N 1
ATOM 2851 C CA . ALA B 1 77 ? 25.086 29.093 19.515 1.00 15.46 63 ALA B CA 1
ATOM 2852 C C . ALA B 1 77 ? 25.450 29.253 20.982 1.00 16.65 63 ALA B C 1
ATOM 2853 O O . ALA B 1 77 ? 25.977 30.290 21.387 1.00 19.56 63 ALA B O 1
ATOM 2855 N N . GLN B 1 78 ? 25.163 28.226 21.775 1.00 18.42 64 GLN B N 1
ATOM 2856 C CA . GLN B 1 78 ? 25.395 28.277 23.217 1.00 17.89 64 GLN B CA 1
ATOM 2857 C C . GLN B 1 78 ? 26.638 27.495 23.618 1.00 21.38 64 GLN B C 1
ATOM 2858 O O . GLN B 1 78 ? 26.974 27.418 24.803 1.00 21.48 64 GLN B O 1
ATOM 2864 N N . GLY B 1 79 ? 27.321 26.922 22.631 1.00 18.89 65 GLY B N 1
ATOM 2865 C CA . GLY B 1 79 ? 28.524 26.148 22.892 1.00 21.43 65 GLY B CA 1
ATOM 2866 C C . GLY B 1 79 ? 28.220 24.826 23.568 1.00 24.71 65 GLY B C 1
ATOM 2867 O O . GLY B 1 79 ? 29.016 24.322 24.364 1.00 28.85 65 GLY B O 1
ATOM 2868 N N . ILE B 1 80 ? 27.053 24.269 23.258 1.00 19.85 66 ILE B N 1
ATOM 2869 C CA . ILE B 1 80 ? 26.652 22.965 23.777 1.00 22.99 66 ILE B CA 1
ATOM 2870 C C . ILE B 1 80 ? 26.949 21.898 22.724 1.00 24.37 66 ILE B C 1
ATOM 2871 O O . ILE B 1 80 ? 26.660 22.095 21.543 1.00 23.09 66 ILE B O 1
ATOM 2876 N N . SER B 1 81 ? 27.535 20.777 23.145 1.00 25.39 67 SER B N 1
ATOM 2877 C CA . SER B 1 81 ? 27.969 19.743 22.203 1.00 24.77 67 SER B CA 1
ATOM 2878 C C . SER B 1 81 ? 26.819 18.915 21.617 1.00 22.26 67 SER B C 1
ATOM 2879 O O . SER B 1 81 ? 26.896 18.465 20.472 1.00 23.86 67 SER B O 1
ATOM 2882 N N . ASP B 1 82 ? 25.762 18.708 22.396 1.00 24.09 68 ASP B N 1
ATOM 2883 C CA . ASP B 1 82 ? 24.618 17.936 21.914 1.00 22.63 68 ASP B CA 1
ATOM 2884 C C . ASP B 1 82 ? 23.976 18.603 20.705 1.00 23.26 68 ASP B C 1
ATOM 2885 O O . ASP B 1 82 ? 23.871 19.826 20.648 1.00 19.50 68 ASP B O 1
ATOM 2890 N N . TYR B 1 83 ? 23.570 17.802 19.726 1.00 17.45 69 TYR B N 1
ATOM 2891 C CA . TYR B 1 83 ? 22.878 18.338 18.561 1.00 18.32 69 TYR B CA 1
ATOM 2892 C C . TYR B 1 83 ? 21.392 18.008 18.645 1.00 19.84 69 TYR B C 1
ATOM 2893 O O . TYR B 1 83 ? 21.023 16.844 18.803 1.00 20.49 69 TYR B O 1
ATOM 2902 N N . ARG B 1 84 ? 20.542 19.028 18.553 1.00 18.20 70 ARG B N 1
ATOM 2903 C CA . ARG B 1 84 ? 19.098 18.814 18.642 1.00 16.35 70 ARG B CA 1
ATOM 2904 C C . ARG B 1 84 ? 18.328 19.361 17.446 1.00 14.42 70 ARG B C 1
ATOM 2905 O O . ARG B 1 84 ? 17.105 19.237 17.396 1.00 14.86 70 ARG B O 1
ATOM 2913 N N . GLY B 1 85 ? 19.036 19.944 16.482 1.00 12.72 71 GLY B N 1
ATOM 2914 C CA . GLY B 1 85 ? 18.390 20.478 15.290 1.00 12.73 71 GLY B CA 1
ATOM 2915 C C . GLY B 1 85 ? 17.798 21.855 15.552 1.00 12.97 71 GLY B C 1
ATOM 2916 O O . GLY B 1 85 ? 18.500 22.744 16.041 1.00 13.31 71 GLY B O 1
ATOM 2917 N N . ASP B 1 86 ? 16.515 22.035 15.235 1.00 11.45 72 ASP B N 1
ATOM 2918 C CA . ASP B 1 86 ? 15.832 23.307 15.499 1.00 11.33 72 ASP B CA 1
ATOM 2919 C C . ASP B 1 86 ? 15.082 23.236 16.814 1.00 11.65 72 ASP B C 1
ATOM 2920 O O . ASP B 1 86 ? 14.523 22.193 17.154 1.00 10.69 72 ASP B O 1
ATOM 2925 N N . THR B 1 87 ? 15.043 24.356 17.536 1.00 7.24 73 THR B N 1
ATOM 2926 C CA . THR B 1 87 ? 14.281 24.449 18.776 1.00 9.55 73 THR B CA 1
ATOM 2927 C C . THR B 1 87 ? 13.185 25.492 18.584 1.00 10.91 73 THR B C 1
ATOM 2928 O O . THR B 1 87 ? 13.459 26.581 18.079 1.00 9.86 73 THR B O 1
ATOM 2932 N N . PHE B 1 88 ? 11.946 25.181 18.962 1.00 8.80 74 PHE B N 1
ATOM 2933 C CA . PHE B 1 88 ? 10.851 26.118 18.655 1.00 10.05 74 PHE B CA 1
ATOM 2934 C C . PHE B 1 88 ? 9.650 26.087 19.613 1.00 10.38 74 PHE B C 1
ATOM 2935 O O . PHE B 1 88 ? 9.399 25.100 20.305 1.00 10.89 74 PHE B O 1
ATOM 2943 N N . GLY B 1 89 ? 8.913 27.191 19.635 1.00 9.22 75 GLY B N 1
ATOM 2944 C CA . GLY B 1 89 ? 7.696 27.295 20.423 1.00 8.71 75 GLY B CA 1
ATOM 2945 C C . GLY B 1 89 ? 7.969 27.531 21.893 1.00 9.45 75 GLY B C 1
ATOM 2946 O O . GLY B 1 89 ? 9.130 27.590 22.319 1.00 9.80 75 GLY B O 1
ATOM 2947 N N . PRO B 1 90 ? 6.897 27.657 22.686 1.00 9.47 76 PRO B N 1
ATOM 2948 C CA . PRO B 1 90 ? 7.005 28.061 24.088 1.00 10.41 76 PRO B CA 1
ATOM 2949 C C . PRO B 1 90 ? 7.655 27.026 25.000 1.00 10.77 76 PRO B C 1
ATOM 2950 O O . PRO B 1 90 ? 8.052 27.406 26.104 1.00 12.71 76 PRO B O 1
ATOM 2954 N N . VAL B 1 91 ? 7.763 25.765 24.583 1.00 8.98 77 VAL B N 1
ATOM 2955 C CA . VAL B 1 91 ? 8.437 24.769 25.429 1.00 10.58 77 VAL B CA 1
ATOM 2956 C C . VAL B 1 91 ? 9.595 24.103 24.687 1.00 12.63 77 VAL B C 1
ATOM 2957 O O . VAL B 1 91 ? 10.076 23.041 25.082 1.00 14.68 77 VAL B O 1
ATOM 2961 N N . GLY B 1 92 ? 10.036 24.735 23.606 1.00 11.10 78 GLY B N 1
ATOM 2962 C CA . GLY B 1 92 ? 11.269 24.337 22.954 1.00 11.64 78 GLY B CA 1
ATOM 2963 C C . GLY B 1 92 ? 11.262 22.917 22.418 1.00 11.55 78 GLY B C 1
ATOM 2964 O O . GLY B 1 92 ? 12.122 22.107 22.784 1.00 14.05 78 GLY B O 1
ATOM 2965 N N . VAL B 1 93 ? 10.283 22.612 21.570 1.00 9.05 79 VAL B N 1
ATOM 2966 C CA . VAL B 1 93 ? 10.279 21.352 20.824 1.00 10.11 79 VAL B CA 1
ATOM 2967 C C . VAL B 1 93 ? 11.545 21.323 19.969 1.00 12.00 79 VAL B C 1
ATOM 2968 O O . VAL B 1 93 ? 11.926 22.344 19.392 1.00 10.69 79 VAL B O 1
ATOM 2972 N N . THR B 1 94 ? 12.218 20.176 19.910 1.00 11.28 80 THR B N 1
ATOM 2973 C CA . THR B 1 94 ? 13.418 20.039 19.085 1.00 10.21 80 THR B CA 1
ATOM 2974 C C . THR B 1 94 ? 13.211 19.012 17.972 1.00 10.91 80 THR B C 1
ATOM 2975 O O . THR B 1 94 ? 12.571 17.972 18.182 1.00 11.42 80 THR B O 1
ATOM 2979 N N . THR B 1 95 ? 13.749 19.304 16.790 1.00 9.56 81 THR B N 1
ATOM 2980 C CA . THR B 1 95 ? 13.550 18.436 15.622 1.00 10.82 81 THR B CA 1
ATOM 2981 C C . THR B 1 95 ? 14.226 17.069 15.786 1.00 12.56 81 THR B C 1
ATOM 2982 O O . THR B 1 95 ? 13.754 16.056 15.246 1.00 11.76 81 THR B O 1
ATOM 2986 N N . VAL B 1 96 ? 15.323 17.041 16.537 1.00 12.37 82 VAL B N 1
ATOM 2987 C CA . VAL B 1 96 ? 15.818 15.783 17.101 1.00 14.09 82 VAL B CA 1
ATOM 2988 C C . VAL B 1 96 ? 15.336 15.697 18.544 1.00 15.24 82 VAL B C 1
ATOM 2989 O O . VAL B 1 96 ? 15.780 16.460 19.411 1.00 17.47 82 VAL B O 1
ATOM 2993 N N . GLY B 1 97 ? 14.423 14.775 18.809 1.00 13.82 83 GLY B N 1
ATOM 2994 C CA . GLY B 1 97 ? 13.783 14.732 20.107 1.00 15.61 83 GLY B CA 1
ATOM 2995 C C . GLY B 1 97 ? 12.287 14.550 19.990 1.00 15.06 83 GLY B C 1
ATOM 2996 O O . GLY B 1 97 ? 11.824 13.521 19.489 1.00 16.35 83 GLY B O 1
ATOM 2997 N N . ASP B 1 98 ? 11.528 15.552 20.426 1.00 13.00 84 ASP B N 1
ATOM 2998 C CA . ASP B 1 98 ? 10.080 15.408 20.537 1.00 14.06 84 ASP B CA 1
ATOM 2999 C C . ASP B 1 98 ? 9.310 15.886 19.299 1.00 12.03 84 ASP B C 1
ATOM 3000 O O . ASP B 1 98 ? 8.089 15.822 19.266 1.00 11.95 84 ASP B O 1
ATOM 3005 N N . PHE B 1 99 ? 10.017 16.340 18.272 1.00 12.25 85 PHE B N 1
ATOM 3006 C CA . PHE B 1 99 ? 9.325 16.820 17.072 1.00 10.85 85 PHE B CA 1
ATOM 3007 C C . PHE B 1 99 ? 8.407 15.783 16.408 1.00 11.02 85 PHE B C 1
ATOM 3008 O O . PHE B 1 99 ? 7.307 16.132 15.977 1.00 10.20 85 PHE B O 1
ATOM 3016 N N . PRO B 1 100 ? 8.855 14.521 16.292 1.00 11.48 86 PRO B N 1
ATOM 3017 C CA . PRO B 1 100 ? 7.936 13.597 15.617 1.00 11.17 86 PRO B CA 1
ATOM 3018 C C . PRO B 1 100 ? 6.589 13.453 16.327 1.00 11.69 86 PRO B C 1
ATOM 3019 O O . PRO B 1 100 ? 5.548 13.433 15.651 1.00 12.00 86 PRO B O 1
ATOM 3023 N N . ASP B 1 101 ? 6.591 13.380 17.656 1.00 11.44 87 ASP B N 1
ATOM 3024 C CA . ASP B 1 101 ? 5.334 13.363 18.402 1.00 13.04 87 ASP B CA 1
ATOM 3025 C C . ASP B 1 101 ? 4.552 14.653 18.192 1.00 12.14 87 ASP B C 1
ATOM 3026 O O . ASP B 1 101 ? 3.334 14.631 17.987 1.00 12.76 87 ASP B O 1
ATOM 3031 N N . TYR B 1 102 ? 5.254 15.779 18.250 1.00 8.91 88 TYR B N 1
ATOM 3032 C CA . TYR B 1 102 ? 4.624 17.062 17.977 1.00 9.37 88 TYR B CA 1
ATOM 3033 C C . TYR B 1 102 ? 3.986 17.079 16.588 1.00 9.33 88 TYR B C 1
ATOM 3034 O O . TYR B 1 102 ? 2.856 17.533 16.416 1.00 10.19 88 TYR B O 1
ATOM 3043 N N . PHE B 1 103 ? 4.713 16.589 15.596 1.00 8.69 89 PHE B N 1
ATOM 3044 C CA . PHE B 1 103 ? 4.201 16.639 14.238 1.00 8.62 89 PHE B CA 1
ATOM 3045 C C . PHE B 1 103 ? 2.990 15.738 14.070 1.00 11.74 89 PHE B C 1
ATOM 3046 O O . PHE B 1 103 ? 1.948 16.158 13.561 1.00 11.02 89 PHE B O 1
ATOM 3054 N N . LYS B 1 104 ? 3.129 14.484 14.488 1.00 11.26 90 LYS B N 1
ATOM 3055 C CA . LYS B 1 104 ? 2.100 13.500 14.188 1.00 12.84 90 LYS B CA 1
ATOM 3056 C C . LYS B 1 104 ? 0.841 13.722 15.012 1.00 12.78 90 LYS B C 1
ATOM 3057 O O . LYS B 1 104 ? -0.274 13.528 14.520 1.00 14.10 90 LYS B O 1
ATOM 3063 N N . LYS B 1 105 ? 1.016 14.154 16.256 1.00 11.70 91 LYS B N 1
ATOM 3064 C CA . LYS B 1 105 ? -0.104 14.258 17.185 1.00 14.11 91 LYS B CA 1
ATOM 3065 C C . LYS B 1 105 ? -0.638 15.674 17.404 1.00 15.47 91 LYS B C 1
ATOM 3066 O O . LYS B 1 105 ? -1.661 15.851 18.063 1.00 17.47 91 LYS B O 1
ATOM 3072 N N . ALA B 1 106 ? 0.034 16.680 16.851 1.00 11.72 92 ALA B N 1
ATOM 3073 C CA . ALA B 1 106 ? -0.378 18.067 17.113 1.00 11.83 92 ALA B CA 1
ATOM 3074 C C . ALA B 1 106 ? -0.367 18.947 15.857 1.00 11.24 92 ALA B C 1
ATOM 3075 O O . ALA B 1 106 ? -1.412 19.450 15.440 1.00 11.93 92 ALA B O 1
ATOM 3077 N N . PHE B 1 107 ? 0.800 19.128 15.257 1.00 7.83 93 PHE B N 1
ATOM 3078 C CA . PHE B 1 107 ? 0.914 19.967 14.059 1.00 9.58 93 PHE B CA 1
ATOM 3079 C C . PHE B 1 107 ? 0.074 19.449 12.886 1.00 12.53 93 PHE B C 1
ATOM 3080 O O . PHE B 1 107 ? -0.710 20.191 12.296 1.00 11.71 93 PHE B O 1
ATOM 3088 N N . ALA B 1 108 ? 0.235 18.180 12.530 1.00 11.50 94 ALA B N 1
ATOM 3089 C CA . ALA B 1 108 ? -0.542 17.645 11.407 1.00 13.80 94 ALA B CA 1
ATOM 3090 C C . ALA B 1 108 ? -2.057 17.727 11.616 1.00 13.96 94 ALA B C 1
ATOM 3091 O O . ALA B 1 108 ? -2.775 18.187 10.724 1.00 17.49 94 ALA B O 1
ATOM 3093 N N . PRO B 1 109 ? -2.558 17.293 12.791 1.00 13.96 95 PRO B N 1
ATOM 3094 C CA . PRO B 1 109 ? -4.014 17.369 12.962 1.00 17.29 95 PRO B CA 1
ATOM 3095 C C . PRO B 1 109 ? -4.564 18.794 12.997 1.00 17.13 95 PRO B C 1
ATOM 3096 O O . PRO B 1 109 ? -5.594 19.052 12.369 1.00 19.47 95 PRO B O 1
ATOM 3100 N N . TYR B 1 110 ? -3.906 19.700 13.715 1.00 14.51 96 TYR B N 1
ATOM 3101 C CA . TYR B 1 110 ? -4.474 21.032 13.921 1.00 15.07 96 TYR B CA 1
ATOM 3102 C C . TYR B 1 110 ? -4.133 22.019 12.812 1.00 15.10 96 TYR B C 1
ATOM 3103 O O . TYR B 1 110 ? -4.989 22.812 12.408 1.00 17.15 96 TYR B O 1
ATOM 3112 N N . VAL B 1 111 ? -2.894 21.977 12.324 1.00 13.07 97 VAL B N 1
ATOM 3113 C CA . VAL B 1 111 ? -2.469 22.908 11.274 1.00 11.78 97 VAL B CA 1
ATOM 3114 C C . VAL B 1 111 ? -2.721 22.356 9.871 1.00 15.87 97 VAL B C 1
ATOM 3115 O O . VAL B 1 111 ? -3.222 23.060 8.996 1.00 16.09 97 VAL B O 1
ATOM 3119 N N . LEU B 1 112 ? -2.398 21.086 9.658 1.00 14.27 98 LEU B N 1
ATOM 3120 C CA . LEU B 1 112 ? -2.498 20.518 8.316 1.00 15.96 98 LEU B CA 1
ATOM 3121 C C . LEU B 1 112 ? -3.829 19.809 8.097 1.00 18.94 98 LEU B C 1
ATOM 3122 O O . LEU B 1 112 ? -4.168 19.465 6.967 1.00 22.62 98 LEU B O 1
ATOM 3127 N N . GLY B 1 113 ? -4.587 19.606 9.170 1.00 16.10 99 GLY B N 1
ATOM 3128 C CA . GLY B 1 113 ? -5.882 18.949 9.073 1.00 24.38 99 GLY B CA 1
ATOM 3129 C C . GLY B 1 113 ? -5.747 17.487 8.689 1.00 28.29 99 GLY B C 1
ATOM 3130 O O . GLY B 1 113 ? -6.628 16.915 8.034 1.00 31.06 99 GLY B O 1
ATOM 3131 N N . LYS B 1 114 ? -4.628 16.892 9.097 1.00 20.96 100 LYS B N 1
ATOM 3132 C CA . LYS B 1 114 ? -4.308 15.496 8.807 1.00 23.47 100 LYS B CA 1
ATOM 3133 C C . LYS B 1 114 ? -4.366 14.677 10.100 1.00 23.82 100 LYS B C 1
ATOM 3134 O O . LYS B 1 114 ? -3.561 14.879 11.006 1.00 25.39 100 LYS B O 1
ATOM 3140 N N . SER B 1 115 ? -5.309 13.742 10.178 1.00 27.34 101 SER B N 1
ATOM 3141 C CA . SER B 1 115 ? -5.635 13.089 11.446 1.00 28.01 101 SER B CA 1
ATOM 3142 C C . SER B 1 115 ? -4.830 11.826 11.777 1.00 30.41 101 SER B C 1
ATOM 3143 O O . SER B 1 115 ? -4.692 11.462 12.948 1.00 35.97 101 SER B O 1
ATOM 3146 N N . ASN B 1 116 ? -4.291 11.169 10.756 1.00 26.19 102 ASN B N 1
ATOM 3147 C CA . ASN B 1 116 ? -3.613 9.891 10.950 1.00 27.96 102 ASN B CA 1
ATOM 3148 C C . ASN B 1 116 ? -2.164 9.934 10.482 1.00 27.98 102 ASN B C 1
ATOM 3149 O O . ASN B 1 116 ? -1.660 8.971 9.901 1.00 24.52 102 ASN B O 1
ATOM 3154 N N . ALA B 1 117 ? -1.491 11.050 10.734 1.00 20.97 103 ALA B N 1
ATOM 3155 C CA . ALA B 1 117 ? -0.151 11.251 10.187 1.00 21.62 103 ALA B CA 1
ATOM 3156 C C . ALA B 1 117 ? 0.874 10.241 10.699 1.00 17.02 103 ALA B C 1
ATOM 3157 O O . ALA B 1 117 ? 0.888 9.886 11.885 1.00 18.39 103 ALA B O 1
ATOM 3159 N N . THR B 1 118 ? 1.731 9.792 9.787 1.00 17.40 104 THR B N 1
ATOM 3160 C CA . THR B 1 118 ? 2.786 8.831 10.093 1.00 17.27 104 THR B CA 1
ATOM 3161 C C . THR B 1 118 ? 4.153 9.456 9.871 1.00 16.06 104 THR B C 1
ATOM 3162 O O . THR B 1 118 ? 4.260 10.593 9.407 1.00 16.02 104 THR B O 1
ATOM 3166 N N . ASN B 1 119 ? 5.203 8.703 10.174 1.00 14.48 105 ASN B N 1
ATOM 3167 C CA . ASN B 1 119 ? 6.561 9.158 9.903 1.00 14.33 105 ASN B CA 1
ATOM 3168 C C . ASN B 1 119 ? 6.785 9.463 8.423 1.00 15.89 105 ASN B C 1
ATOM 3169 O O . ASN B 1 119 ? 7.575 10.344 8.078 1.00 16.40 105 ASN B O 1
ATOM 3174 N N . ALA B 1 120 ? 6.096 8.729 7.550 1.00 15.77 106 ALA B N 1
ATOM 3175 C CA . ALA B 1 120 ? 6.217 8.967 6.114 1.00 16.09 106 ALA B CA 1
ATOM 3176 C C . ALA B 1 120 ? 5.616 10.312 5.727 1.00 14.03 106 ALA B C 1
ATOM 3177 O O . ALA B 1 120 ? 6.120 10.983 4.823 1.00 15.21 106 ALA B O 1
ATOM 3179 N N . ASP B 1 121 ? 4.536 10.701 6.401 1.00 14.15 107 ASP B N 1
ATOM 3180 C CA . ASP B 1 121 ? 3.926 12.008 6.164 1.00 16.14 107 ASP B CA 1
ATOM 3181 C C . ASP B 1 121 ? 4.861 13.110 6.661 1.00 14.35 107 ASP B C 1
ATOM 3182 O O . ASP B 1 121 ? 4.968 14.184 6.055 1.00 15.22 107 ASP B O 1
ATOM 3195 N N . LEU B 1 123 ? 8.158 12.794 6.798 1.00 12.30 109 LEU B N 1
ATOM 3196 C CA . LEU B 1 123 ? 9.223 12.812 5.792 1.00 12.08 109 LEU B CA 1
ATOM 3197 C C . LEU B 1 123 ? 8.822 13.663 4.593 1.00 12.92 109 LEU B C 1
ATOM 3198 O O . LEU B 1 123 ? 9.591 14.515 4.143 1.00 13.10 109 LEU B O 1
ATOM 3203 N N . ALA B 1 124 ? 7.613 13.434 4.090 1.00 13.28 110 ALA B N 1
ATOM 3204 C CA . ALA B 1 124 ? 7.118 14.160 2.922 1.00 13.36 110 ALA B CA 1
ATOM 3205 C C . ALA B 1 124 ? 7.060 15.663 3.176 1.00 14.40 110 ALA B C 1
ATOM 3206 O O . ALA B 1 124 ? 7.368 16.460 2.286 1.00 11.65 110 ALA B O 1
ATOM 3208 N N . TRP B 1 125 ? 6.665 16.041 4.389 1.00 12.26 111 TRP B N 1
ATOM 3209 C CA . TRP B 1 125 ? 6.613 17.455 4.780 1.00 13.93 111 TRP B CA 1
ATOM 3210 C C . TRP B 1 125 ? 8.012 18.066 4.785 1.00 12.18 111 TRP B C 1
ATOM 3211 O O . TRP B 1 125 ? 8.230 19.147 4.228 1.00 11.43 111 TRP B O 1
ATOM 3222 N N . GLY B 1 126 ? 8.958 17.375 5.416 1.00 10.25 112 GLY B N 1
ATOM 3223 C CA . GLY B 1 126 ? 10.353 17.799 5.423 1.00 10.61 112 GLY B CA 1
ATOM 3224 C C . GLY B 1 126 ? 10.911 18.035 4.028 1.00 12.39 112 GLY B C 1
ATOM 3225 O O . GLY B 1 126 ? 11.574 19.050 3.765 1.00 9.89 112 GLY B O 1
ATOM 3226 N N . VAL B 1 127 ? 10.641 17.099 3.124 1.00 10.72 113 VAL B N 1
ATOM 3227 C CA . VAL B 1 127 ? 11.128 17.202 1.758 1.00 11.44 113 VAL B CA 1
ATOM 3228 C C . VAL B 1 127 ? 10.523 18.424 1.068 1.00 11.33 113 VAL B C 1
ATOM 3229 O O . VAL B 1 127 ? 11.237 19.197 0.434 1.00 12.21 113 VAL B O 1
ATOM 3233 N N . GLN B 1 128 ? 9.213 18.601 1.214 1.00 11.74 114 GLN B N 1
ATOM 3234 C CA . GLN B 1 128 ? 8.526 19.746 0.621 1.00 12.92 114 GLN B CA 1
ATOM 3235 C C . GLN B 1 128 ? 9.130 21.071 1.053 1.00 14.31 114 GLN B C 1
ATOM 3236 O O . GLN B 1 128 ? 9.439 21.924 0.211 1.00 12.80 114 GLN B O 1
ATOM 3242 N N . VAL B 1 129 ? 9.290 21.255 2.362 1.00 12.67 115 VAL B N 1
ATOM 3243 C CA . VAL B 1 129 ? 9.661 22.578 2.878 1.00 11.02 115 VAL B CA 1
ATOM 3244 C C . VAL B 1 129 ? 11.153 22.915 2.803 1.00 12.94 115 VAL B C 1
ATOM 3245 O O . VAL B 1 129 ? 11.520 24.087 2.909 1.00 11.30 115 VAL B O 1
ATOM 3249 N N . THR B 1 130 ? 12.006 21.908 2.606 1.00 11.42 116 THR B N 1
ATOM 3250 C CA . THR B 1 130 ? 13.447 22.134 2.508 1.00 9.78 116 THR B CA 1
ATOM 3251 C C . THR B 1 130 ? 13.975 22.020 1.084 1.00 12.19 116 THR B C 1
ATOM 3252 O O . THR B 1 130 ? 15.038 22.556 0.777 1.00 15.39 116 THR B O 1
ATOM 3256 N N . GLY B 1 131 ? 13.250 21.307 0.228 1.00 12.25 117 GLY B N 1
ATOM 3257 C CA . GLY B 1 131 ? 13.738 21.023 -1.115 1.00 13.87 117 GLY B CA 1
ATOM 3258 C C . GLY B 1 131 ? 14.842 19.973 -1.128 1.00 16.52 117 GLY B C 1
ATOM 3259 O O . GLY B 1 131 ? 15.511 19.781 -2.151 1.00 18.17 117 GLY B O 1
ATOM 3260 N N . VAL B 1 132 ? 15.028 19.292 0.003 1.00 14.01 118 VAL B N 1
ATOM 3261 C CA . VAL B 1 132 ? 16.052 18.252 0.146 1.00 15.75 118 VAL B CA 1
ATOM 3262 C C . VAL B 1 132 ? 15.434 16.889 -0.152 1.00 15.46 118 VAL B C 1
ATOM 3263 O O . VAL B 1 132 ? 14.302 16.620 0.246 1.00 15.14 118 VAL B O 1
ATOM 3267 N N . THR B 1 133 ? 16.152 16.038 -0.883 1.00 17.60 119 THR B N 1
ATOM 3268 C CA . THR B 1 133 ? 15.596 14.745 -1.289 1.00 19.41 119 THR B CA 1
ATOM 3269 C C . THR B 1 133 ? 15.303 13.837 -0.097 1.00 16.04 119 THR B C 1
ATOM 3270 O O . THR B 1 133 ? 15.989 13.899 0.924 1.00 17.53 119 THR B O 1
ATOM 3274 N N . ALA B 1 134 ? 14.286 12.992 -0.245 1.00 16.65 120 ALA B N 1
ATOM 3275 C CA . ALA B 1 134 ? 13.866 12.068 0.807 1.00 18.35 120 ALA B CA 1
ATOM 3276 C C . ALA B 1 134 ? 15.009 11.206 1.329 1.00 19.83 120 ALA B C 1
ATOM 3277 O O . ALA B 1 134 ? 15.074 10.905 2.525 1.00 16.12 120 ALA B O 1
ATOM 3279 N N . GLY B 1 135 ? 15.906 10.817 0.426 1.00 19.52 121 GLY B N 1
ATOM 3280 C CA . GLY B 1 135 ? 17.034 9.972 0.775 1.00 20.01 121 GLY B CA 1
ATOM 3281 C C . GLY B 1 135 ? 18.016 10.618 1.733 1.00 21.00 121 GLY B C 1
ATOM 3282 O O . GLY B 1 135 ? 18.769 9.916 2.415 1.00 19.18 121 GLY B O 1
ATOM 3283 N N . ASN B 1 136 ? 18.014 11.950 1.781 1.00 17.38 122 ASN B N 1
ATOM 3284 C CA . ASN B 1 136 ? 18.916 12.701 2.652 1.00 19.19 122 ASN B CA 1
ATOM 3285 C C . ASN B 1 136 ? 18.233 13.180 3.924 1.00 17.54 122 ASN B C 1
ATOM 3286 O O . ASN B 1 136 ? 18.602 14.219 4.485 1.00 20.37 122 ASN B O 1
ATOM 3291 N N . PHE B 1 137 ? 17.227 12.434 4.362 1.00 17.54 123 PHE B N 1
ATOM 3292 C CA . PHE B 1 137 ? 16.557 12.708 5.628 1.00 18.06 123 PHE B CA 1
ATOM 3293 C C . PHE B 1 137 ? 16.609 11.518 6.566 1.00 20.18 123 PHE B C 1
ATOM 3294 O O . PHE B 1 137 ? 16.482 10.359 6.142 1.00 18.38 123 PHE B O 1
ATOM 3302 N N . GLN B 1 138 ? 16.791 11.802 7.848 1.00 18.13 124 GLN B N 1
ATOM 3303 C CA . GLN B 1 138 ? 16.353 10.867 8.867 1.00 18.14 124 GLN B CA 1
ATOM 3304 C C . GLN B 1 138 ? 14.935 11.277 9.228 1.00 19.18 124 GLN B C 1
ATOM 3305 O O . GLN B 1 138 ? 14.677 12.454 9.512 1.00 15.23 124 GLN B O 1
ATOM 3311 N N . ALA B 1 139 ? 14.013 10.320 9.185 1.00 17.09 125 ALA B N 1
ATOM 3312 C CA . ALA B 1 139 ? 12.619 10.577 9.527 1.00 15.19 125 ALA B CA 1
ATOM 3313 C C . ALA B 1 139 ? 12.054 9.391 10.290 1.00 19.48 125 ALA B C 1
ATOM 3314 O O . ALA B 1 139 ? 11.534 8.450 9.693 1.00 20.99 125 ALA B O 1
ATOM 3316 N N . ASP B 1 140 ? 12.166 9.428 11.613 1.00 18.86 126 ASP B N 1
ATOM 3317 C CA . ASP B 1 140 ? 11.633 8.347 12.432 1.00 20.41 126 ASP B CA 1
ATOM 3318 C C . ASP B 1 140 ? 11.046 8.861 13.743 1.00 19.97 126 ASP B C 1
ATOM 3319 O O . ASP B 1 140 ? 10.846 10.064 13.906 1.00 17.08 126 ASP B O 1
ATOM 3324 N N . ASP B 1 141 ? 10.769 7.956 14.677 1.00 19.20 127 ASP B N 1
ATOM 3325 C CA . ASP B 1 141 ? 10.135 8.357 15.932 1.00 20.23 127 ASP B CA 1
ATOM 3326 C C . ASP B 1 141 ? 11.025 9.266 16.770 1.00 19.58 127 ASP B C 1
ATOM 3327 O O . ASP B 1 141 ? 10.540 9.943 17.669 1.00 20.53 127 ASP B O 1
ATOM 3332 N N . THR B 1 142 ? 12.322 9.275 16.482 1.00 18.23 128 THR B N 1
ATOM 3333 C CA . THR B 1 142 ? 13.275 10.047 17.285 1.00 18.11 128 THR B CA 1
ATOM 3334 C C . THR B 1 142 ? 13.710 11.377 16.664 1.00 19.15 128 THR B C 1
ATOM 3335 O O . THR B 1 142 ? 14.242 12.238 17.367 1.00 19.32 128 THR B O 1
ATOM 3339 N N . ALA B 1 143 ? 13.512 11.540 15.357 1.00 16.01 129 ALA B N 1
ATOM 3340 C CA . ALA B 1 143 ? 14.025 12.732 14.679 1.00 15.93 129 ALA B CA 1
ATOM 3341 C C . ALA B 1 143 ? 13.461 12.962 13.285 1.00 16.28 129 ALA B C 1
ATOM 3342 O O . ALA B 1 143 ? 13.131 12.016 12.569 1.00 14.81 129 ALA B O 1
ATOM 3344 N N . LEU B 1 144 ? 13.337 14.237 12.920 1.00 12.33 130 LEU B N 1
ATOM 3345 C CA . LEU B 1 144 ? 13.312 14.630 11.519 1.00 13.48 130 LEU B CA 1
ATOM 3346 C C . LEU B 1 144 ? 14.565 15.461 11.342 1.00 13.90 130 LEU B C 1
ATOM 3347 O O . LEU B 1 144 ? 14.669 16.544 11.909 1.00 13.86 130 LEU B O 1
ATOM 3352 N N . ASP B 1 145 ? 15.542 14.954 10.601 1.00 12.68 131 ASP B N 1
ATOM 3353 C CA . ASP B 1 145 ? 16.780 15.704 10.429 1.00 12.74 131 ASP B CA 1
ATOM 3354 C C . ASP B 1 145 ? 17.282 15.597 8.998 1.00 15.00 131 ASP B C 1
ATOM 3355 O O . ASP B 1 145 ? 17.486 14.493 8.491 1.00 15.42 131 ASP B O 1
ATOM 3360 N N . PRO B 1 146 ? 17.473 16.747 8.336 1.00 13.78 132 PRO B N 1
ATOM 3361 C CA . PRO B 1 146 ? 18.063 16.751 6.996 1.00 14.51 132 PRO B CA 1
ATOM 3362 C C . PRO B 1 146 ? 19.569 16.530 7.079 1.00 16.97 132 PRO B C 1
ATOM 3363 O O . PRO B 1 146 ? 20.225 17.020 8.007 1.00 15.16 132 PRO B O 1
ATOM 3367 N N . TYR B 1 147 ? 20.109 15.790 6.118 1.00 18.39 133 TYR B N 1
ATOM 3368 C CA . TYR B 1 147 ? 21.540 15.480 6.091 1.00 16.96 133 TYR B CA 1
ATOM 3369 C C . TYR B 1 147 ? 22.067 14.980 7.439 1.00 18.62 133 TYR B C 1
ATOM 3370 O O . TYR B 1 147 ? 22.940 15.612 8.038 1.00 19.39 133 TYR B O 1
ATOM 3379 N N . PRO B 1 148 ? 21.541 13.845 7.923 1.00 19.22 134 PRO B N 1
ATOM 3380 C CA . PRO B 1 148 ? 21.894 13.427 9.284 1.00 18.78 134 PRO B CA 1
ATOM 3381 C C . PRO B 1 148 ? 23.379 13.108 9.462 1.00 22.39 134 PRO B C 1
ATOM 3382 O O . PRO B 1 148 ? 23.868 13.171 10.589 1.00 23.75 134 PRO B O 1
ATOM 3386 N N . SER B 1 149 ? 24.087 12.802 8.376 1.00 19.63 135 SER B N 1
ATOM 3387 C CA . SER B 1 149 ? 25.510 12.471 8.478 1.00 21.92 135 SER B CA 1
ATOM 3388 C C . SER B 1 149 ? 26.431 13.685 8.315 1.00 22.56 135 SER B C 1
ATOM 3389 O O . SER B 1 149 ? 27.618 13.614 8.641 1.00 26.50 135 SER B O 1
ATOM 3392 N N . LYS B 1 150 ? 25.892 14.799 7.824 1.00 21.45 136 LYS B N 1
ATOM 3393 C CA . LYS B 1 150 ? 26.704 16.002 7.635 1.00 21.83 136 LYS B CA 1
ATOM 3394 C C . LYS B 1 150 ? 26.991 16.717 8.954 1.00 24.39 136 LYS B C 1
ATOM 3395 O O . LYS B 1 150 ? 26.285 16.528 9.949 1.00 21.58 136 LYS B O 1
ATOM 3401 N N . SER B 1 151 ? 28.042 17.530 8.957 1.00 22.32 137 SER B N 1
ATOM 3402 C CA . SER B 1 151 ? 28.346 18.381 10.103 1.00 22.11 137 SER B CA 1
ATOM 3403 C C . SER B 1 151 ? 27.203 19.358 10.348 1.00 21.32 137 SER B C 1
ATOM 3404 O O . SER B 1 151 ? 26.588 19.848 9.398 1.00 21.10 137 SER B O 1
ATOM 3407 N N . ARG B 1 152 ? 26.929 19.648 11.616 1.00 20.32 138 ARG B N 1
ATOM 3408 C CA . ARG B 1 152 ? 25.886 20.610 11.976 1.00 21.62 138 ARG B CA 1
ATOM 3409 C C . ARG B 1 152 ? 26.124 21.989 11.346 1.00 21.91 138 ARG B C 1
ATOM 3410 O O . ARG B 1 152 ? 25.186 22.758 11.133 1.00 20.95 138 ARG B O 1
ATOM 3418 N N . SER B 1 153 ? 27.382 22.296 11.044 1.00 21.42 139 SER B N 1
ATOM 3419 C CA . SER B 1 153 ? 27.744 23.605 10.510 1.00 20.77 139 SER B CA 1
ATOM 3420 C C . SER B 1 153 ? 27.750 23.665 8.982 1.00 23.13 139 SER B C 1
ATOM 3421 O O . SER B 1 153 ? 27.989 24.728 8.407 1.00 23.02 139 SER B O 1
ATOM 3424 N N . ASP B 1 154 ? 27.496 22.528 8.333 1.00 20.77 140 ASP B N 1
ATOM 3425 C CA . ASP B 1 154 ? 27.410 22.461 6.876 1.00 21.90 140 ASP B CA 1
ATOM 3426 C C . ASP B 1 154 ? 26.384 23.467 6.362 1.00 25.14 140 ASP B C 1
ATOM 3427 O O . ASP B 1 154 ? 25.261 23.528 6.866 1.00 21.18 140 ASP B O 1
ATOM 3432 N N . LYS B 1 155 ? 26.778 24.263 5.372 1.00 23.86 141 LYS B N 1
ATOM 3433 C CA . LYS B 1 155 ? 25.932 25.336 4.852 1.00 25.27 141 LYS B CA 1
ATOM 3434 C C . LYS B 1 155 ? 24.569 24.845 4.363 1.00 24.90 141 LYS B C 1
ATOM 3435 O O . LYS B 1 155 ? 23.539 25.474 4.632 1.00 23.06 141 LYS B O 1
ATOM 3441 N N . ASN B 1 156 ? 24.558 23.728 3.644 1.00 21.00 142 ASN B N 1
ATOM 3442 C CA . ASN B 1 156 ? 23.306 23.218 3.110 1.00 24.15 142 ASN B CA 1
ATOM 3443 C C . ASN B 1 156 ? 22.441 22.600 4.192 1.00 20.08 142 ASN B C 1
ATOM 3444 O O . ASN B 1 156 ? 21.211 22.673 4.124 1.00 18.78 142 ASN B O 1
ATOM 3449 N N . LYS B 1 157 ? 23.074 22.002 5.196 1.00 19.89 143 LYS B N 1
ATOM 3450 C CA . LYS B 1 157 ? 22.312 21.497 6.330 1.00 17.17 143 LYS B CA 1
ATOM 3451 C C . LYS B 1 157 ? 21.673 22.646 7.107 1.00 18.16 143 LYS B C 1
ATOM 3452 O O . LYS B 1 157 ? 20.494 22.573 7.458 1.00 16.58 143 LYS B O 1
ATOM 3458 N N . ARG B 1 158 ? 22.439 23.703 7.374 1.00 16.33 144 ARG B N 1
ATOM 3459 C CA . ARG B 1 158 ? 21.872 24.862 8.075 1.00 18.27 144 ARG B CA 1
ATOM 3460 C C . ARG B 1 158 ? 20.769 25.545 7.264 1.00 16.58 144 ARG B C 1
ATOM 3461 O O . ARG B 1 158 ? 19.775 25.998 7.828 1.00 14.18 144 ARG B O 1
ATOM 3469 N N . ALA B 1 159 ? 20.930 25.598 5.942 1.00 17.04 145 ALA B N 1
ATOM 3470 C CA . ALA B 1 159 ? 19.888 26.136 5.068 1.00 15.82 145 ALA B CA 1
ATOM 3471 C C . ALA B 1 159 ? 18.588 25.335 5.176 1.00 16.52 145 ALA B C 1
ATOM 3472 O O . ALA B 1 159 ? 17.491 25.902 5.180 1.00 13.75 145 ALA B O 1
ATOM 3474 N N . ALA B 1 160 ? 18.712 24.018 5.263 1.00 13.34 146 ALA B N 1
ATOM 3475 C CA . ALA B 1 160 ? 17.535 23.161 5.402 1.00 14.56 146 ALA B CA 1
ATOM 3476 C C . ALA B 1 160 ? 16.877 23.385 6.764 1.00 11.38 146 ALA B C 1
ATOM 3477 O O . ALA B 1 160 ? 15.649 23.490 6.868 1.00 11.34 146 ALA B O 1
ATOM 3479 N N . LEU B 1 161 ? 17.695 23.452 7.808 1.00 11.89 147 LEU B N 1
ATOM 3480 C CA . LEU B 1 161 ? 17.172 23.694 9.151 1.00 12.50 147 LEU B CA 1
ATOM 3481 C C . LEU B 1 161 ? 16.472 25.051 9.199 1.00 12.82 147 LEU B C 1
ATOM 3482 O O . LEU B 1 161 ? 15.448 25.211 9.865 1.00 11.33 147 LEU B O 1
ATOM 3487 N N . THR B 1 162 ? 17.017 26.023 8.481 1.00 11.61 148 THR B N 1
ATOM 3488 C CA . THR B 1 162 ? 16.403 27.351 8.414 1.00 11.05 148 THR B CA 1
ATOM 3489 C C . THR B 1 162 ? 15.033 27.320 7.725 1.00 13.82 148 THR B C 1
ATOM 3490 O O . THR B 1 162 ? 14.080 27.945 8.194 1.00 12.01 148 THR B O 1
ATOM 3494 N N . LYS B 1 163 ? 14.925 26.575 6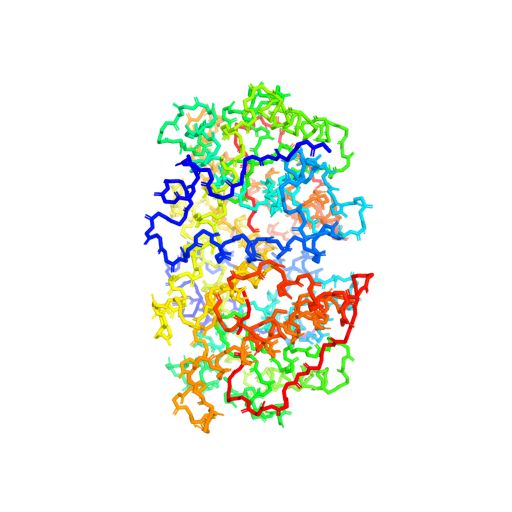.627 1.00 10.31 149 LYS B N 1
ATOM 3495 C CA . LYS B 1 163 ? 13.645 26.406 5.950 1.00 12.27 149 LYS B CA 1
ATOM 3496 C C . LYS B 1 163 ? 12.601 25.712 6.829 1.00 11.75 149 LYS B C 1
ATOM 3497 O O . LYS B 1 163 ? 11.411 26.023 6.749 1.00 11.95 149 LYS B O 1
ATOM 3503 N N . ILE B 1 164 ? 13.034 24.756 7.647 1.00 9.45 150 ILE B N 1
ATOM 3504 C CA . ILE B 1 164 ? 12.101 24.128 8.575 1.00 10.48 150 ILE B CA 1
ATOM 3505 C C . ILE B 1 164 ? 11.582 25.149 9.576 1.00 9.77 150 ILE B C 1
ATOM 3506 O O . ILE B 1 164 ? 10.377 25.189 9.850 1.00 10.42 150 ILE B O 1
ATOM 3511 N N . CYS B 1 165 ? 12.473 25.994 10.089 1.00 9.98 151 CYS B N 1
ATOM 3512 C CA . CYS B 1 165 ? 12.041 27.089 10.964 1.00 13.12 151 CYS B CA 1
ATOM 3513 C C . CYS B 1 165 ? 11.072 28.028 10.262 1.00 11.66 151 CYS B C 1
ATOM 3514 O O . CYS B 1 165 ? 10.049 28.420 10.830 1.00 10.16 151 CYS B O 1
ATOM 3517 N N . GLY B 1 166 ? 11.387 28.389 9.021 1.00 11.20 152 GLY B N 1
ATOM 3518 C CA . GLY B 1 166 ? 10.505 29.241 8.244 1.00 11.77 152 GLY B CA 1
ATOM 3519 C C . GLY B 1 166 ? 9.121 28.651 8.050 1.00 12.10 152 GLY B C 1
ATOM 3520 O O . GLY B 1 166 ? 8.128 29.378 8.039 1.00 10.74 152 GLY B O 1
ATOM 3521 N N . ALA B 1 167 ? 9.049 27.332 7.888 1.00 11.06 153 ALA B N 1
ATOM 3522 C CA . ALA B 1 167 ? 7.776 26.659 7.686 1.00 10.38 153 ALA B CA 1
ATOM 3523 C C . ALA B 1 167 ? 6.930 26.682 8.949 1.00 9.92 153 ALA B C 1
ATOM 3524 O O . ALA B 1 167 ? 5.713 26.852 8.882 1.00 9.06 153 ALA B O 1
ATOM 3526 N N . LEU B 1 168 ? 7.567 26.480 10.098 1.00 10.47 154 LEU B N 1
ATOM 3527 C CA . LEU B 1 168 ? 6.847 26.561 11.364 1.00 8.48 154 LEU B CA 1
ATOM 3528 C C . LEU B 1 168 ? 6.367 27.990 11.620 1.00 9.20 154 LEU B C 1
ATOM 3529 O O . LEU B 1 168 ? 5.238 28.212 12.059 1.00 10.13 154 LEU B O 1
ATOM 3534 N N . GLN B 1 169 ? 7.218 28.966 11.331 1.00 9.47 155 GLN B N 1
ATOM 3535 C CA . GLN B 1 169 ? 6.819 30.361 11.510 1.00 9.72 155 GLN B CA 1
ATOM 3536 C C . GLN B 1 169 ? 5.756 30.784 10.500 1.00 10.47 155 GLN B C 1
ATOM 3537 O O . GLN B 1 169 ? 4.925 31.639 10.797 1.00 10.78 155 GLN B O 1
ATOM 3543 N N . SER B 1 170 ? 5.761 30.183 9.312 1.00 8.89 156 SER B N 1
ATOM 3544 C CA . SER B 1 170 ? 4.700 30.437 8.344 1.00 8.29 156 SER B CA 1
ATOM 3545 C C . SER B 1 170 ? 3.367 29.916 8.857 1.00 9.07 156 SER B C 1
ATOM 3546 O O . SER B 1 170 ? 2.323 30.491 8.576 1.00 9.44 156 SER B O 1
ATOM 3549 N N . ALA B 1 171 ? 3.404 28.828 9.615 1.00 7.66 157 ALA B N 1
ATOM 3550 C CA . ALA B 1 171 ? 2.199 28.325 10.247 1.00 7.15 157 ALA B CA 1
ATOM 3551 C C . ALA B 1 171 ? 1.703 29.304 11.314 1.00 8.10 157 ALA B C 1
ATOM 3552 O O . ALA B 1 171 ? 0.506 29.569 11.402 1.00 7.74 157 ALA B O 1
ATOM 3554 N N . PHE B 1 172 ? 2.612 29.816 12.140 1.00 7.56 158 PHE B N 1
ATOM 3555 C CA . PHE B 1 172 ? 2.249 30.843 13.110 1.00 7.67 158 PHE B CA 1
ATOM 3556 C C . PHE B 1 172 ? 1.609 32.039 12.400 1.00 8.73 158 PHE B C 1
ATOM 3557 O O . PHE B 1 172 ? 0.610 32.598 12.861 1.00 9.31 158 PHE B O 1
ATOM 3565 N N . ASP B 1 173 ? 2.187 32.439 11.276 1.00 7.37 159 ASP B N 1
ATOM 3566 C CA . ASP B 1 173 ? 1.687 33.606 10.558 1.00 9.59 159 ASP B CA 1
ATOM 3567 C C . ASP B 1 173 ? 0.337 33.380 9.859 1.00 11.32 159 ASP B C 1
ATOM 3568 O O . ASP B 1 173 ? -0.551 34.232 9.926 1.00 10.82 159 ASP B O 1
ATOM 3573 N N . THR B 1 174 ? 0.165 32.244 9.186 1.00 8.55 160 THR B N 1
ATOM 3574 C CA . THR B 1 174 ? -1.069 32.025 8.425 1.00 8.16 160 THR B CA 1
ATOM 3575 C C . THR B 1 174 ? -2.227 31.464 9.259 1.00 9.17 160 THR B C 1
ATOM 3576 O O . THR B 1 174 ? -3.393 31.649 8.921 1.00 10.07 160 THR B O 1
ATOM 3580 N N . GLN B 1 175 ? -1.896 30.751 10.328 1.00 9.19 161 GLN B N 1
ATOM 3581 C CA . GLN B 1 175 ? -2.914 30.100 11.144 1.00 9.91 161 GLN B CA 1
ATOM 3582 C C . GLN B 1 175 ? -2.538 30.217 12.612 1.00 9.04 161 GLN B C 1
ATOM 3583 O O . GLN B 1 175 ? -2.305 29.200 13.266 1.00 7.58 161 GLN B O 1
ATOM 3589 N N . GLN B 1 176 ? -2.449 31.437 13.133 1.00 9.22 162 GLN B N 1
ATOM 3590 C CA . GLN B 1 176 ? -1.934 31.603 14.493 1.00 8.62 162 GLN B CA 1
ATOM 3591 C C . GLN B 1 176 ? -2.674 30.758 15.536 1.00 7.97 162 GLN B C 1
ATOM 3592 O O . GLN B 1 176 ? -2.029 30.048 16.331 1.00 8.88 162 GLN B O 1
ATOM 3598 N N . ASP B 1 177 ? -4.006 30.802 15.525 1.00 8.46 163 ASP B N 1
ATOM 3599 C CA . ASP B 1 177 ? -4.770 30.067 16.544 1.00 9.65 163 ASP B CA 1
ATOM 3600 C C . ASP B 1 177 ? -4.559 28.551 16.457 1.00 8.89 163 ASP B C 1
ATOM 3601 O O . ASP B 1 177 ? -4.316 27.901 17.477 1.00 9.09 163 ASP B O 1
ATOM 3606 N N . LYS B 1 178 ? -4.627 27.978 15.257 1.00 9.08 164 LYS B N 1
ATOM 3607 C CA . LYS B 1 178 ? -4.390 26.535 15.127 1.00 9.09 164 LYS B CA 1
ATOM 3608 C C . LYS B 1 178 ? -2.961 26.137 15.499 1.00 9.24 164 LYS B C 1
ATOM 3609 O O . LYS B 1 178 ? -2.743 25.085 16.090 1.00 8.43 164 LYS B O 1
ATOM 3615 N N . TYR B 1 179 ? -1.984 26.966 15.135 1.00 7.78 165 TYR B N 1
ATOM 3616 C CA . TYR B 1 179 ? -0.597 26.694 15.465 1.00 6.48 165 TYR B CA 1
ATOM 3617 C C . TYR B 1 179 ? -0.395 26.765 16.973 1.00 7.99 165 TYR B C 1
ATOM 3618 O O . TYR B 1 179 ? 0.261 25.904 17.573 1.00 8.75 165 TYR B O 1
ATOM 3627 N N . VAL B 1 180 ? -0.962 27.796 17.589 1.00 7.55 166 VAL B N 1
ATOM 3628 C CA . VAL B 1 180 ? -0.878 27.943 19.035 1.00 6.82 166 VAL B CA 1
ATOM 3629 C C . VAL B 1 180 ? -1.565 26.742 19.710 1.00 7.76 166 VAL B C 1
ATOM 3630 O O . VAL B 1 180 ? -1.029 26.160 20.670 1.00 8.63 166 VAL B O 1
ATOM 3642 N N . SER B 1 182 ? -1.728 23.795 18.491 1.00 9.10 168 SER B N 1
ATOM 3643 C CA . SER B 1 182 ? -0.866 22.629 18.312 1.00 9.35 168 SER B CA 1
ATOM 3644 C C . SER B 1 182 ? 0.177 22.572 19.415 1.00 10.85 168 SER B C 1
ATOM 3645 O O . SER B 1 182 ? 0.513 21.499 19.906 1.00 8.90 168 SER B O 1
ATOM 3648 N N . HIS B 1 183 ? 0.679 23.733 19.828 1.00 8.22 169 HIS B N 1
ATOM 3649 C CA . HIS B 1 183 ? 1.612 23.749 20.950 1.00 8.17 169 HIS B CA 1
ATOM 3650 C C . HIS B 1 183 ? 0.949 23.468 22.306 1.00 8.48 169 HIS B C 1
ATOM 3651 O O . HIS B 1 183 ? 1.527 22.748 23.127 1.00 8.08 169 HIS B O 1
ATOM 3658 N N . TYR B 1 184 ? -0.245 24.010 22.538 1.00 7.42 170 TYR B N 1
ATOM 3659 C CA . TYR B 1 184 ? -0.996 23.651 23.748 1.00 6.85 170 TYR B CA 1
ATOM 3660 C C . TYR B 1 184 ? -1.248 22.140 23.775 1.00 8.68 170 TYR B C 1
ATOM 3661 O O . TYR B 1 184 ? -1.111 21.494 24.825 1.00 8.51 170 TYR B O 1
ATOM 3670 N N . ALA B 1 185 ? -1.589 21.563 22.626 1.00 8.02 171 ALA B N 1
ATOM 3671 C CA . ALA B 1 185 ? -1.856 20.117 22.572 1.00 9.57 171 ALA B CA 1
ATOM 3672 C C . ALA B 1 185 ? -0.598 19.299 22.855 1.00 10.86 171 ALA B C 1
ATOM 3673 O O . ALA B 1 185 ? -0.658 18.249 23.503 1.00 11.63 171 ALA B O 1
ATOM 3675 N N . HIS B 1 186 ? 0.542 19.768 22.363 1.00 7.36 172 HIS B N 1
ATOM 3676 C CA . HIS B 1 186 ? 1.796 19.079 22.621 1.00 10.66 172 HIS B CA 1
ATOM 3677 C C . HIS B 1 186 ? 2.200 19.205 24.083 1.00 10.47 172 HIS B C 1
ATOM 3678 O O . HIS B 1 186 ? 2.747 18.269 24.663 1.00 9.92 172 HIS B O 1
ATOM 3685 N N . ILE B 1 187 ? 1.946 20.368 24.678 1.00 9.42 173 ILE B N 1
ATOM 3686 C CA . ILE B 1 187 ? 2.228 20.541 26.097 1.00 8.98 173 ILE B CA 1
ATOM 3687 C C . ILE B 1 187 ? 1.357 19.563 26.890 1.00 9.84 173 ILE B C 1
ATOM 3688 O O . ILE B 1 187 ? 1.826 18.925 27.835 1.00 9.51 173 ILE B O 1
ATOM 3693 N N . ASP B 1 188 ? 0.101 19.425 26.482 1.00 9.81 174 ASP B N 1
ATOM 3694 C CA . ASP B 1 188 ? -0.806 18.472 27.128 1.00 10.66 174 ASP B CA 1
ATOM 3695 C C . ASP B 1 188 ? -0.270 17.042 27.076 1.00 10.39 174 ASP B C 1
ATOM 3696 O O . ASP B 1 188 ? -0.211 16.338 28.090 1.00 11.52 174 ASP B O 1
ATOM 3701 N N . GLN B 1 189 ? 0.142 16.607 25.897 1.00 10.24 175 GLN B N 1
ATOM 3702 C CA A GLN B 1 189 ? 0.520 15.215 25.685 0.57 11.69 175 GLN B CA 1
ATOM 3703 C CA B GLN B 1 189 ? 0.509 15.207 25.731 0.43 11.70 175 GLN B CA 1
ATOM 3704 C C . GLN B 1 189 ? 1.928 14.877 26.192 1.00 11.06 175 GLN B C 1
ATOM 3705 O O . GLN B 1 189 ? 2.171 13.780 26.702 1.00 12.47 175 GLN B O 1
ATOM 3716 N N . ASP B 1 190 ? 2.852 15.823 26.054 1.00 9.23 176 ASP B N 1
ATOM 3717 C CA . ASP B 1 190 ? 4.257 15.584 26.386 1.00 10.80 176 ASP B CA 1
ATOM 3718 C C . ASP B 1 190 ? 4.638 16.039 27.795 1.00 8.52 176 ASP B C 1
ATOM 3719 O O . ASP B 1 190 ? 5.620 15.546 28.361 1.00 9.95 176 ASP B O 1
ATOM 3724 N N . LYS B 1 191 ? 3.879 16.971 28.368 1.00 9.07 177 LYS B N 1
ATOM 3725 C CA . LYS B 1 191 ? 4.204 17.475 29.705 1.00 8.55 177 LYS B CA 1
ATOM 3726 C C . LYS B 1 191 ? 3.121 17.100 30.725 1.00 10.44 177 LYS B C 1
ATOM 3727 O O . LYS B 1 191 ? 3.422 16.481 31.750 1.00 10.45 177 LYS B O 1
ATOM 3733 N N . LEU B 1 192 ? 1.864 17.451 30.445 1.00 9.42 178 LEU B N 1
ATOM 3734 C CA . LEU B 1 192 ? 0.806 17.247 31.441 1.00 8.37 178 LEU B CA 1
ATOM 3735 C C . LEU B 1 192 ? 0.523 15.764 31.681 1.00 8.77 178 LEU B C 1
ATOM 3736 O O . LEU B 1 192 ? 0.469 15.319 32.823 1.00 8.49 178 LEU B O 1
ATOM 3741 N N . VAL B 1 193 ? 0.347 14.997 30.614 1.00 8.81 179 VAL B N 1
ATOM 3742 C CA . VAL B 1 193 ? 0.049 13.573 30.780 1.00 9.39 179 VAL B CA 1
ATOM 3743 C C . VAL B 1 193 ? 1.112 12.797 31.598 1.00 10.80 179 VAL B C 1
ATOM 3744 O O . VAL B 1 193 ? 0.751 12.067 32.535 1.00 11.67 179 VAL B O 1
ATOM 3748 N N . PRO B 1 194 ? 2.411 12.957 31.274 1.00 9.58 180 PRO B N 1
ATOM 3749 C CA . PRO B 1 194 ? 3.417 12.308 32.123 1.00 11.98 180 PRO B CA 1
ATOM 3750 C C . PRO B 1 194 ? 3.373 12.797 33.569 1.00 9.82 180 PRO B C 1
ATOM 3751 O O . PRO B 1 194 ? 3.626 11.999 34.477 1.00 8.84 180 PRO B O 1
ATOM 3755 N N . VAL B 1 195 ? 3.075 14.077 33.780 1.00 7.96 181 VAL B N 1
ATOM 3756 C CA . VAL B 1 195 ? 2.946 14.606 35.141 1.00 7.66 181 VAL B CA 1
ATOM 3757 C C . VAL B 1 195 ? 1.784 13.934 35.870 1.00 6.84 181 VAL B C 1
ATOM 3758 O O . VAL B 1 195 ? 1.925 13.500 37.027 1.00 8.47 181 VAL B O 1
ATOM 3762 N N . LEU B 1 196 ? 0.636 13.837 35.199 1.00 7.63 182 LEU B N 1
ATOM 3763 C CA . LEU B 1 196 ? -0.537 13.222 35.829 1.00 9.60 182 LEU B CA 1
ATOM 3764 C C . LEU B 1 196 ? -0.285 11.751 36.140 1.00 8.93 182 LEU B C 1
ATOM 3765 O O . LEU B 1 196 ? -0.620 11.274 37.230 1.00 9.66 182 LEU B O 1
ATOM 3770 N N . ASN B 1 197 ? 0.320 11.039 35.192 1.00 10.09 183 ASN B N 1
ATOM 3771 C CA . ASN B 1 197 ? 0.624 9.624 35.389 1.00 11.82 183 ASN B CA 1
ATOM 3772 C C . ASN B 1 197 ? 1.597 9.405 36.541 1.00 12.37 183 ASN B C 1
ATOM 3773 O O . ASN B 1 197 ? 1.440 8.467 37.324 1.00 11.24 183 ASN B O 1
ATOM 3778 N N . ALA B 1 198 ? 2.609 10.263 36.635 1.00 7.32 184 ALA B N 1
ATOM 3779 C CA . ALA B 1 198 ? 3.633 10.096 37.664 1.00 10.19 184 ALA B CA 1
ATOM 3780 C C . ALA B 1 198 ? 3.072 10.418 39.046 1.00 9.63 184 ALA B C 1
ATOM 3781 O O . ALA B 1 198 ? 3.377 9.724 40.029 1.00 9.61 184 ALA B O 1
ATOM 3783 N N . LEU B 1 199 ? 2.272 11.478 39.128 1.00 8.51 185 LEU B N 1
ATOM 3784 C CA . LEU B 1 199 ? 1.646 11.850 40.393 1.00 7.47 185 LEU B CA 1
ATOM 3785 C C . LEU B 1 199 ? 0.662 10.771 40.851 1.00 8.88 185 LEU B C 1
ATOM 3786 O O . LEU B 1 199 ? 0.582 10.460 42.042 1.00 10.30 185 LEU B O 1
ATOM 3791 N N . LYS B 1 200 ? -0.083 10.196 39.914 1.00 9.45 186 LYS B N 1
ATOM 3792 C CA . LYS B 1 200 ? -1.036 9.145 40.280 1.00 11.34 186 LYS B CA 1
ATOM 3793 C C . LYS B 1 200 ? -0.286 7.951 40.859 1.00 10.71 186 LYS B C 1
ATOM 3794 O O . LYS B 1 200 ? -0.755 7.306 41.809 1.00 11.66 186 LYS B O 1
ATOM 3800 N N . GLY B 1 201 ? 0.879 7.663 40.285 1.00 11.37 187 GLY B N 1
ATOM 3801 C CA . GLY B 1 201 ? 1.689 6.536 40.717 1.00 12.11 187 GLY B CA 1
ATOM 3802 C C . GLY B 1 201 ? 2.130 6.647 42.161 1.00 12.52 187 GLY B C 1
ATOM 3803 O O . GLY B 1 201 ? 2.344 5.632 42.821 1.00 15.12 187 GLY B O 1
ATOM 3804 N N . ILE B 1 202 ? 2.254 7.871 42.666 1.00 11.16 188 ILE B N 1
ATOM 3805 C CA . ILE B 1 202 ? 2.640 8.058 44.065 1.00 10.50 188 ILE B CA 1
ATOM 3806 C C . ILE B 1 202 ? 1.482 8.545 44.932 1.00 11.62 188 ILE B C 1
ATOM 3807 O O . ILE B 1 202 ? 1.684 8.985 46.072 1.00 14.77 188 ILE B O 1
ATOM 3812 N N . GLY B 1 203 ? 0.269 8.459 44.395 1.00 11.44 189 GLY B N 1
ATOM 3813 C CA . GLY B 1 203 ? -0.922 8.651 45.205 1.00 12.44 189 GLY B CA 1
ATOM 3814 C C . GLY B 1 203 ? -1.616 9.997 45.147 1.00 14.82 189 GLY B C 1
ATOM 3815 O O . GLY B 1 203 ? -2.481 10.284 45.977 1.00 14.82 189 GLY B O 1
ATOM 3816 N N . PHE B 1 204 ? -1.267 10.828 44.171 1.00 10.77 190 PHE B N 1
ATOM 3817 C CA . PHE B 1 204 ? -1.895 12.138 44.077 1.00 10.75 190 PHE B CA 1
ATOM 3818 C C . PHE B 1 204 ? -2.687 12.220 42.778 1.00 11.81 190 PHE B C 1
ATOM 3819 O O . PHE B 1 204 ? -2.119 12.099 41.693 1.00 12.08 190 PHE B O 1
ATOM 3827 N N . THR B 1 205 ? -3.996 12.423 42.900 1.00 9.86 191 THR B N 1
ATOM 3828 C CA . THR B 1 205 ? -4.907 12.356 41.754 1.00 13.39 191 THR B CA 1
ATOM 3829 C C . THR B 1 205 ? -5.855 13.550 41.640 1.00 11.35 191 THR B C 1
ATOM 3830 O O . THR B 1 205 ? -6.428 13.800 40.575 1.00 14.13 191 THR B O 1
ATOM 3834 N N . ALA B 1 206 ? -6.026 14.284 42.733 1.00 10.57 192 ALA B N 1
ATOM 3835 C CA . ALA B 1 206 ? -6.970 15.402 42.771 1.00 12.31 192 ALA B CA 1
ATOM 3836 C C . ALA B 1 206 ? -6.227 16.665 43.160 1.00 9.89 192 ALA B C 1
ATOM 3837 O O . ALA B 1 206 ? -5.449 16.645 44.111 1.00 9.23 192 ALA B O 1
ATOM 3839 N N . PHE B 1 207 ? -6.474 17.764 42.448 1.00 9.86 193 PHE B N 1
ATOM 3840 C CA . PHE B 1 207 ? -5.622 18.949 42.589 1.00 8.89 193 PHE B CA 1
ATOM 3841 C C . PHE B 1 207 ? -6.346 20.247 42.915 1.00 12.03 193 PHE B C 1
ATOM 3842 O O . PHE B 1 207 ? -5.746 21.332 42.867 1.00 9.54 193 PHE B O 1
ATOM 3850 N N . ASP B 1 208 ? -7.621 20.139 43.282 1.00 9.77 194 ASP B N 1
ATOM 3851 C CA . ASP B 1 208 ? -8.418 21.316 43.581 1.00 11.14 194 ASP B CA 1
ATOM 3852 C C . ASP B 1 208 ? -8.020 21.985 44.894 1.00 12.17 194 ASP B C 1
ATOM 3853 O O . ASP B 1 208 ? -8.185 23.195 45.043 1.00 12.55 194 ASP B O 1
ATOM 3858 N N . ARG B 1 209 ? -7.507 21.200 45.843 1.00 9.82 195 ARG B N 1
ATOM 3859 C CA . ARG B 1 209 ? -7.052 21.741 47.126 1.00 12.64 195 ARG B CA 1
ATOM 3860 C C . ARG B 1 209 ? -5.532 21.847 47.207 1.00 11.53 195 ARG B C 1
ATOM 3861 O O . ARG B 1 209 ? -4.982 22.862 47.664 1.00 11.68 195 ARG B O 1
ATOM 3869 N N . TYR B 1 210 ? -4.853 20.791 46.782 1.00 9.46 196 TYR B N 1
ATOM 3870 C CA . TYR B 1 210 ? -3.398 20.745 46.873 1.00 10.34 196 TYR B CA 1
ATOM 3871 C C . TYR B 1 210 ? -2.854 20.575 45.480 1.00 8.36 196 TYR B C 1
ATOM 3872 O O . TYR B 1 210 ? -2.745 19.451 44.976 1.00 8.76 196 TYR B O 1
ATOM 3881 N N . ASN B 1 211 ? -2.534 21.690 44.842 1.00 7.57 197 ASN B N 1
ATOM 3882 C CA . ASN B 1 211 ? -2.157 21.637 43.438 1.00 7.98 197 ASN B CA 1
ATOM 3883 C C . ASN B 1 211 ? -0.685 21.258 43.233 1.00 9.32 197 ASN B C 1
ATOM 3884 O O . ASN B 1 211 ? 0.145 22.119 42.962 1.00 9.97 197 ASN B O 1
ATOM 3889 N N . LEU B 1 212 ? -0.370 19.966 43.344 1.00 7.45 198 LEU B N 1
ATOM 3890 C CA . LEU B 1 212 ? 1.005 19.516 43.157 1.00 6.97 198 LEU B CA 1
ATOM 3891 C C . LEU B 1 212 ? 1.410 19.544 41.691 1.00 8.17 198 LEU B C 1
ATOM 3892 O O . LEU B 1 212 ? 2.597 19.510 41.373 1.00 8.14 198 LEU B O 1
ATOM 3897 N N . VAL B 1 213 ? 0.425 19.584 40.797 1.00 8.08 199 VAL B N 1
ATOM 3898 C CA . VAL B 1 213 ? 0.723 19.732 39.375 1.00 8.52 199 VAL B CA 1
ATOM 3899 C C . VAL B 1 213 ? 1.505 21.022 39.150 1.00 9.67 199 VAL B C 1
ATOM 3900 O O . VAL B 1 213 ? 2.405 21.081 38.314 1.00 9.60 199 VAL B O 1
ATOM 3904 N N . GLY B 1 214 ? 1.188 22.045 39.935 1.00 9.17 200 GLY B N 1
ATOM 3905 C CA . GLY B 1 214 ? 1.847 23.327 39.803 1.00 11.12 200 GLY B CA 1
ATOM 3906 C C . GLY B 1 214 ? 3.334 23.267 40.108 1.00 13.97 200 GLY B C 1
ATOM 3907 O O . GLY B 1 214 ? 4.098 24.089 39.613 1.00 15.04 200 GLY B O 1
ATOM 3908 N N . LEU B 1 215 ? 3.756 22.314 40.933 1.00 9.52 201 LEU B N 1
ATOM 3909 C CA . LEU B 1 215 ? 5.190 22.142 41.182 1.00 10.02 201 LEU B CA 1
ATOM 3910 C C . LEU B 1 215 ? 5.811 21.183 40.173 1.00 9.13 201 LEU B C 1
ATOM 3911 O O . LEU B 1 215 ? 6.907 21.411 39.676 1.00 9.29 201 LEU B O 1
ATOM 3916 N N . ALA B 1 216 ? 5.087 20.113 39.864 1.00 8.26 202 ALA B N 1
ATOM 3917 C CA . ALA B 1 216 ? 5.613 19.066 38.999 1.00 7.70 202 ALA B CA 1
ATOM 3918 C C . ALA B 1 216 ? 5.718 19.520 37.540 1.00 9.11 202 ALA B C 1
ATOM 3919 O O . ALA B 1 216 ? 6.610 19.087 36.815 1.00 7.60 202 ALA B O 1
ATOM 3921 N N . PHE B 1 217 ? 4.807 20.395 37.117 1.00 7.16 203 PHE B N 1
ATOM 3922 C CA . PHE B 1 217 ? 4.749 20.822 35.724 1.00 7.89 203 PHE B CA 1
ATOM 3923 C C . PHE B 1 217 ? 6.051 21.505 35.308 1.00 9.96 203 PHE B C 1
ATOM 3924 O O . PHE B 1 217 ? 6.648 21.157 34.287 1.00 8.93 203 PHE B O 1
ATOM 3932 N N . GLN B 1 218 ? 6.515 22.446 36.123 1.00 9.93 204 GLN B N 1
ATOM 3933 C CA . GLN B 1 218 ? 7.789 23.107 35.854 1.00 8.92 204 GLN B CA 1
ATOM 3934 C C . GLN B 1 218 ? 8.942 22.111 35.773 1.00 9.60 204 GLN B C 1
ATOM 3935 O O . GLN B 1 218 ? 9.799 22.214 34.894 1.00 9.06 204 GLN B O 1
ATOM 3941 N N . VAL B 1 219 ? 8.961 21.143 36.686 1.00 8.38 205 VAL B N 1
ATOM 3942 C CA . VAL B 1 219 ? 10.006 20.129 36.666 1.00 7.56 205 VAL B CA 1
ATOM 3943 C C . VAL B 1 219 ? 9.972 19.325 35.355 1.00 7.16 205 VAL B C 1
ATOM 3944 O O . VAL B 1 219 ? 11.013 19.073 34.753 1.00 8.13 205 VAL B O 1
ATOM 3948 N N . GLN B 1 220 ? 8.776 18.967 34.888 1.00 8.26 206 GLN B N 1
ATOM 3949 C CA . GLN B 1 220 ? 8.667 18.173 33.663 1.00 8.82 206 GLN B CA 1
ATOM 3950 C C . GLN B 1 220 ? 9.085 18.977 32.435 1.00 8.82 206 GLN B C 1
ATOM 3951 O O . GLN B 1 220 ? 9.762 18.463 31.542 1.00 10.02 206 GLN B O 1
ATOM 3957 N N . VAL B 1 221 ? 8.686 20.244 32.392 1.00 8.76 207 VAL B N 1
ATOM 3958 C CA . VAL B 1 221 ? 9.061 21.102 31.266 1.00 8.06 207 VAL B CA 1
ATOM 3959 C C . VAL B 1 221 ? 10.579 21.291 31.217 1.00 10.22 207 VAL B C 1
ATOM 3960 O O . VAL B 1 221 ? 11.192 21.267 30.146 1.00 12.68 207 VAL B O 1
ATOM 3964 N N . ASN B 1 222 ? 11.190 21.444 32.386 1.00 9.71 208 ASN B N 1
ATOM 3965 C CA . ASN B 1 222 ? 12.624 21.718 32.480 1.00 9.64 208 ASN B CA 1
ATOM 3966 C C . ASN B 1 222 ? 13.508 20.478 32.339 1.00 12.78 208 ASN B C 1
ATOM 3967 O O . ASN B 1 222 ? 14.570 20.546 31.724 1.00 12.84 208 ASN B O 1
ATOM 3972 N N . THR B 1 223 ? 13.070 19.351 32.902 1.00 10.07 209 THR B N 1
ATOM 3973 C CA . THR B 1 223 ? 13.922 18.155 32.989 1.00 12.29 209 THR B CA 1
ATOM 3974 C C . THR B 1 223 ? 13.491 17.000 32.090 1.00 11.64 209 THR B C 1
ATOM 3975 O O . THR B 1 223 ? 14.309 16.141 31.751 1.00 15.42 209 THR B O 1
ATOM 3979 N N . GLY B 1 224 ? 12.210 16.954 31.740 1.00 10.38 210 GLY B N 1
ATOM 3980 C CA . GLY B 1 224 ? 11.657 15.864 30.957 1.00 12.77 210 GLY B CA 1
ATOM 3981 C C . GLY B 1 224 ? 11.637 14.541 31.696 1.00 13.25 210 GLY B C 1
ATOM 3982 O O . GLY B 1 224 ? 11.447 13.492 31.083 1.00 14.64 210 GLY B O 1
ATOM 3983 N N . SER B 1 225 ? 11.822 14.585 33.013 1.00 11.84 211 SER B N 1
ATOM 3984 C CA . SER B 1 225 ? 12.060 13.368 33.790 1.00 10.16 211 SER B CA 1
ATOM 3985 C C . SER B 1 225 ? 11.150 13.226 35.019 1.00 10.49 211 SER B C 1
ATOM 3986 O O . SER B 1 225 ? 11.571 12.701 36.051 1.00 9.68 211 SER B O 1
ATOM 3989 N N . ILE B 1 226 ? 9.900 13.659 34.906 1.00 8.72 212 ILE B N 1
ATOM 3990 C CA . ILE B 1 226 ? 8.995 13.649 36.054 1.00 8.77 212 ILE B CA 1
ATOM 3991 C C . ILE B 1 226 ? 8.664 12.226 36.526 1.00 9.85 212 ILE B C 1
ATOM 3992 O O . ILE B 1 226 ? 8.285 12.027 37.680 1.00 9.02 212 ILE B O 1
ATOM 3997 N N . GLY B 1 227 ? 8.842 11.232 35.658 1.00 9.86 213 GLY B N 1
ATOM 3998 C CA . GLY B 1 227 ? 8.622 9.846 36.066 1.00 11.64 213 GLY B CA 1
ATOM 3999 C C . GLY B 1 227 ? 9.484 9.441 37.250 1.00 10.33 213 GLY B C 1
ATOM 4000 O O . GLY B 1 227 ? 9.146 8.513 38.016 1.00 10.20 213 GLY B O 1
ATOM 4001 N N . SER B 1 228 ? 10.589 10.164 37.422 1.00 10.47 214 SER B N 1
ATOM 4002 C CA . SER B 1 228 ? 11.526 9.930 38.512 1.00 10.22 214 SER B CA 1
ATOM 4003 C C . SER B 1 228 ? 10.935 10.198 39.901 1.00 9.40 214 SER B C 1
ATOM 4004 O O . SER B 1 228 ? 11.535 9.807 40.904 1.00 9.20 214 SER B O 1
ATOM 4007 N N . ILE B 1 229 ? 9.770 10.849 39.979 1.00 8.03 215 ILE B N 1
ATOM 4008 C CA . ILE B 1 229 ? 9.171 11.097 41.288 1.00 8.02 215 ILE B CA 1
ATOM 4009 C C . ILE B 1 229 ? 8.701 9.807 41.959 1.00 11.07 215 ILE B C 1
ATOM 4010 O O . ILE B 1 229 ? 8.289 9.821 43.117 1.00 10.52 215 ILE B O 1
ATOM 4015 N N . SER B 1 230 ? 8.782 8.692 41.235 1.00 8.36 216 SER B N 1
ATOM 4016 C CA . SER B 1 230 ? 8.469 7.389 41.803 1.00 9.66 216 SER B CA 1
ATOM 4017 C C . SER B 1 230 ? 9.272 7.125 43.082 1.00 11.97 216 SER B C 1
ATOM 4018 O O . SER B 1 230 ? 8.814 6.393 43.968 1.00 11.87 216 SER B O 1
ATOM 4021 N N . ALA B 1 231 ? 10.448 7.743 43.193 1.00 9.83 217 ALA B N 1
ATOM 4022 C CA . ALA B 1 231 ? 11.281 7.591 44.392 1.00 12.26 217 ALA B CA 1
ATOM 4023 C C . ALA B 1 231 ? 10.558 8.001 45.676 1.00 10.45 217 ALA B C 1
ATOM 4024 O O . ALA B 1 231 ? 10.926 7.559 46.769 1.00 11.82 217 ALA B O 1
ATOM 4026 N N . PHE B 1 232 ? 9.540 8.849 45.552 1.00 9.74 218 PHE B N 1
ATOM 4027 C CA . PHE B 1 232 ? 8.844 9.346 46.734 1.00 11.82 218 PHE B CA 1
ATOM 4028 C C . PHE B 1 232 ? 8.146 8.217 47.501 1.00 11.48 218 PHE B C 1
ATOM 4029 O O . PHE B 1 232 ? 7.983 8.291 48.723 1.00 10.57 218 PHE B O 1
ATOM 4037 N N . SER B 1 233 ? 7.743 7.166 46.800 1.00 11.58 219 SER B N 1
ATOM 4038 C CA A SER B 1 233 ? 7.116 6.024 47.457 0.63 12.20 219 SER B CA 1
ATOM 4039 C CA B SER B 1 233 ? 7.105 6.038 47.469 0.37 12.21 219 SER B CA 1
ATOM 4040 C C . SER B 1 233 ? 8.047 5.410 48.495 1.00 11.80 219 SER B C 1
ATOM 4041 O O . SER B 1 233 ? 7.615 5.013 49.573 1.00 13.71 219 SER B O 1
ATOM 4046 N N . SER B 1 234 ? 9.335 5.336 48.170 1.00 12.67 220 SER B N 1
ATOM 4047 C CA . SER B 1 234 ? 10.331 4.805 49.110 1.00 12.02 220 SER B CA 1
ATOM 4048 C C . SER B 1 234 ? 10.555 5.749 50.277 1.00 13.56 220 SER B C 1
ATOM 4049 O O . SER B 1 234 ? 10.708 5.317 51.418 1.00 13.49 220 SER B O 1
ATOM 4052 N N . VAL B 1 235 ? 10.598 7.042 49.973 1.00 10.84 221 VAL B N 1
ATOM 4053 C CA . VAL B 1 235 ? 10.748 8.072 50.985 1.00 11.04 221 VAL B CA 1
ATOM 4054 C C . VAL B 1 235 ? 9.608 8.011 52.004 1.00 12.03 221 VAL B C 1
ATOM 4055 O O . VAL B 1 235 ? 9.834 8.059 53.221 1.00 12.98 221 VAL B O 1
ATOM 4059 N N . LYS B 1 236 ? 8.383 7.883 51.512 1.00 9.77 222 LYS B N 1
ATOM 4060 C CA . LYS B 1 236 ? 7.237 7.799 52.405 1.00 13.02 222 LYS B CA 1
ATOM 4061 C C . LYS B 1 236 ? 7.243 6.502 53.228 1.00 14.89 222 LYS B C 1
ATOM 4062 O O . LYS B 1 236 ? 6.986 6.525 54.436 1.00 16.95 222 LYS B O 1
ATOM 4068 N N . SER B 1 237 ? 7.545 5.381 52.576 1.00 15.82 223 SER B N 1
ATOM 4069 C CA . SER B 1 237 ? 7.587 4.088 53.262 1.00 16.74 223 SER B CA 1
ATOM 4070 C C . SER B 1 237 ? 8.676 4.045 54.333 1.00 19.90 223 SER B C 1
ATOM 4071 O O . SER B 1 237 ? 8.534 3.352 55.343 1.00 21.89 223 SER B O 1
ATOM 4074 N N . ALA B 1 238 ? 9.757 4.790 54.114 1.00 15.25 224 ALA B N 1
ATOM 4075 C CA . ALA B 1 238 ? 10.869 4.847 55.058 1.00 14.75 224 ALA B CA 1
ATOM 4076 C C . ALA B 1 238 ? 10.558 5.742 56.253 1.00 15.61 224 ALA B C 1
ATOM 4077 O O . ALA B 1 238 ? 11.363 5.840 57.183 1.00 18.99 224 ALA B O 1
ATOM 4079 N N . GLY B 1 239 ? 9.414 6.421 56.210 1.00 15.32 225 GLY B N 1
ATOM 4080 C CA . GLY B 1 239 ? 9.011 7.296 57.298 1.00 17.20 225 GLY B CA 1
ATOM 4081 C C . GLY B 1 239 ? 9.621 8.686 57.271 1.00 16.05 225 GLY B C 1
ATOM 4082 O O . GLY B 1 239 ? 9.542 9.420 58.269 1.00 14.75 225 GLY B O 1
ATOM 4083 N N . ASN B 1 240 ? 10.218 9.064 56.141 1.00 12.97 226 ASN B N 1
ATOM 4084 C CA . ASN B 1 240 ? 10.912 10.351 56.042 1.00 12.79 226 ASN B CA 1
ATOM 4085 C C . ASN B 1 240 ? 10.006 11.553 56.262 1.00 13.88 226 ASN B C 1
ATOM 4086 O O . ASN B 1 240 ? 10.485 12.647 56.582 1.00 12.68 226 ASN B O 1
ATOM 4091 N N . CYS B 1 241 ? 8.706 11.372 56.045 1.00 11.50 227 CYS B N 1
ATOM 4092 C CA . CYS B 1 241 ? 7.779 12.489 56.130 1.00 9.78 227 CYS B CA 1
ATOM 4093 C C . CYS B 1 241 ? 7.375 12.798 57.553 1.00 9.44 227 CYS B C 1
ATOM 4094 O O . CYS B 1 241 ? 6.972 13.918 57.846 1.00 9.97 227 CYS B O 1
ATOM 4097 N N . GLY B 1 242 ? 7.452 11.811 58.436 1.00 8.94 228 GLY B N 1
ATOM 4098 C CA . GLY B 1 242 ? 6.993 12.031 59.796 1.00 10.34 228 GLY B CA 1
ATOM 4099 C C . GLY B 1 242 ? 5.555 12.527 59.830 1.00 10.87 228 GLY B C 1
ATOM 4100 O O . GLY B 1 242 ? 4.676 11.953 59.178 1.00 11.70 228 GLY B O 1
ATOM 4101 N N . SER B 1 243 ? 5.312 13.599 60.585 1.00 8.80 229 SER B N 1
ATOM 4102 C CA . SER B 1 243 ? 3.962 14.102 60.773 1.00 9.35 229 SER B CA 1
ATOM 4103 C C . SER B 1 243 ? 3.499 15.004 59.628 1.00 10.80 229 SER B C 1
ATOM 4104 O O . SER B 1 243 ? 2.365 15.482 59.636 1.00 11.43 229 SER B O 1
ATOM 4107 N N . LEU B 1 244 ? 4.359 15.252 58.645 1.00 8.76 230 LEU B N 1
ATOM 4108 C CA . LEU B 1 244 ? 3.938 16.094 57.519 1.00 9.40 230 LEU B CA 1
ATOM 4109 C C . LEU B 1 244 ? 2.903 15.364 56.675 1.00 12.04 230 LEU B C 1
ATOM 4110 O O . LEU B 1 244 ? 3.001 14.146 56.473 1.00 11.34 230 LEU B O 1
ATOM 4115 N N . SER B 1 245 ? 1.927 16.107 56.159 1.00 10.62 231 SER B N 1
ATOM 4116 C CA . SER B 1 245 ? 0.967 15.519 55.226 1.00 12.80 231 SER B CA 1
ATOM 4117 C C . SER B 1 245 ? 1.694 15.044 53.976 1.00 11.97 231 SER B C 1
ATOM 4118 O O . SER B 1 245 ? 2.773 15.541 53.658 1.00 9.06 231 SER B O 1
ATOM 4121 N N . ALA B 1 246 ? 1.118 14.074 53.275 1.00 10.28 232 ALA B N 1
ATOM 4122 C CA . ALA B 1 246 ? 1.771 13.531 52.089 1.00 9.94 232 ALA B CA 1
ATOM 4123 C C . ALA B 1 246 ? 2.003 14.638 51.058 1.00 8.52 232 ALA B C 1
ATOM 4124 O O . ALA B 1 246 ? 3.067 14.694 50.428 1.00 9.65 232 ALA B O 1
ATOM 4126 N N . GLU B 1 247 ? 1.014 15.517 50.893 1.00 9.60 233 GLU B N 1
ATOM 4127 C CA . GLU B 1 247 ? 1.118 16.614 49.931 1.00 9.59 233 GLU B CA 1
ATOM 4128 C C . GLU B 1 247 ? 2.221 17.605 50.292 1.00 9.24 233 GLU B C 1
ATOM 4129 O O . GLU B 1 247 ? 3.005 18.006 49.430 1.00 8.22 233 GLU B O 1
ATOM 4135 N N . THR B 1 248 ? 2.280 18.005 51.560 1.00 8.86 234 THR B N 1
ATOM 4136 C CA . THR B 1 248 ? 3.304 18.948 52.000 1.00 9.53 234 THR B CA 1
ATOM 4137 C C . THR B 1 248 ? 4.689 18.321 51.942 1.00 8.43 234 THR B C 1
ATOM 4138 O O . THR B 1 248 ? 5.660 18.965 51.516 1.00 8.61 234 THR B O 1
ATOM 4142 N N . CYS B 1 249 ? 4.771 17.053 52.335 1.00 7.46 235 CYS B N 1
ATOM 4143 C CA . CYS B 1 249 ? 6.031 16.321 52.245 1.00 9.06 235 CYS B CA 1
ATOM 4144 C C . CYS B 1 249 ? 6.489 16.250 50.795 1.00 9.50 235 CYS B C 1
ATOM 4145 O O . CYS B 1 249 ? 7.657 16.523 50.497 1.00 7.64 235 CYS B O 1
ATOM 4148 N N . PHE B 1 250 ? 5.579 15.900 49.891 1.00 7.40 236 PHE B N 1
ATOM 4149 C CA . PHE B 1 250 ? 5.990 15.781 48.499 1.00 7.37 236 PHE B CA 1
ATOM 4150 C C . PHE B 1 250 ? 6.422 17.121 47.912 1.00 7.48 236 PHE B C 1
ATOM 4151 O O . PHE B 1 250 ? 7.416 17.187 47.188 1.00 7.04 236 PHE B O 1
ATOM 4159 N N . ALA B 1 251 ? 5.673 18.179 48.217 1.00 7.78 237 ALA B N 1
ATOM 4160 C CA . ALA B 1 251 ? 6.013 19.510 47.711 1.00 7.09 237 ALA B CA 1
ATOM 4161 C C . ALA B 1 251 ? 7.438 19.862 48.126 1.00 6.48 237 ALA B C 1
ATOM 4162 O O . ALA B 1 251 ? 8.235 20.372 47.334 1.00 6.71 237 ALA B O 1
ATOM 4164 N N . THR B 1 252 ? 7.771 19.534 49.367 1.00 6.63 238 THR B N 1
ATOM 4165 C CA . THR B 1 252 ? 9.084 19.858 49.897 1.00 6.58 238 THR B CA 1
ATOM 4166 C C . THR B 1 252 ? 10.145 18.949 49.290 1.00 7.49 238 THR B C 1
ATOM 4167 O O . THR B 1 252 ? 11.217 19.408 48.887 1.00 6.63 238 THR B O 1
ATOM 4171 N N . TYR B 1 253 ? 9.838 17.658 49.211 1.00 6.22 239 TYR B N 1
ATOM 4172 C CA . TYR B 1 253 ? 10.745 16.698 48.589 1.00 6.48 239 TYR B CA 1
ATOM 4173 C C . TYR B 1 253 ? 11.082 17.071 47.150 1.00 6.02 239 TYR B C 1
ATOM 4174 O O . TYR B 1 253 ? 12.252 17.118 46.775 1.00 5.27 239 TYR B O 1
ATOM 4183 N N . LEU B 1 254 ? 10.054 17.320 46.338 1.00 6.30 240 LEU B N 1
ATOM 4184 C CA . LEU B 1 254 ? 10.274 17.640 44.928 1.00 6.92 240 LEU B CA 1
ATOM 4185 C C . LEU B 1 254 ? 11.113 18.911 44.790 1.00 6.56 240 LEU B C 1
ATOM 4186 O O . LEU B 1 254 ? 12.009 18.992 43.943 1.00 7.02 240 LEU B O 1
ATOM 4191 N N . THR B 1 255 ? 10.828 19.898 45.632 1.00 6.55 241 THR B N 1
ATOM 4192 C CA . THR B 1 255 ? 11.564 21.158 45.569 1.00 5.77 241 THR B CA 1
ATOM 4193 C C . THR B 1 255 ? 13.036 20.936 45.909 1.00 5.92 241 THR B C 1
ATOM 4194 O O . THR B 1 255 ? 13.927 21.378 45.166 1.00 5.56 241 THR B O 1
ATOM 4198 N N . ASP B 1 256 ? 13.290 20.225 47.007 1.00 5.77 242 ASP B N 1
ATOM 4199 C CA . ASP B 1 256 ? 14.655 19.852 47.366 1.00 7.59 242 ASP B CA 1
ATOM 4200 C C . ASP B 1 256 ? 15.348 19.119 46.230 1.00 7.18 242 ASP B C 1
ATOM 4201 O O . ASP B 1 256 ? 16.515 19.385 45.923 1.00 6.96 242 ASP B O 1
ATOM 4206 N N . GLN B 1 257 ? 14.646 18.172 45.614 1.00 5.72 243 GLN B N 1
ATOM 4207 C CA . GLN B 1 257 ? 15.284 17.360 44.591 1.00 7.82 243 GLN B CA 1
ATOM 4208 C C . GLN B 1 257 ? 15.553 18.181 43.338 1.00 6.14 243 GLN B C 1
ATOM 4209 O O . GLN B 1 257 ? 16.541 17.961 42.652 1.00 6.84 243 GLN B O 1
ATOM 4215 N N . TYR B 1 258 ? 14.656 19.114 43.039 1.00 6.75 244 TYR B N 1
ATOM 4216 C CA . TYR B 1 258 ? 14.786 19.955 41.855 1.00 5.32 244 TYR B CA 1
ATOM 4217 C C . TYR B 1 258 ? 15.930 20.954 42.057 1.00 6.55 244 TYR B C 1
ATOM 4218 O O . TYR B 1 258 ? 16.701 21.213 41.132 1.00 7.64 244 TYR B O 1
ATOM 4227 N N . ILE B 1 259 ? 16.057 21.501 43.265 1.00 6.64 245 ILE B N 1
ATOM 4228 C CA . ILE B 1 259 ? 17.205 22.357 43.579 1.00 8.35 245 ILE B CA 1
ATOM 4229 C C . ILE B 1 259 ? 18.512 21.577 43.400 1.00 9.12 245 ILE B C 1
ATOM 4230 O O . ILE B 1 259 ? 19.460 22.062 42.792 1.00 9.58 245 ILE B O 1
ATOM 4235 N N . ARG B 1 260 ? 18.549 20.357 43.920 1.00 8.41 246 ARG B N 1
ATOM 4236 C CA . ARG B 1 260 ? 19.713 19.480 43.768 1.00 10.09 246 ARG B CA 1
ATOM 4237 C C . ARG B 1 260 ? 20.082 19.286 42.289 1.00 10.33 246 ARG B C 1
ATOM 4238 O O . ARG B 1 260 ? 21.262 19.382 41.903 1.00 10.52 246 ARG B O 1
ATOM 4246 N N . TRP B 1 261 ? 19.063 19.088 41.453 1.00 8.95 247 TRP B N 1
ATOM 4247 C CA . TRP B 1 261 ? 19.251 18.910 40.024 1.00 8.79 247 TRP B CA 1
ATOM 4248 C C . TRP B 1 261 ? 19.758 20.190 39.349 1.00 10.54 247 TRP B C 1
ATOM 4249 O O . TRP B 1 261 ? 20.684 20.139 38.535 1.00 11.51 247 TRP B O 1
ATOM 4260 N N . LEU B 1 262 ? 19.158 21.328 39.688 1.00 8.55 248 LEU B N 1
ATOM 4261 C CA . LEU B 1 262 ? 19.549 22.607 39.094 1.00 8.82 248 LEU B CA 1
ATOM 4262 C C . LEU B 1 262 ? 20.987 22.992 39.460 1.00 11.50 248 LEU B C 1
ATOM 4263 O O . LEU B 1 262 ? 21.735 23.512 38.626 1.00 11.46 248 LEU B O 1
ATOM 4268 N N . LYS B 1 263 ? 21.374 22.718 40.704 1.00 10.27 249 LYS B N 1
ATOM 4269 C CA . LYS B 1 263 ? 22.672 23.158 41.221 1.00 11.55 249 LYS B CA 1
ATOM 4270 C C . LYS B 1 263 ? 23.845 22.322 40.743 1.00 16.06 249 LYS B C 1
ATOM 4271 O O . LYS B 1 263 ? 24.969 22.817 40.640 1.00 13.02 249 LYS B O 1
ATOM 4277 N N . SER B 1 264 ? 23.580 21.058 40.446 1.00 11.63 250 SER B N 1
ATOM 4278 C CA . SER B 1 264 ? 24.652 20.089 40.211 1.00 16.42 250 SER B CA 1
ATOM 4279 C C . SER B 1 264 ? 25.229 20.179 38.812 1.00 15.20 250 SER B C 1
ATOM 4280 O O . SER B 1 264 ? 24.495 20.108 37.825 1.00 17.15 250 SER B O 1
ATOM 4283 N N . SER B 1 265 ? 26.555 20.299 38.733 1.00 17.80 251 SER B N 1
ATOM 4284 C CA . SER B 1 265 ? 27.241 20.312 37.448 1.00 20.39 251 SER B CA 1
ATOM 4285 C C . SER B 1 265 ? 27.053 18.984 36.723 1.00 22.78 251 SER B C 1
ATOM 4286 O O . SER B 1 265 ? 27.183 18.911 35.501 1.00 24.72 251 SER B O 1
ATOM 4289 N N . SER B 1 266 ? 26.735 17.937 37.482 1.00 18.77 252 SER B N 1
ATOM 4290 C CA . SER B 1 266 ? 26.553 16.604 36.913 1.00 18.16 252 SER B CA 1
ATOM 4291 C C . SER B 1 266 ? 25.118 16.347 36.461 1.00 22.05 252 SER B C 1
ATOM 4292 O O . SER B 1 266 ? 24.839 15.342 35.805 1.00 20.96 252 SER B O 1
ATOM 4295 N N . LEU B 1 267 ? 24.208 17.245 36.826 1.00 19.15 253 LEU B N 1
ATOM 4296 C CA . LEU B 1 267 ? 22.795 17.078 36.489 1.00 16.75 253 LEU B CA 1
ATOM 4297 C C . LEU B 1 267 ? 22.290 18.202 35.579 1.00 17.70 253 LEU B C 1
ATOM 4298 O O . LEU B 1 267 ? 22.672 18.283 34.411 1.00 17.86 253 LEU B O 1
ATOM 4303 N N . GLY B 1 268 ? 21.440 19.074 36.110 1.00 13.95 254 GLY B N 1
ATOM 4304 C CA . GLY B 1 268 ? 20.876 20.150 35.310 1.00 13.33 254 GLY B CA 1
ATOM 4305 C C . GLY B 1 268 ? 21.877 21.248 34.996 1.00 15.06 254 GLY B C 1
ATOM 4306 O O . GLY B 1 268 ? 21.764 21.919 33.964 1.00 15.98 254 GLY B O 1
ATOM 4307 N N . ASP B 1 269 ? 22.845 21.437 35.890 1.00 14.88 255 ASP B N 1
ATOM 4308 C CA . ASP B 1 269 ? 23.903 22.440 35.707 1.00 15.68 255 ASP B CA 1
ATOM 4309 C C . ASP B 1 269 ? 23.361 23.821 35.324 1.00 20.01 255 ASP B C 1
ATOM 4310 O O . ASP B 1 269 ? 23.824 24.449 34.365 1.00 17.47 255 ASP B O 1
ATOM 4315 N N . ASP B 1 270 ? 22.368 24.283 36.078 1.00 17.19 256 ASP B N 1
ATOM 4316 C CA . ASP B 1 270 ? 21.802 25.611 35.882 1.00 15.50 256 ASP B CA 1
ATOM 4317 C C . ASP B 1 270 ? 21.682 26.290 37.244 1.00 14.67 256 ASP B C 1
ATOM 4318 O O . ASP B 1 270 ? 20.581 26.675 37.662 1.00 15.00 256 ASP B O 1
ATOM 4323 N N . PRO B 1 271 ? 22.815 26.443 37.953 1.00 15.02 257 PRO B N 1
ATOM 4324 C CA . PRO B 1 271 ? 22.747 26.942 39.331 1.00 15.69 257 PRO B CA 1
ATOM 4325 C C . PRO B 1 271 ? 22.176 28.356 39.449 1.00 16.05 257 PRO B C 1
ATOM 4326 O O . PRO B 1 271 ? 21.554 28.670 40.467 1.00 17.39 257 PRO B O 1
ATOM 4330 N N . ASP B 1 272 ? 22.370 29.196 38.436 1.00 15.02 258 ASP B N 1
ATOM 4331 C CA . ASP B 1 272 ? 21.861 30.566 38.490 1.00 17.00 258 ASP B CA 1
ATOM 4332 C C . ASP B 1 272 ? 20.332 30.627 38.473 1.00 15.16 258 ASP B C 1
ATOM 4333 O O . ASP B 1 272 ? 19.741 31.687 38.697 1.00 14.34 258 ASP B O 1
ATOM 4338 N N . ASN B 1 273 ? 19.696 29.498 38.184 1.00 13.99 259 ASN B N 1
ATOM 4339 C CA . ASN B 1 273 ? 18.240 29.451 38.178 1.00 14.01 259 ASN B CA 1
ATOM 4340 C C . ASN B 1 273 ? 17.678 28.515 39.235 1.00 11.28 259 ASN B C 1
ATOM 4341 O O . ASN B 1 273 ? 16.515 28.137 39.158 1.00 10.32 259 ASN B O 1
ATOM 4346 N N . CYS B 1 274 ? 18.482 28.159 40.235 1.00 10.42 260 CYS B N 1
ATOM 4347 C CA . CYS B 1 274 ? 17.991 27.241 41.262 1.00 9.14 260 CYS B CA 1
ATOM 4348 C C . CYS B 1 274 ? 16.806 27.842 42.028 1.00 10.74 260 CYS B C 1
ATOM 4349 O O . CYS B 1 274 ? 15.946 27.109 42.531 1.00 8.09 260 CYS B O 1
ATOM 4352 N N . TRP B 1 275 ? 16.753 29.175 42.086 1.00 8.19 261 TRP B N 1
ATOM 4353 C CA . TRP B 1 275 ? 15.653 29.889 42.736 1.00 6.63 261 TRP B CA 1
ATOM 4354 C C . TRP B 1 275 ? 14.263 29.563 42.152 1.00 7.28 261 TRP B C 1
ATOM 4355 O O . TRP B 1 275 ? 13.270 29.743 42.838 1.00 7.84 261 TRP B O 1
ATOM 4366 N N . ARG B 1 276 ? 14.185 29.081 40.910 1.00 6.66 262 ARG B N 1
ATOM 4367 C CA . ARG B 1 276 ? 12.882 28.814 40.298 1.00 7.01 262 ARG B CA 1
ATOM 4368 C C . ARG B 1 276 ? 12.144 27.705 41.044 1.00 7.96 262 ARG B C 1
ATOM 4369 O O . ARG B 1 276 ? 10.911 27.683 41.071 1.00 7.49 262 ARG B O 1
ATOM 4377 N N . ALA B 1 277 ? 12.894 26.793 41.664 1.00 7.47 263 ALA B N 1
ATOM 4378 C CA . ALA B 1 277 ? 12.272 25.747 42.480 1.00 7.47 263 ALA B CA 1
ATOM 4379 C C . ALA B 1 277 ? 11.661 26.332 43.756 1.00 7.22 263 ALA B C 1
ATOM 4380 O O . ALA B 1 277 ? 10.532 26.003 44.128 1.00 6.52 263 ALA B O 1
ATOM 4382 N N . SER B 1 278 ? 12.426 27.183 44.443 1.00 7.03 264 SER B N 1
ATOM 4383 C CA . SER B 1 278 ? 11.963 27.824 45.662 1.00 7.73 264 SER B CA 1
ATOM 4384 C C . SER B 1 278 ? 10.780 28.741 45.411 1.00 8.06 264 SER B C 1
ATOM 4385 O O . SER B 1 278 ? 9.882 28.826 46.249 1.00 8.33 264 SER B O 1
ATOM 4396 N N . ALA B 1 280 ? 8.356 28.333 43.213 1.00 6.85 266 ALA B N 1
ATOM 4397 C CA . ALA B 1 280 ? 7.160 27.510 43.110 1.00 8.04 266 ALA B CA 1
ATOM 4398 C C . ALA B 1 280 ? 6.705 27.040 44.489 1.00 6.58 266 ALA B C 1
ATOM 4399 O O . ALA B 1 280 ? 5.513 27.071 44.788 1.00 7.42 266 ALA B O 1
ATOM 4401 N N . LEU B 1 281 ? 7.644 26.621 45.333 1.00 6.43 267 LEU B N 1
ATOM 4402 C CA . LEU B 1 281 ? 7.286 26.189 46.691 1.00 6.77 267 LEU B CA 1
ATOM 4403 C C . LEU B 1 281 ? 6.735 27.337 47.536 1.00 8.34 267 LEU B C 1
ATOM 4404 O O . LEU B 1 281 ? 5.781 27.147 48.293 1.00 7.17 267 LEU B O 1
ATOM 4409 N N . ASP B 1 282 ? 7.325 28.525 47.406 1.00 7.58 268 ASP B N 1
ATOM 4410 C CA . ASP B 1 282 ? 6.825 29.703 48.120 1.00 7.40 268 ASP B CA 1
ATOM 4411 C C . ASP B 1 282 ? 5.384 29.990 47.710 1.00 8.39 268 ASP B C 1
ATOM 4412 O O . ASP B 1 282 ? 4.549 30.343 48.547 1.00 8.50 268 ASP B O 1
ATOM 4417 N N . ILE B 1 283 ? 5.092 29.846 46.422 1.00 8.37 269 ILE B N 1
ATOM 4418 C CA . ILE B 1 283 ? 3.726 30.072 45.952 1.00 8.33 269 ILE B CA 1
ATOM 4419 C C . ILE B 1 283 ? 2.769 29.026 46.531 1.00 7.56 269 ILE B C 1
ATOM 4420 O O . ILE B 1 283 ? 1.694 29.366 47.019 1.00 8.21 269 ILE B O 1
ATOM 4425 N N . TYR B 1 284 ? 3.182 27.761 46.505 1.00 7.34 270 TYR B N 1
ATOM 4426 C CA . TYR B 1 284 ? 2.384 26.668 47.061 1.00 8.23 270 TYR B CA 1
ATOM 4427 C C . TYR B 1 284 ? 2.087 26.891 48.548 1.00 9.18 270 TYR B C 1
ATOM 4428 O O . TYR B 1 284 ? 1.000 26.579 49.024 1.00 9.29 270 TYR B O 1
ATOM 4437 N N . LYS B 1 285 ? 3.054 27.427 49.284 1.00 9.57 271 LYS B N 1
ATOM 4438 C CA . LYS B 1 285 ? 2.859 27.673 50.711 1.00 11.54 271 LYS B CA 1
ATOM 4439 C C . LYS B 1 285 ? 1.894 28.841 50.982 1.00 12.32 271 LYS B C 1
ATOM 4440 O O . LYS B 1 285 ? 1.152 28.830 51.969 1.00 14.55 271 LYS B O 1
ATOM 4446 N N . LYS B 1 286 ? 1.911 29.846 50.111 1.00 10.86 272 LYS B N 1
ATOM 4447 C CA . LYS B 1 286 ? 0.976 30.971 50.199 1.00 11.95 272 LYS B CA 1
ATOM 4448 C C . LYS B 1 286 ? -0.433 30.540 49.817 1.00 16.06 272 LYS B C 1
ATOM 4449 O O . LYS B 1 286 ? -1.426 30.978 50.416 1.00 15.80 272 LYS B O 1
ATOM 4455 N N . ASP B 1 287 ? -0.503 29.692 48.798 1.00 10.61 273 ASP B N 1
ATOM 4456 C CA . ASP B 1 287 ? -1.763 29.296 48.185 1.00 9.95 273 ASP B CA 1
ATOM 4457 C C . ASP B 1 287 ? -1.610 27.885 47.632 1.00 10.55 273 ASP B C 1
ATOM 4458 O O . ASP B 1 287 ? -1.141 27.719 46.509 1.00 10.45 273 ASP B O 1
ATOM 4463 N N . PRO B 1 288 ? -2.002 26.863 48.414 1.00 8.35 274 PRO B N 1
ATOM 4464 C CA . PRO B 1 288 ? -1.777 25.489 47.940 1.00 9.39 274 PRO B CA 1
ATOM 4465 C C . PRO B 1 288 ? -2.577 25.141 46.695 1.00 9.76 274 PRO B C 1
ATOM 4466 O O . PRO B 1 288 ? -2.224 24.191 46.000 1.00 11.26 274 PRO B O 1
ATOM 4470 N N . THR B 1 289 ? -3.625 25.902 46.394 1.00 10.51 275 THR B N 1
ATOM 4471 C CA . THR B 1 289 ? -4.370 25.633 45.165 1.00 10.00 275 THR B CA 1
ATOM 4472 C C . THR B 1 289 ? -3.592 26.128 43.958 1.00 9.29 275 THR B C 1
ATOM 4473 O O . THR B 1 289 ? -3.891 25.738 42.827 1.00 10.13 275 THR B O 1
ATOM 4485 N N . GLY B 1 291 ? -3.829 28.881 42.414 1.00 9.42 277 GLY B N 1
ATOM 4486 C CA . GLY B 1 291 ? -4.897 29.225 41.487 1.00 9.93 277 GLY B CA 1
ATOM 4487 C C . GLY B 1 291 ? -5.051 30.724 41.341 1.00 12.83 277 GLY B C 1
ATOM 4488 O O . GLY B 1 291 ? -6.127 31.215 40.965 1.00 13.04 277 GLY B O 1
ATOM 4489 N N . SER B 1 292 ? -3.979 31.454 41.639 1.00 9.54 278 SER B N 1
ATOM 4490 C CA . SER B 1 292 ? -4.018 32.912 41.582 1.00 10.46 278 SER B CA 1
ATOM 4491 C C . SER B 1 292 ? -2.777 33.507 40.931 1.00 9.76 278 SER B C 1
ATOM 4492 O O . SER B 1 292 ? -1.695 33.488 41.515 1.00 8.90 278 SER B O 1
ATOM 4495 N N . VAL B 1 293 ? -2.933 34.073 39.739 1.00 10.25 279 VAL B N 1
ATOM 4496 C CA . VAL B 1 293 ? -1.808 34.744 39.100 1.00 10.71 279 VAL B CA 1
ATOM 4497 C C . VAL B 1 293 ? -1.378 35.970 39.932 1.00 9.13 279 VAL B C 1
ATOM 4498 O O . VAL B 1 293 ? -0.217 36.374 39.905 1.00 8.85 279 VAL B O 1
ATOM 4502 N N . SER B 1 294 ? -2.306 36.536 40.703 1.00 11.61 280 SER B N 1
ATOM 4503 C CA . SER B 1 294 ? -1.953 37.636 41.600 1.00 11.11 280 SER B CA 1
ATOM 4504 C C . SER B 1 294 ? -0.916 37.205 42.638 1.00 10.11 280 SER B C 1
ATOM 4505 O O . SER B 1 294 ? 0.056 37.927 42.885 1.00 9.87 280 SER B O 1
ATOM 4508 N N . VAL B 1 295 ? -1.116 36.028 43.230 1.00 10.16 281 VAL B N 1
ATOM 4509 C CA . VAL B 1 295 ? -0.180 35.492 44.218 1.00 8.86 281 VAL B CA 1
ATOM 4510 C C . VAL B 1 295 ? 1.176 35.228 43.562 1.00 9.19 281 VAL B C 1
ATOM 4511 O O . VAL B 1 295 ? 2.227 35.515 44.140 1.00 9.84 281 VAL B O 1
ATOM 4515 N N . VAL B 1 296 ? 1.142 34.713 42.339 1.00 8.25 282 VAL B N 1
ATOM 4516 C CA . VAL B 1 296 ? 2.367 34.472 41.584 1.00 8.10 282 VAL B CA 1
ATOM 4517 C C . VAL B 1 296 ? 3.174 35.760 41.409 1.00 8.50 282 VAL B C 1
ATOM 4518 O O . VAL B 1 296 ? 4.371 35.816 41.715 1.00 8.46 282 VAL B O 1
ATOM 4522 N N . ASN B 1 297 ? 2.515 36.804 40.924 1.00 8.25 283 ASN B N 1
ATOM 4523 C CA . ASN B 1 297 ? 3.161 38.103 40.762 1.00 11.73 283 ASN B CA 1
ATOM 4524 C C . ASN B 1 297 ? 3.707 38.667 42.070 1.00 12.21 283 ASN B C 1
ATOM 4525 O O . ASN B 1 297 ? 4.794 39.254 42.103 1.00 12.46 283 ASN B O 1
ATOM 4530 N N . GLN B 1 298 ? 2.952 38.498 43.148 1.00 10.38 284 GLN B N 1
ATOM 4531 C CA . GLN B 1 298 ? 3.358 39.053 44.435 1.00 10.44 284 GLN B CA 1
ATOM 4532 C C . GLN B 1 298 ? 4.586 38.348 45.023 1.00 11.85 284 GLN B C 1
ATOM 4533 O O . GLN B 1 298 ? 5.495 39.003 45.539 1.00 11.90 284 GLN B O 1
ATOM 4539 N N . VAL B 1 299 ? 4.623 37.022 44.927 1.00 9.83 285 VAL B N 1
ATOM 4540 C CA . VAL B 1 299 ? 5.781 36.260 45.392 1.00 10.13 285 VAL B CA 1
ATOM 4541 C C . VAL B 1 299 ? 7.023 36.599 44.563 1.00 10.97 285 VAL B C 1
ATOM 4542 O O . VAL B 1 299 ? 8.119 36.791 45.106 1.00 10.38 285 VAL B O 1
ATOM 4546 N N . ILE B 1 300 ? 6.847 36.687 43.248 1.00 10.53 286 ILE B N 1
ATOM 4547 C CA . ILE B 1 300 ? 7.960 37.000 42.359 1.00 11.36 286 ILE B CA 1
ATOM 4548 C C . ILE B 1 300 ? 8.518 38.387 42.678 1.00 13.59 286 ILE B C 1
ATOM 4549 O O . ILE B 1 300 ? 9.737 38.570 42.787 1.00 13.06 286 ILE B O 1
ATOM 4554 N N . ASN B 1 301 ? 7.633 39.360 42.849 1.00 13.95 287 ASN B N 1
ATOM 4555 C CA . ASN B 1 301 ? 8.077 40.724 43.121 1.00 17.46 287 ASN B CA 1
ATOM 4556 C C . ASN B 1 301 ? 8.785 40.868 44.461 1.00 18.59 287 ASN B C 1
ATOM 4557 O O . ASN B 1 301 ? 9.800 41.568 44.566 1.00 19.11 287 ASN B O 1
ATOM 4562 N N . ALA B 1 302 ? 8.268 40.184 45.476 1.00 15.50 288 ALA B N 1
ATOM 4563 C CA . ALA B 1 302 ? 8.842 40.241 46.814 1.00 16.85 288 ALA B CA 1
ATOM 4564 C C . ALA B 1 302 ? 10.160 39.475 46.946 1.00 18.99 288 ALA B C 1
ATOM 4565 O O . ALA B 1 302 ? 11.095 39.951 47.589 1.00 16.41 288 ALA B O 1
ATOM 4567 N N . SER B 1 303 ? 10.229 38.283 46.360 1.00 11.91 289 SER B N 1
ATOM 4568 C CA . SER B 1 303 ? 11.325 37.373 46.670 1.00 12.69 289 SER B CA 1
ATOM 4569 C C . SER B 1 303 ? 12.210 36.992 45.490 1.00 10.95 289 SER B C 1
ATOM 4570 O O . SER B 1 303 ? 13.322 36.505 45.693 1.00 12.54 289 SER B O 1
ATOM 4573 N N . TYR B 1 304 ? 11.727 37.185 44.264 1.00 8.93 290 TYR B N 1
ATOM 4574 C CA . TYR B 1 304 ? 12.505 36.792 43.090 1.00 9.61 290 TYR B CA 1
ATOM 4575 C C . TYR B 1 304 ? 12.627 37.855 41.994 1.00 9.94 290 TYR B C 1
ATOM 4576 O O . TYR B 1 304 ? 12.580 37.530 40.811 1.00 9.80 290 TYR B O 1
ATOM 4585 N N . PRO B 1 305 ? 12.814 39.128 42.375 1.00 11.51 291 PRO B N 1
ATOM 4586 C CA . PRO B 1 305 ? 12.823 40.125 41.303 1.00 11.22 291 PRO B CA 1
ATOM 4587 C C . PRO B 1 305 ? 14.107 40.032 40.498 1.00 11.29 291 PRO B C 1
ATOM 4588 O O . PRO B 1 305 ? 15.123 39.541 41.003 1.00 11.52 291 PRO B O 1
ATOM 4592 N N . GLY B 1 306 ? 14.058 40.464 39.242 1.00 14.35 292 GLY B N 1
ATOM 4593 C CA . GLY B 1 306 ? 15.237 40.441 38.394 1.00 14.34 292 GLY B CA 1
ATOM 4594 C C . GLY B 1 306 ? 15.732 39.048 38.058 1.00 15.02 292 GLY B C 1
ATOM 4595 O O . GLY B 1 306 ? 16.932 38.849 37.834 1.00 12.21 292 GLY B O 1
ATOM 4596 N N . ASN B 1 307 ? 14.809 38.084 38.018 1.00 11.80 293 ASN B N 1
ATOM 4597 C CA . ASN B 1 307 ? 15.137 36.688 37.714 1.00 11.13 293 ASN B CA 1
ATOM 4598 C C . ASN B 1 307 ? 16.277 36.149 38.556 1.00 9.84 293 ASN B C 1
ATOM 4599 O O . ASN B 1 307 ? 17.245 35.590 38.042 1.00 11.33 293 ASN B O 1
ATOM 4604 N N . SER B 1 308 ? 16.162 36.336 39.858 1.00 10.13 294 SER B N 1
ATOM 4605 C CA . SER B 1 308 ? 17.195 35.869 40.760 1.00 12.11 294 SER B CA 1
ATOM 4606 C C . SER B 1 308 ? 16.576 35.681 42.119 1.00 11.81 294 SER B C 1
ATOM 4607 O O . SER B 1 308 ? 15.442 36.099 42.358 1.00 11.70 294 SER B O 1
ATOM 4610 N N . GLY B 1 309 ? 17.312 35.045 43.021 1.00 11.54 295 GLY B N 1
ATOM 4611 C CA . GLY B 1 309 ? 16.805 34.838 44.360 1.00 10.16 295 GLY B CA 1
ATOM 4612 C C . GLY B 1 309 ? 17.535 33.696 45.027 1.00 9.99 295 GLY B C 1
ATOM 4613 O O . GLY B 1 309 ? 18.380 33.043 44.410 1.00 10.76 295 GLY B O 1
ATOM 4614 N N . LYS B 1 310 ? 17.189 33.445 46.281 1.00 11.93 296 LYS B N 1
ATOM 4615 C CA . LYS B 1 310 ? 17.817 32.383 47.056 1.00 13.46 296 LYS B CA 1
ATOM 4616 C C . LYS B 1 310 ? 17.177 31.039 46.726 1.00 12.29 296 LYS B C 1
ATOM 4617 O O . LYS B 1 310 ? 16.019 30.989 46.311 1.00 11.32 296 LYS B O 1
ATOM 4623 N N . CYS B 1 311 ? 17.919 29.949 46.917 1.00 10.29 297 CYS B N 1
ATOM 4624 C CA . CYS B 1 311 ? 17.325 28.614 46.777 1.00 10.72 297 CYS B CA 1
ATOM 4625 C C . CYS B 1 311 ? 17.652 27.714 47.971 1.00 11.33 297 CYS B C 1
ATOM 4626 O O . CYS B 1 311 ? 18.335 26.696 47.829 1.00 12.79 297 CYS B O 1
ATOM 4629 N N . PRO B 1 312 ? 17.142 28.077 49.153 1.00 9.78 298 PRO B N 1
ATOM 4630 C CA . PRO B 1 312 ? 17.412 27.214 50.309 1.00 10.98 298 PRO B CA 1
ATOM 4631 C C . PRO B 1 312 ? 16.703 25.869 50.175 1.00 13.11 298 PRO B C 1
ATOM 4632 O O . PRO B 1 312 ? 15.629 25.800 49.570 1.00 12.72 298 PRO B O 1
ATOM 4636 N N . THR B 1 313 ? 17.289 24.817 50.735 1.00 10.60 299 THR B N 1
ATOM 4637 C CA . THR B 1 313 ? 16.595 23.530 50.825 1.00 10.91 299 THR B CA 1
ATOM 4638 C C . THR B 1 313 ? 16.100 23.288 52.254 1.00 11.49 299 THR B C 1
ATOM 4639 O O . THR B 1 313 ? 16.447 24.030 53.173 1.00 9.49 299 THR B O 1
ATOM 4643 N N . SER B 1 314 ? 15.289 22.251 52.453 1.00 9.45 300 SER B N 1
ATOM 4644 C CA . SER B 1 314 ? 14.603 22.081 53.738 1.00 9.62 300 SER B CA 1
ATOM 4645 C C . SER B 1 314 ? 15.500 21.570 54.858 1.00 10.47 300 SER B C 1
ATOM 4646 O O . SER B 1 314 ? 15.180 21.734 56.035 1.00 10.17 300 SER B O 1
ATOM 4649 N N . GLY B 1 315 ? 16.609 20.933 54.494 1.00 9.67 301 GLY B N 1
ATOM 4650 C CA . GLY B 1 315 ? 17.454 20.276 55.475 1.00 10.54 301 GLY B CA 1
ATOM 4651 C C . GLY B 1 315 ? 16.953 18.885 55.843 1.00 12.47 301 GLY B C 1
ATOM 4652 O O . GLY B 1 315 ? 17.598 18.159 56.599 1.00 11.29 301 GLY B O 1
ATOM 4653 N N . ILE B 1 316 ? 15.805 18.494 55.305 1.00 8.54 302 ILE B N 1
ATOM 4654 C CA . ILE B 1 316 ? 15.235 17.190 55.643 1.00 8.92 302 ILE B CA 1
ATOM 4655 C C . ILE B 1 316 ? 16.096 16.068 55.070 1.00 11.25 302 ILE B C 1
ATOM 4656 O O . ILE B 1 316 ? 16.606 16.177 53.953 1.00 11.26 302 ILE B O 1
ATOM 4661 N N . LYS B 1 317 ? 16.291 15.003 55.845 1.00 10.78 303 LYS B N 1
ATOM 4662 C CA . LYS B 1 317 ? 17.074 13.864 55.366 1.00 13.27 303 LYS B CA 1
ATOM 4663 C C . LYS B 1 317 ? 16.183 12.926 54.570 1.00 12.42 303 LYS B C 1
ATOM 4664 O O . LYS B 1 317 ? 15.227 12.368 55.110 1.00 16.42 303 LYS B O 1
ATOM 4670 N N . TRP B 1 318 ? 16.486 12.752 53.285 1.00 10.14 304 TRP B N 1
ATOM 4671 C CA . TRP B 1 318 ? 15.690 11.869 52.444 1.00 12.38 304 TRP B CA 1
ATOM 4672 C C . TRP B 1 318 ? 16.432 10.551 52.221 1.00 13.30 304 TRP B C 1
ATOM 4673 O O . TRP B 1 318 ? 17.633 10.549 51.934 1.00 13.93 304 TRP B O 1
ATOM 4684 N N . SER B 1 319 ? 15.726 9.432 52.342 1.00 11.11 305 SER B N 1
ATOM 4685 C CA A SER B 1 319 ? 16.366 8.125 52.229 0.52 13.84 305 SER B CA 1
ATOM 4686 C CA B SER B 1 319 ? 16.378 8.129 52.230 0.48 13.84 305 SER B CA 1
ATOM 4687 C C . SER B 1 319 ? 16.605 7.714 50.784 1.00 12.78 305 SER B C 1
ATOM 4688 O O . SER B 1 319 ? 17.385 6.797 50.512 1.00 14.02 305 SER B O 1
ATOM 4693 N N . LYS B 1 320 ? 15.921 8.375 49.856 1.00 10.69 306 LYS B N 1
ATOM 4694 C CA . LYS B 1 320 ? 16.096 8.053 48.449 1.00 11.37 306 LYS B CA 1
ATOM 4695 C C . LYS B 1 320 ? 15.971 9.312 47.609 1.00 11.20 306 LYS B C 1
ATOM 4696 O O . LYS B 1 320 ? 14.988 10.040 47.716 1.00 11.54 306 LYS B O 1
ATOM 4702 N N . ASN B 1 321 ? 16.978 9.568 46.781 1.00 8.46 307 ASN B N 1
ATOM 4703 C CA . ASN B 1 321 ? 16.920 10.709 45.882 1.00 10.04 307 ASN B CA 1
ATOM 4704 C C . ASN B 1 321 ? 16.343 10.303 44.535 1.00 12.34 307 ASN B C 1
ATOM 4705 O O . ASN B 1 321 ? 16.295 9.114 44.193 1.00 11.62 307 ASN B O 1
ATOM 4718 N N . SER B 1 323 ? 16.312 9.624 40.657 1.00 11.39 309 SER B N 1
ATOM 4719 C CA . SER B 1 323 ? 17.277 9.247 39.631 1.00 15.33 309 SER B CA 1
ATOM 4720 C C . SER B 1 323 ? 16.828 9.917 38.355 1.00 16.27 309 SER B C 1
ATOM 4721 O O . SER B 1 323 ? 15.742 9.646 37.860 1.00 18.11 309 SER B O 1
ATOM 4724 N N . TRP B 1 324 ? 17.660 10.793 37.821 1.00 16.41 310 TRP B N 1
ATOM 4725 C CA . TRP B 1 324 ? 17.228 11.602 36.694 1.00 17.43 310 TRP B CA 1
ATOM 4726 C C . TRP B 1 324 ? 17.565 10.973 35.350 1.00 23.90 310 TRP B C 1
ATOM 4727 O O . TRP B 1 324 ? 18.689 10.511 35.131 1.00 23.10 310 TRP B O 1
ATOM 4738 N N . GLN B 1 325 ? 16.582 10.967 34.453 1.00 21.34 311 GLN B N 1
ATOM 4739 C CA . GLN B 1 325 ? 16.760 10.445 33.101 1.00 32.55 311 GLN B CA 1
ATOM 4740 C C . GLN B 1 325 ? 16.962 11.590 32.116 1.00 36.40 311 GLN B C 1
ATOM 4741 O O . GLN B 1 325 ? 17.129 12.744 32.517 1.00 37.33 311 GLN B O 1
#

B-factor: mean 14.92, std 6.69, range [4.93, 52.42]

Sequence (607 aa):
AAGVIPVGDSSRVYGAVFDKGRKLTVNQWQAVLSDDAYPENGTTNYQEEVGPWRYCEVDYEAAQGISDYRGDTFGPVGVTTVGDFPDYFKKAFAPYVLGKSSNATNADLAWGVQVTGVTAGNFQADDTALDPYPSKSRSDKNKRAALTKICGALQSAFDTQQDKYVSHYAHIDQDKLVPVLNALKGIGFTAFDRYNLVGLAFQVQVNTGSIGSISAFSSVKSAGNCGSLSAETCFATYLTDQYIRWLKSSSLGDDPDNCWRASALDIYKKDPTGSVSVVNQVINASYPGNSGKCPTSGIKWSKNSWQAAAGVIPVGDSSRVYGAVFDKGRKLTVNQWQAVLSDAYPENGTTNYQEVGPWRYCEVDYEAAQGISDYRGDTFGPVGVTTVGDFPDYFKKAFAPYVLGKSNATNADLAWGVQVTGVTAGNFQADDTALDPYPSKSRSDKNKRAALTKICGALQSAFDTQQDKYVSHYAHIDQQDKLVPVLNALKGIGFTAFDRYNLVGLAFQVQVNTGSIGSISAFSSSVKSAGNCGSLSAETCFATYLTDQYIRWLKSSSLGDDPDNCWRASALDIYKKDPTGSVSVVNQVINASYPGNSGKCPTSGIKWSSKNSWQ

Nearest PDB structures (foldseek):
  5b4s-assembly1_A  TM=9.984E-01  e=2.224E-47  Roseateles chitosanitabidus
  6vl0-assembly1_A  TM=1.564E-01  e=1.487E+00  Pseudo-nitzschia multiseries
  5b4s-assembly1_A  TM=1.003E+00  e=6.436E-50  Roseateles chitosanitabidus
  6uk1-assembly4_D  TM=2.907E-01  e=6.913E+00  Homo sapiens
  6vl0-assembly1_A  TM=1.651E-01  e=1.739E+00  Pseudo-nitzschia multiseries

Secondary structure (DSSP, 8-state):
---SPPTTSTTTBTTTBSTT--S-HHHHHHHH--HHHHHSSS-TT-HHHHH-EEETHHHHTT------EEETTTTEETBTTHHHHIIIIIIIIII--SS--S---HHHHHHH---GGGEEEETTEEEESTTS-TT-HHHHHHHHHHHHHHHHHHHH-HHHH--HHHHIIIIIIHHHHHHHHHTT----SSS-THHHHHHHH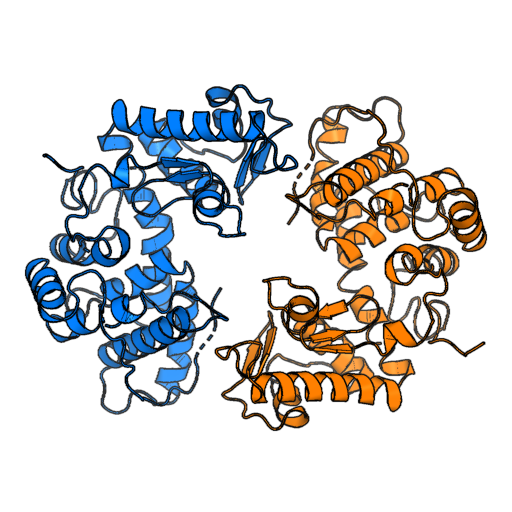HHHS-GGGGGGHHHHHHTTTTTTS-HHHHHHHHHHHHHHHHHH-TTTT--GGGGGGT--HHHHHH-----HHHHHHHHHHH-GGG-----------S-----/----PPPTTSTTTBTTTB-TT--S-HHHHHHHH--HHHHHSSS-TT-HHHHH-EEETHHHHTT------EEETTTTEETBTTHHHHIIIIIIIIII--SS--S---HHHHHHH---GGGEEEETTEEEESTTS-TT-HHHHHHHHHHHHHHHHHHHH-HHHH--HHHHHIIIIIHHHHHHHHHTT----SSS-THHHHHHHHHHHS-GGGGGGHHHHHHTTTTTTS-HHHHHHHHHHHHHHHHHH-TTTT--GGGGGGT--HHHHHH-----HHHHHHHHHHH-TTS--------PPPS-----

Solvent-accessible surface area: 25921 Å² total

Organism: NCBI:txid65048